Protein AF-0000000086518720 (afdb_homodimer)

Secondary structure (DSSP, 8-state):
-B--HHHHHHHH--SSGGG--EEE-TTS---B-TTGGG-TT--EEE--SS-----GGGGG-TT--EEE--SS--S--TT-TT-TT--EEE--SS----GGGGGGGTT-TT--EEES-BTTTTB--GGG-THHHHHHHHH-TT--EETTEE-SSTTTHHHHHHHHHHHHHHHS------------------------------SGGGGGGGG-/-B--HHHHHHHH--S-GGG--EEE-TTS---B-TTGGG-TT--EEE--SS-----GGGGG-TT--EEE--SS--S--TT-TT-TT--EEE--SS----GGGGGGGTT-TT--EEES-BTTTTB--GGG-THHHHHHHHH-TT--EETTEE-SSTTTHHHHHHHHHHHHHHHS----------------------------TTGGGGGGGTT-

Foldseek 3Di:
DEDDPVNCCVQQVDPALCPRAEGECAPVQYAHDHQNLRNQNHAYYHHEHYAYADQQSCLNNQNHAEYEHFQYAYAAPPNCCNNQNHAEYEHFQYAHQAPVRCVSNVNNPNHHYYHAADPVLRTHYNHVVPVVVVVVCVVPVPDQADPNRGCDDDPNVVSVVVVVVVVVVVPPPPPPPPPPDPPPDPDDDDPPDDPPDPDDVPPDPPPPPPVD/DEDDPVNCCVQQVDPALCPRAEGECAPVQYAHDHQNLRNQNHAYYHHEHYAYADQQSCLNNQNHAEYEHFQYAYAAPPNCCNNQNHAEYEHFQYAHQAPVRCVSNVNNPNHHYYHAADPVLRTHYNHVVPVVVVVVCVVPVPDQADPNRGCDDDPNVVVVVVVVVVVVVVPPPPPPPPPPDCPPPPPPDDPDDPPPPPDDPPDPPPPPPPVD

Nearest PDB structures (foldseek):
  2wqx-assembly2_B  TM=9.478E-01  e=1.005E-05  Listeria monocytogenes EGD-e
  2wqv-assembly1_A  TM=9.489E-01  e=1.326E-05  Listeria monocytogenes EGD-e
  8glv-assembly1_Em  TM=5.992E-01  e=5.963E-07  Chlamydomonas reinhardtii
  2omx-assembly1_A  TM=6.626E-01  e=3.709E-06  Listeria monocytogenes EGD-e
  2omt-assembly1_A  TM=5.688E-01  e=2.362E-04  Listeria monocytogenes EGD-e

InterPro domains:
  IPR001611 Leucine-rich repeat [PS51450] (41-62)
  IPR001611 Leucine-rich repeat [PS51450] (63-84)
  IPR025875 Leucine rich repeat 4 [PF12799] (62-103)
  IPR032675 Leucine-rich repeat domain superfamily [G3DSA:3.80.10.10] (2-61)
  IPR032675 Leucine-rich repeat domain superfamily [G3DSA:3.80.10.10] (62-153)

Solvent-accessible surface area (backbone atoms only — not comparable to full-atom values): 22838 Å² total; per-residue (Å²): 73,64,43,40,70,67,54,50,26,66,73,57,72,41,93,43,57,52,71,35,39,58,45,73,51,50,69,58,54,34,47,38,61,59,56,56,34,58,22,52,46,25,27,35,41,32,48,25,45,31,51,32,46,74,40,56,58,49,36,58,26,38,48,21,30,33,43,32,47,25,37,28,50,29,58,55,48,59,27,51,53,54,27,53,48,26,28,36,41,31,49,17,20,26,50,33,65,48,73,70,44,51,54,51,47,42,78,31,71,49,28,28,33,40,27,50,42,34,83,87,80,60,31,37,22,62,40,53,44,63,60,50,58,60,52,44,44,68,55,34,72,54,42,28,26,50,50,87,37,79,63,42,58,98,80,27,57,61,53,52,51,48,52,49,50,49,50,51,59,64,66,44,70,76,72,69,74,70,75,71,73,82,68,80,69,74,84,76,78,78,79,79,77,84,79,79,79,80,74,84,77,76,66,78,77,67,70,70,66,64,89,102,74,64,45,42,69,66,57,50,27,65,73,57,72,41,95,44,57,52,71,37,39,58,47,74,52,51,68,59,54,33,48,38,60,59,54,58,34,58,22,52,46,24,28,34,41,33,48,25,47,30,51,34,46,75,42,57,58,51,36,59,24,36,49,22,31,34,41,32,47,25,37,29,51,29,56,56,50,60,28,51,55,54,28,53,47,27,28,35,40,32,48,18,19,26,48,33,64,48,72,71,46,53,57,50,47,42,77,30,72,49,29,29,34,40,27,49,42,34,82,88,80,61,31,36,23,62,41,52,44,63,62,51,56,60,52,44,45,69,56,34,72,55,45,27,26,49,51,88,36,77,66,43,57,97,79,28,56,61,52,51,50,46,51,51,50,48,51,52,60,64,66,45,72,76,75,72,74,73,75,72,77,81,69,77,68,74,80,75,78,80,77,77,79,80,72,79,76,80,74,70,89,61,68,79,70,62,63,83,59,63,85,105

Structure (mmCIF, N/CA/C/O backbone):
data_AF-0000000086518720-model_v1
#
loop_
_entity.id
_entity.type
_entity.pdbx_description
1 polymer 'Leucine-rich repeat-containing protein 61'
#
loop_
_atom_site.group_PDB
_atom_site.id
_atom_site.type_symbol
_atom_site.label_atom_id
_atom_site.label_alt_id
_atom_site.label_comp_id
_atom_site.label_asym_id
_atom_site.label_entity_id
_atom_site.label_seq_id
_atom_site.pdbx_PDB_ins_code
_atom_site.Cartn_x
_atom_site.Cartn_y
_atom_site.Cartn_z
_atom_site.occupancy
_atom_site.B_iso_or_equiv
_atom_site.auth_seq_id
_atom_site.auth_comp_id
_atom_site.auth_asym_id
_atom_site.auth_atom_id
_atom_site.pdbx_PDB_model_num
ATOM 1 N N . GLY A 1 1 ? 10.828 29.547 6.891 1 94.19 1 GLY A N 1
ATOM 2 C CA . GLY A 1 1 ? 10.367 30.781 7.512 1 94.19 1 GLY A CA 1
ATOM 3 C C . GLY A 1 1 ? 9.328 30.547 8.594 1 94.19 1 GLY A C 1
ATOM 4 O O . GLY A 1 1 ? 8.992 29.406 8.906 1 94.19 1 GLY A O 1
ATOM 5 N N . ILE A 1 2 ? 8.953 31.672 9.266 1 96.94 2 ILE A N 1
ATOM 6 C CA . ILE A 1 2 ? 7.977 31.656 10.352 1 96.94 2 ILE A CA 1
ATOM 7 C C . ILE A 1 2 ? 6.676 32.312 9.875 1 96.94 2 ILE A C 1
ATOM 9 O O . ILE A 1 2 ? 6.695 33.312 9.18 1 96.94 2 ILE A O 1
ATOM 13 N N . ILE A 1 3 ? 5.59 31.688 10.234 1 97.81 3 ILE A N 1
ATOM 14 C CA . ILE A 1 3 ? 4.297 32.25 9.859 1 97.81 3 ILE A CA 1
ATOM 15 C C . ILE A 1 3 ? 4.031 33.5 10.656 1 97.81 3 ILE A C 1
ATOM 17 O O . ILE A 1 3 ? 4.043 33.5 11.891 1 97.81 3 ILE A O 1
ATOM 21 N N . THR A 1 4 ? 3.766 34.562 9.945 1 97.12 4 THR A N 1
ATOM 22 C CA . THR A 1 4 ? 3.439 35.844 10.57 1 97.12 4 THR A CA 1
ATOM 23 C C . THR A 1 4 ? 2.016 36.25 10.211 1 97.12 4 THR A C 1
ATOM 25 O O . THR A 1 4 ? 1.401 35.688 9.305 1 97.12 4 THR A O 1
ATOM 28 N N . GLN A 1 5 ? 1.587 37.312 11.039 1 96.44 5 GLN A N 1
ATOM 29 C CA . GLN A 1 5 ? 0.263 37.844 10.75 1 96.44 5 GLN A CA 1
ATOM 30 C C . GLN A 1 5 ? 0.203 38.438 9.336 1 96.44 5 GLN A C 1
ATOM 32 O O . GLN A 1 5 ? -0.768 38.219 8.609 1 96.44 5 GLN A O 1
ATOM 37 N N . GLN A 1 6 ? 1.216 39.125 8.992 1 95.31 6 GLN A N 1
ATOM 38 C CA . GLN A 1 6 ? 1.271 39.75 7.672 1 95.31 6 GLN A CA 1
ATOM 39 C C . GLN A 1 6 ? 1.215 38.719 6.562 1 95.31 6 GLN A C 1
ATOM 41 O O . GLN A 1 6 ? 0.52 38.906 5.562 1 95.31 6 GLN A O 1
ATOM 46 N N . PHE A 1 7 ? 1.935 37.656 6.77 1 96.69 7 PHE A N 1
ATOM 47 C CA . PHE A 1 7 ? 1.974 36.562 5.801 1 96.69 7 PHE A CA 1
ATOM 48 C C . PHE A 1 7 ? 0.594 35.938 5.633 1 96.69 7 PHE A C 1
ATOM 50 O O . PHE A 1 7 ? 0.141 35.719 4.508 1 96.69 7 PHE A O 1
ATOM 57 N N . LEU A 1 8 ? -0.118 35.656 6.719 1 97.5 8 LEU A N 1
ATOM 58 C CA . LEU A 1 8 ? -1.452 35.062 6.707 1 97.5 8 LEU A CA 1
ATOM 59 C C . LEU A 1 8 ? -2.443 35.969 5.984 1 97.5 8 LEU A C 1
ATOM 61 O O . LEU A 1 8 ? -3.225 35.5 5.152 1 97.5 8 LEU A O 1
ATOM 65 N N . LYS A 1 9 ? -2.359 37.25 6.328 1 96.12 9 LYS A N 1
ATOM 66 C CA . LYS A 1 9 ? -3.264 38.219 5.699 1 96.12 9 LYS A CA 1
ATOM 67 C C . LYS A 1 9 ? -3.006 38.312 4.199 1 96.12 9 LYS A C 1
ATOM 69 O O . LYS A 1 9 ? -3.945 38.312 3.402 1 96.12 9 LYS A O 1
ATOM 74 N N . LEU A 1 10 ? -1.81 38.312 3.857 1 95.19 10 LEU A N 1
ATOM 75 C CA . LEU A 1 10 ? -1.434 38.375 2.449 1 95.19 10 LEU A CA 1
ATOM 76 C C . LEU A 1 10 ? -1.926 37.156 1.69 1 95.19 10 LEU A C 1
ATOM 78 O O . LEU A 1 10 ? -2.471 37.281 0.591 1 95.19 10 LEU A O 1
ATOM 82 N N . ARG A 1 11 ? -1.772 36 2.227 1 95.62 11 ARG A N 1
ATOM 83 C CA . ARG A 1 11 ? -2.086 34.75 1.561 1 95.62 11 ARG A CA 1
ATOM 84 C C . ARG A 1 11 ? -3.59 34.5 1.544 1 95.62 11 ARG A C 1
ATOM 86 O O . ARG A 1 11 ? -4.117 33.906 0.593 1 95.62 11 ARG A O 1
ATOM 93 N N . SER A 1 12 ? -4.27 34.844 2.539 1 94.69 12 SER A N 1
ATOM 94 C CA . SER A 1 12 ? -5.695 34.562 2.654 1 94.69 12 SER A CA 1
ATOM 95 C C . SER A 1 12 ? -6.527 35.656 1.989 1 94.69 12 SER A C 1
ATOM 97 O O . SER A 1 12 ? -7.672 35.406 1.598 1 94.69 12 SER A O 1
ATOM 99 N N . GLY A 1 13 ? -6.027 36.938 1.977 1 93.88 13 GLY A N 1
ATOM 100 C CA . GLY A 1 13 ? -6.773 38.094 1.5 1 93.88 13 GLY A CA 1
ATOM 101 C C . GLY A 1 13 ? -7.688 38.688 2.553 1 93.88 13 GLY A C 1
ATOM 102 O O . GLY A 1 13 ? -8.492 39.562 2.254 1 93.88 13 GLY A O 1
ATOM 103 N N . GLU A 1 14 ? -7.531 38.25 3.754 1 92.25 14 GLU A N 1
ATOM 104 C CA . GLU A 1 14 ? -8.359 38.75 4.852 1 92.25 14 GLU A CA 1
ATOM 105 C C . GLU A 1 14 ? -7.66 39.875 5.602 1 92.25 14 GLU A C 1
ATOM 107 O O . GLU A 1 14 ? -6.426 39.938 5.645 1 92.25 14 GLU A O 1
ATOM 112 N N . PHE A 1 15 ? -8.414 40.688 6.277 1 91.75 15 PHE A N 1
ATOM 113 C CA . PHE A 1 15 ? -7.863 41.781 7.035 1 91.75 15 PHE A CA 1
ATOM 114 C C . PHE A 1 15 ? -7.547 41.375 8.469 1 91.75 15 PHE A C 1
ATOM 116 O O . PHE A 1 15 ? -6.645 41.938 9.094 1 91.75 15 PHE A O 1
ATOM 123 N N . ASP A 1 16 ? -8.352 40.469 8.805 1 94.94 16 ASP A N 1
ATOM 124 C CA . ASP A 1 16 ? -8.188 39.938 10.156 1 94.94 16 ASP A CA 1
ATOM 125 C C . ASP A 1 16 ? -7.871 38.438 10.117 1 94.94 16 ASP A C 1
ATOM 127 O O . ASP A 1 16 ? -8.531 37.656 9.414 1 94.94 16 ASP A O 1
ATOM 131 N N . VAL A 1 17 ? -6.938 38.094 10.875 1 95.5 17 VAL A N 1
ATOM 132 C CA . VAL A 1 17 ? -6.496 36.688 10.875 1 95.5 17 VAL A CA 1
ATOM 133 C C . VAL A 1 17 ? -7.586 35.812 11.477 1 95.5 17 VAL A C 1
ATOM 135 O O . VAL A 1 17 ? -7.738 34.656 11.086 1 95.5 17 VAL A O 1
ATOM 138 N N . GLN A 1 18 ? -8.461 36.375 12.391 1 95.38 18 GLN A N 1
ATOM 139 C CA . GLN A 1 18 ? -9.531 35.625 13.031 1 95.38 18 GLN A CA 1
ATOM 140 C C . GLN A 1 18 ? -10.625 35.25 12.031 1 95.38 18 GLN A C 1
ATOM 142 O O . GLN A 1 18 ? -11.422 34.344 12.289 1 95.38 18 GLN A O 1
ATOM 147 N N . SER A 1 19 ? -10.578 35.875 10.891 1 95.5 19 SER A N 1
ATOM 148 C CA . SER A 1 19 ? -11.633 35.688 9.906 1 95.5 19 SER A CA 1
ATOM 149 C C . SER A 1 19 ? -11.234 34.625 8.875 1 95.5 19 SER A C 1
ATOM 151 O O . SER A 1 19 ? -12.031 34.25 8.008 1 95.5 19 SER A O 1
ATOM 153 N N . ILE A 1 20 ? -10.094 34.156 8.992 1 97.06 20 ILE A N 1
ATOM 154 C CA . ILE A 1 20 ? -9.602 33.188 8.016 1 97.06 20 ILE A CA 1
ATOM 155 C C . ILE A 1 20 ? -10.227 31.812 8.289 1 97.06 20 ILE A C 1
ATOM 157 O O . ILE A 1 20 ? -10.07 31.25 9.375 1 97.06 20 ILE A O 1
ATOM 161 N N . HIS A 1 21 ? -10.906 31.203 7.277 1 97.5 21 HIS A N 1
ATOM 162 C CA . HIS A 1 21 ? -11.555 29.906 7.402 1 97.5 21 HIS A CA 1
ATOM 163 C C . HIS A 1 21 ? -10.773 28.828 6.656 1 97.5 21 HIS A C 1
ATOM 165 O O . HIS A 1 21 ? -10.805 27.656 7.031 1 97.5 21 HIS A O 1
ATOM 171 N N . THR A 1 22 ? -10.234 29.281 5.637 1 98.19 22 THR A N 1
ATOM 172 C CA . THR A 1 22 ? -9.453 28.391 4.785 1 98.19 22 THR A CA 1
ATOM 173 C C . THR A 1 22 ? -8.164 29.078 4.328 1 98.19 22 THR A C 1
ATOM 175 O O . THR A 1 22 ? -8.188 30.234 3.908 1 98.19 22 THR A O 1
ATOM 178 N N . ILE A 1 23 ? -7.027 28.359 4.375 1 98.06 23 ILE A N 1
ATOM 179 C CA . ILE A 1 23 ? -5.789 28.922 3.855 1 98.06 23 ILE A CA 1
ATOM 180 C C . ILE A 1 23 ? -4.855 27.797 3.406 1 98.06 23 ILE A C 1
ATOM 182 O O . ILE A 1 23 ? -4.797 26.734 4.039 1 98.06 23 ILE A O 1
ATOM 186 N N . SER A 1 24 ? -4.23 28 2.338 1 98.12 24 SER A N 1
ATOM 187 C CA . SER A 1 24 ? -3.197 27.094 1.832 1 98.12 24 SER A CA 1
ATOM 188 C C . SER A 1 24 ? -1.824 27.766 1.876 1 98.12 24 SER A C 1
ATOM 190 O O . SER A 1 24 ? -1.625 28.828 1.296 1 98.12 24 SER A O 1
ATOM 192 N N . LEU A 1 25 ? -0.903 27.141 2.537 1 97.94 25 LEU A N 1
ATOM 193 C CA . LEU A 1 25 ? 0.461 27.641 2.66 1 97.94 25 LEU A CA 1
ATOM 194 C C . LEU A 1 25 ? 1.465 26.625 2.127 1 97.94 25 LEU A C 1
ATOM 196 O O . LEU A 1 25 ? 2.545 26.453 2.697 1 97.94 25 LEU A O 1
ATOM 200 N N . THR A 1 26 ? 1.068 25.953 1.198 1 97.56 26 THR A N 1
ATOM 201 C CA . THR A 1 26 ? 1.896 24.922 0.588 1 97.56 26 THR A CA 1
ATOM 202 C C . THR A 1 26 ? 3.137 25.531 -0.059 1 97.56 26 THR A C 1
ATOM 204 O O . THR A 1 26 ? 3.09 26.656 -0.558 1 97.56 26 THR A O 1
ATOM 207 N N . HIS A 1 27 ? 4.215 24.875 0.012 1 96.38 27 HIS A N 1
ATOM 208 C CA . HIS A 1 27 ? 5.449 25.281 -0.654 1 96.38 27 HIS A CA 1
ATOM 209 C C . HIS A 1 27 ? 5.871 26.672 -0.238 1 96.38 27 HIS A C 1
ATOM 211 O O . HIS A 1 27 ? 6.234 27.5 -1.084 1 96.38 27 HIS A O 1
ATOM 217 N N . SER A 1 28 ? 5.891 26.906 0.978 1 96.56 28 SER A N 1
ATOM 218 C CA . SER A 1 28 ? 6.18 28.25 1.441 1 96.56 28 SER A CA 1
ATOM 219 C C . SER A 1 28 ? 7.441 28.297 2.299 1 96.56 28 SER A C 1
ATOM 221 O O . SER A 1 28 ? 7.703 29.281 2.984 1 96.56 28 SER A O 1
ATOM 223 N N . ASP A 1 29 ? 8.148 27.219 2.369 1 96.81 29 ASP A N 1
ATOM 224 C CA . ASP A 1 29 ? 9.398 27.109 3.117 1 96.81 29 ASP A CA 1
ATOM 225 C C . ASP A 1 29 ? 9.188 27.438 4.594 1 96.81 29 ASP A C 1
ATOM 227 O O . ASP A 1 29 ? 10.008 28.109 5.215 1 96.81 29 ASP A O 1
ATOM 231 N N . ILE A 1 30 ? 8.164 26.922 5.102 1 98 30 ILE A N 1
ATOM 232 C CA . ILE A 1 30 ? 7.809 27.141 6.5 1 98 30 ILE A CA 1
ATOM 233 C C . ILE A 1 30 ? 8.484 26.094 7.383 1 98 30 ILE A C 1
ATOM 235 O O . ILE A 1 30 ? 8.453 24.906 7.07 1 98 30 ILE A O 1
ATOM 239 N N . CYS A 1 31 ? 9.094 26.562 8.484 1 97.94 31 CYS A N 1
ATOM 240 C CA . CYS A 1 31 ? 9.648 25.625 9.453 1 97.94 31 CYS A CA 1
ATOM 241 C C . CYS A 1 31 ? 9.031 25.844 10.828 1 97.94 31 CYS A C 1
ATOM 243 O 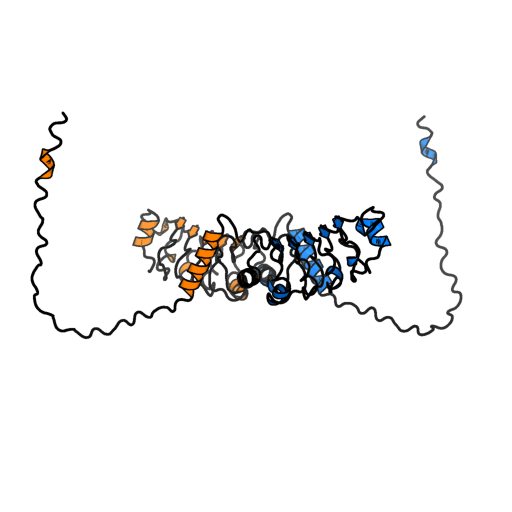O . CYS A 1 31 ? 9.094 24.953 11.688 1 97.94 31 CYS A O 1
ATOM 245 N N . ASP A 1 32 ? 8.523 27.078 11.039 1 98.06 32 ASP A N 1
ATOM 246 C CA . ASP A 1 32 ? 7.871 27.438 12.297 1 98.06 32 ASP A CA 1
ATOM 247 C C . ASP A 1 32 ? 6.457 27.969 12.047 1 98.06 32 ASP A C 1
ATOM 249 O O . ASP A 1 32 ? 6.262 28.875 11.242 1 98.06 32 ASP A O 1
ATOM 253 N N . LEU A 1 33 ? 5.5 27.469 12.852 1 98 33 LEU A N 1
ATOM 254 C CA . LEU A 1 33 ? 4.094 27.75 12.602 1 98 33 LEU A CA 1
ATOM 255 C C . LEU A 1 33 ? 3.717 29.125 13.125 1 98 33 LEU A C 1
ATOM 257 O O . LEU A 1 33 ? 2.646 29.656 12.797 1 98 33 LEU A O 1
ATOM 261 N N . GLY A 1 34 ? 4.508 29.734 13.883 1 96.81 34 GLY A N 1
ATOM 262 C CA . GLY A 1 34 ? 4.344 31.109 14.281 1 96.81 34 GLY A CA 1
ATOM 263 C C . GLY A 1 34 ? 2.988 31.406 14.906 1 96.81 34 GLY A C 1
ATOM 264 O O . GLY A 1 34 ? 2.6 30.766 15.883 1 96.81 34 GLY A O 1
ATOM 265 N N . CYS A 1 35 ? 2.271 32.312 14.32 1 95.44 35 CYS A N 1
ATOM 266 C CA . CYS A 1 35 ? 1.028 32.781 14.922 1 95.44 35 CYS A CA 1
ATOM 267 C C . CYS A 1 35 ? -0.175 32.094 14.305 1 95.44 35 CYS A C 1
ATOM 269 O O . CYS A 1 35 ? -1.271 32.656 14.266 1 95.44 35 CYS A O 1
ATOM 271 N N . ILE A 1 36 ? -0.052 30.859 13.82 1 96.69 36 ILE A N 1
ATOM 272 C CA . ILE A 1 36 ? -1.124 30.125 13.156 1 96.69 36 ILE A CA 1
ATOM 273 C C . ILE A 1 36 ? -2.297 29.938 14.109 1 96.69 36 ILE A C 1
ATOM 275 O O . ILE A 1 36 ? -3.455 29.906 13.688 1 96.69 36 ILE A O 1
ATOM 279 N N . GLY A 1 37 ? -1.939 29.875 15.414 1 94 37 GLY A N 1
ATOM 280 C CA . GLY A 1 37 ? -2.941 29.672 16.438 1 94 37 GLY A CA 1
ATOM 281 C C . GLY A 1 37 ? -3.891 30.844 16.594 1 94 37 GLY A C 1
ATOM 282 O O . GLY A 1 37 ? -4.949 30.719 17.219 1 94 37 GLY A O 1
ATOM 283 N N . GLU A 1 38 ? -3.576 31.953 16.047 1 95.06 38 GLU A N 1
ATOM 284 C CA . GLU A 1 38 ? -4.418 33.125 16.125 1 95.06 38 GLU A CA 1
ATOM 285 C C . GLU A 1 38 ? -5.602 33.031 15.164 1 95.06 38 GLU A C 1
ATOM 287 O O . GLU A 1 38 ? -6.559 33.812 15.273 1 95.06 38 GLU A O 1
ATOM 292 N N . CYS A 1 39 ? -5.535 32.125 14.234 1 96.19 39 CYS A N 1
ATOM 293 C CA . CYS A 1 39 ? -6.648 31.906 13.312 1 96.19 39 CYS A CA 1
ATOM 294 C C . CYS A 1 39 ? -7.715 31.016 13.945 1 96.19 39 CYS A C 1
ATOM 296 O O . CYS A 1 39 ? -7.855 29.859 13.578 1 96.19 39 CYS A O 1
ATOM 298 N N . THR A 1 40 ? -8.523 31.609 14.734 1 94.38 40 THR A N 1
ATOM 299 C CA . THR A 1 40 ? -9.438 30.859 15.594 1 94.38 40 THR A CA 1
ATOM 300 C C . THR A 1 40 ? -10.594 30.281 14.781 1 94.38 40 THR A C 1
ATOM 302 O O . THR A 1 40 ? -11.258 29.344 15.227 1 94.38 40 THR A O 1
ATOM 305 N N . SER A 1 41 ? -10.852 30.766 13.602 1 96.38 41 SER A N 1
ATOM 306 C CA . SER A 1 41 ? -11.969 30.297 12.789 1 96.38 41 SER A CA 1
ATOM 307 C C . SER A 1 41 ? -11.492 29.359 11.688 1 96.38 41 SER A C 1
ATOM 309 O O . SER A 1 41 ? -12.273 28.953 10.82 1 96.38 41 SER A O 1
ATOM 311 N N . LEU A 1 42 ? -10.258 29.016 11.766 1 97.5 42 LEU A N 1
ATOM 312 C CA . LEU A 1 42 ? -9.641 28.234 10.703 1 97.5 42 LEU A CA 1
ATOM 313 C C . LEU A 1 42 ? -10.234 26.828 10.656 1 97.5 42 LEU A C 1
ATOM 315 O O . LEU A 1 42 ? -10.211 26.109 11.648 1 97.5 42 LEU A O 1
ATOM 319 N N . GLU A 1 43 ? -10.766 26.438 9.523 1 98.5 43 GLU A N 1
ATOM 320 C CA . GLU A 1 43 ? -11.422 25.141 9.352 1 98.5 43 GLU A CA 1
ATOM 321 C C . GLU A 1 43 ? -10.609 24.234 8.438 1 98.5 43 GLU A C 1
ATOM 323 O O . GLU A 1 43 ? -10.617 23.016 8.609 1 98.5 43 GLU A O 1
ATOM 328 N N . ARG A 1 44 ? -10.023 24.859 7.457 1 98.69 44 ARG A N 1
ATOM 329 C CA . ARG A 1 44 ? -9.227 24.109 6.484 1 98.69 44 ARG A CA 1
ATOM 330 C C . ARG A 1 44 ? -7.832 24.719 6.34 1 98.69 44 ARG A C 1
ATOM 332 O O . ARG A 1 44 ? -7.684 25.906 6.051 1 98.69 44 ARG A O 1
ATOM 339 N N . LEU A 1 45 ? -6.816 23.844 6.531 1 98.69 45 LEU A N 1
ATOM 340 C CA . LEU A 1 45 ? -5.434 24.312 6.496 1 98.69 45 LEU A CA 1
ATOM 341 C C . LEU A 1 45 ? -4.555 23.359 5.695 1 98.69 45 LEU A C 1
ATOM 343 O O . LEU A 1 45 ? -4.551 22.156 5.949 1 98.69 45 LEU A O 1
ATOM 347 N N . ASP A 1 46 ? -3.887 23.891 4.758 1 98.69 46 ASP A N 1
ATOM 348 C CA . ASP A 1 46 ? -2.924 23.141 3.971 1 98.69 46 ASP A CA 1
ATOM 349 C C . ASP A 1 46 ? -1.5 23.625 4.215 1 98.69 46 ASP A C 1
ATOM 351 O O . ASP A 1 46 ? -1.149 24.75 3.822 1 98.69 46 ASP A O 1
ATOM 355 N N . LEU A 1 47 ? -0.714 22.797 4.852 1 98.56 47 LEU A N 1
ATOM 356 C CA . LEU A 1 47 ? 0.68 23.094 5.145 1 98.56 47 LEU A CA 1
ATOM 357 C C . LEU A 1 47 ? 1.615 22.109 4.457 1 98.56 47 LEU A C 1
ATOM 359 O O . LEU A 1 47 ? 2.727 21.875 4.934 1 98.56 47 LEU A O 1
ATOM 363 N N . SER A 1 48 ? 1.172 21.562 3.41 1 98.31 48 SER A N 1
ATOM 364 C CA . SER A 1 48 ? 1.945 20.531 2.738 1 98.31 48 SER A CA 1
ATOM 365 C C . SER A 1 48 ? 3.197 21.109 2.086 1 98.31 48 SER A C 1
ATOM 367 O O . SER A 1 48 ? 3.244 22.297 1.763 1 98.31 48 SER A O 1
ATOM 369 N N . TYR A 1 49 ? 4.199 20.312 1.961 1 97.31 49 TYR A N 1
ATOM 370 C CA . TYR A 1 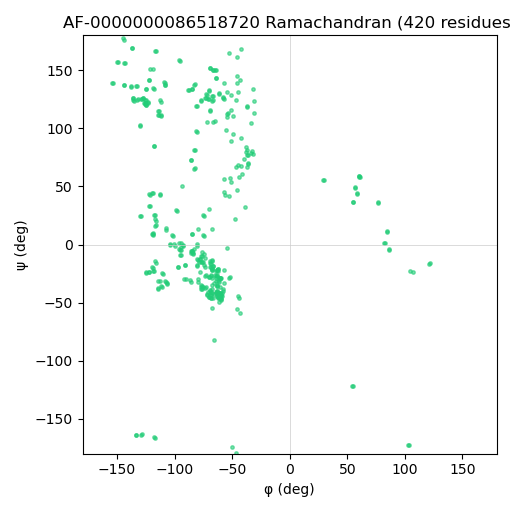49 ? 5.457 20.625 1.288 1 97.31 49 TYR A CA 1
ATOM 371 C C . TYR A 1 49 ? 6.148 21.797 1.957 1 97.31 49 TYR A C 1
ATOM 373 O O . TYR A 1 49 ? 6.473 22.797 1.299 1 97.31 49 TYR A O 1
ATOM 381 N N . ASN A 1 50 ? 6.434 21.625 3.195 1 98.12 50 ASN A N 1
ATOM 382 C CA . ASN A 1 50 ? 7.234 22.531 4 1 98.12 50 ASN A CA 1
ATOM 383 C C . ASN A 1 50 ? 8.281 21.797 4.82 1 98.12 50 ASN A C 1
ATOM 385 O O . ASN A 1 50 ? 8.711 20.703 4.441 1 98.12 50 ASN A O 1
ATOM 389 N N . ASN A 1 51 ? 8.828 22.469 5.809 1 98.31 51 ASN A N 1
ATOM 390 C CA . ASN A 1 51 ? 9.859 21.859 6.648 1 98.31 51 ASN A CA 1
ATOM 391 C C . ASN A 1 51 ? 9.453 21.844 8.117 1 98.31 51 ASN A C 1
ATOM 393 O O . ASN A 1 51 ? 10.258 22.156 8.992 1 98.31 51 ASN A O 1
ATOM 397 N N . ILE A 1 52 ? 8.234 21.516 8.281 1 98.38 52 ILE A N 1
ATOM 398 C CA . ILE A 1 52 ? 7.684 21.562 9.625 1 98.38 52 ILE A CA 1
ATOM 399 C C . ILE A 1 52 ? 8.047 20.281 10.375 1 98.38 52 ILE A C 1
ATOM 401 O O . ILE A 1 52 ? 7.918 19.188 9.836 1 98.38 52 ILE A O 1
ATOM 405 N N . SER A 1 53 ? 8.43 20.453 11.656 1 97.88 53 SER A N 1
ATOM 406 C CA . SER A 1 53 ? 8.781 19.281 12.461 1 97.88 53 SER A CA 1
ATOM 407 C C . SER A 1 53 ? 7.961 19.234 13.75 1 97.88 53 SER A C 1
ATOM 409 O O . SER A 1 53 ? 7.801 18.156 14.344 1 97.88 53 SER A O 1
ATOM 411 N N . HIS A 1 54 ? 7.453 20.438 14.195 1 97 54 HIS A N 1
ATOM 412 C CA . HIS A 1 54 ? 6.711 20.531 15.445 1 97 54 HIS A CA 1
ATOM 413 C C . HIS A 1 54 ? 5.309 21.094 15.211 1 97 54 HIS A C 1
ATOM 415 O O . HIS A 1 54 ? 5.133 22.031 14.422 1 97 54 HIS A O 1
ATOM 421 N N . LEU A 1 55 ? 4.387 20.516 15.961 1 98.06 55 LEU A N 1
ATOM 422 C CA . LEU A 1 55 ? 2.996 20.828 15.648 1 98.06 55 LEU A CA 1
ATOM 423 C C . LEU A 1 55 ? 2.314 21.5 16.844 1 98.06 55 LEU A C 1
ATOM 425 O O . LEU A 1 55 ? 1.114 21.781 16.797 1 98.06 55 LEU A O 1
ATOM 429 N N . GLN A 1 56 ? 3.047 21.891 17.891 1 96.5 56 GLN A N 1
ATOM 430 C CA . GLN A 1 56 ? 2.469 22.344 19.156 1 96.5 56 GLN A CA 1
ATOM 431 C C . GLN A 1 56 ? 1.636 23.609 18.953 1 96.5 56 GLN A C 1
ATOM 433 O O . GLN A 1 56 ? 0.609 23.797 19.609 1 96.5 56 GLN A O 1
ATOM 438 N N . LYS A 1 57 ? 2.004 24.391 18.047 1 97.12 57 LYS A N 1
ATOM 439 C CA . LYS A 1 57 ? 1.343 25.672 17.859 1 97.12 57 LYS A CA 1
ATOM 440 C C . LYS A 1 57 ? -0.014 25.5 17.172 1 97.12 57 LYS A C 1
ATOM 442 O O . LYS A 1 57 ? -0.82 26.438 17.141 1 97.12 57 LYS A O 1
ATOM 447 N N . LEU A 1 58 ? -0.337 24.297 16.734 1 97.56 58 LEU A N 1
ATOM 448 C CA . LEU A 1 58 ? -1.63 24.016 16.125 1 97.56 58 LEU A CA 1
ATOM 449 C C . LEU A 1 58 ? -2.674 23.688 17.172 1 97.56 58 LEU A C 1
ATOM 451 O O . LEU A 1 58 ? -3.869 23.625 16.875 1 97.56 58 LEU A O 1
ATOM 455 N N . SER A 1 59 ? -2.262 23.562 18.422 1 96.56 59 SER A N 1
ATOM 456 C CA . SER A 1 59 ? -3.123 23.047 19.484 1 96.56 59 SER A CA 1
ATOM 457 C C . SER A 1 59 ? -4.32 23.969 19.719 1 96.56 59 SER A C 1
ATOM 459 O O . SER A 1 59 ? -5.371 23.516 20.188 1 96.56 59 SER A O 1
ATOM 461 N N . THR A 1 60 ? -4.176 25.219 19.312 1 94.94 60 THR A N 1
ATOM 462 C CA . THR A 1 60 ? -5.238 26.172 19.594 1 94.94 60 THR A CA 1
ATOM 463 C C . THR A 1 60 ? -6.188 26.281 18.406 1 94.94 60 THR A C 1
ATOM 465 O O . THR A 1 60 ? -7.238 26.922 18.5 1 94.94 60 THR A O 1
ATOM 468 N N . ALA A 1 61 ? -5.863 25.703 17.312 1 96.12 61 ALA A N 1
ATOM 469 C CA . ALA A 1 61 ? -6.727 25.734 16.141 1 96.12 61 ALA A CA 1
ATOM 470 C C . ALA A 1 61 ? -7.816 24.672 16.219 1 96.12 61 ALA A C 1
ATOM 472 O O . ALA A 1 61 ? -7.914 23.812 15.344 1 96.12 61 ALA A O 1
ATOM 473 N N . THR A 1 62 ? -8.688 24.797 17.125 1 96.5 62 THR A N 1
ATOM 474 C CA . THR A 1 62 ? -9.633 23.75 17.5 1 96.5 62 THR A CA 1
ATOM 475 C C . THR A 1 62 ? -10.773 23.672 16.5 1 96.5 62 THR A C 1
ATOM 477 O O . THR A 1 62 ? -11.523 22.688 16.469 1 96.5 62 THR A O 1
ATOM 480 N N . SER A 1 63 ? -10.922 24.641 15.617 1 97.62 63 SER A N 1
ATOM 481 C CA . SER A 1 63 ? -11.992 24.641 14.625 1 97.62 63 SER A CA 1
ATOM 482 C C . SER A 1 63 ? -11.586 23.859 13.383 1 97.62 63 SER A C 1
ATOM 484 O O . SER A 1 63 ? -12.406 23.609 12.5 1 97.62 63 SER A O 1
ATOM 486 N N . LEU A 1 64 ? -10.383 23.422 13.305 1 98.25 64 LEU A N 1
ATOM 487 C CA . LEU A 1 64 ? -9.859 22.719 12.133 1 98.25 64 LEU A CA 1
ATOM 488 C C . LEU A 1 64 ? -10.641 21.438 11.883 1 98.25 64 LEU A C 1
ATOM 490 O O . LEU A 1 64 ? -10.844 20.641 12.797 1 98.25 64 LEU A O 1
ATOM 494 N N . THR A 1 65 ? -11.07 21.297 10.633 1 98.75 65 THR A N 1
ATOM 495 C CA . THR A 1 65 ? -11.758 20.078 10.219 1 98.75 65 THR A CA 1
ATOM 496 C C . THR A 1 65 ? -10.914 19.297 9.211 1 98.75 65 THR A C 1
ATOM 498 O O . THR A 1 65 ? -10.992 18.078 9.148 1 98.75 65 THR A O 1
ATOM 501 N N . VAL A 1 66 ? -10.172 20.031 8.445 1 98.81 66 VAL A N 1
ATOM 502 C CA . VAL A 1 66 ? -9.305 19.453 7.43 1 98.81 66 VAL A CA 1
ATOM 503 C C . VAL A 1 66 ? -7.887 19.984 7.586 1 98.81 66 VAL A C 1
ATOM 505 O O . VAL A 1 66 ? -7.676 21.203 7.605 1 98.81 66 VAL A O 1
ATOM 508 N N . LEU A 1 67 ? -6.93 19.094 7.695 1 98.81 67 LEU A N 1
ATOM 509 C CA . LEU A 1 67 ? -5.531 19.484 7.867 1 98.81 67 LEU A CA 1
ATOM 510 C C . LEU A 1 67 ? -4.625 18.641 6.973 1 98.81 67 LEU A C 1
ATOM 512 O O . LEU A 1 67 ? -4.652 17.406 7.023 1 98.81 67 LEU A O 1
ATOM 516 N N . ASN A 1 68 ? -3.863 19.312 6.164 1 98.75 68 ASN A N 1
ATOM 517 C CA . ASN A 1 68 ? -2.881 18.656 5.309 1 98.75 68 ASN A CA 1
ATOM 518 C C . ASN A 1 68 ? -1.454 19 5.734 1 98.75 68 ASN A C 1
ATOM 520 O O . ASN A 1 68 ? -1.013 20.141 5.598 1 98.75 68 ASN A O 1
ATOM 524 N N . LEU A 1 69 ? -0.771 18.016 6.25 1 98.69 69 LEU A N 1
ATOM 525 C CA . LEU A 1 69 ? 0.606 18.141 6.711 1 98.69 69 LEU A CA 1
ATOM 526 C C . LEU A 1 69 ? 1.544 17.266 5.891 1 98.69 69 LEU A C 1
ATOM 528 O O . LEU A 1 69 ? 2.633 16.922 6.352 1 98.69 69 LEU A O 1
ATOM 532 N N . SER A 1 70 ? 1.101 16.906 4.727 1 97.94 70 SER A N 1
ATOM 533 C CA . SER A 1 70 ? 1.907 15.992 3.92 1 97.94 70 SER A CA 1
ATOM 534 C C . SER A 1 70 ? 3.234 16.625 3.523 1 97.94 70 SER A C 1
ATOM 536 O O . SER A 1 70 ? 3.342 17.859 3.451 1 97.94 70 SER A O 1
ATOM 538 N N . ALA A 1 71 ? 4.223 15.828 3.367 1 97.06 71 ALA A N 1
ATOM 539 C CA . ALA A 1 71 ? 5.543 16.219 2.875 1 97.06 71 ALA A CA 1
ATOM 540 C C . ALA A 1 71 ? 6.184 17.25 3.791 1 97.06 71 ALA A C 1
ATOM 542 O O . ALA A 1 71 ? 6.555 18.344 3.344 1 97.06 71 ALA A O 1
ATOM 543 N N . ASN A 1 72 ? 6.332 16.875 5.016 1 98.25 72 ASN A N 1
ATOM 544 C CA . ASN A 1 72 ? 7.066 17.609 6.047 1 98.25 72 ASN A CA 1
ATOM 545 C C . ASN A 1 72 ? 8.078 16.719 6.758 1 98.25 72 ASN A C 1
ATOM 547 O O . ASN A 1 72 ? 8.539 15.727 6.195 1 98.25 72 ASN A O 1
ATOM 551 N N . ARG A 1 73 ? 8.539 17.203 7.918 1 98.06 73 ARG A N 1
ATOM 552 C CA . ARG A 1 73 ? 9.539 16.453 8.664 1 98.06 73 ARG A CA 1
ATOM 553 C C . ARG A 1 73 ? 9.016 16.062 10.047 1 98.06 73 ARG A C 1
ATOM 555 O O . ARG A 1 73 ? 9.727 16.203 11.047 1 98.06 73 ARG A O 1
ATOM 562 N N . ILE A 1 74 ? 7.852 15.633 10.031 1 98.38 74 ILE A N 1
ATOM 563 C CA . ILE A 1 74 ? 7.172 15.383 11.297 1 98.38 74 ILE A CA 1
ATOM 564 C C . ILE A 1 74 ? 7.539 13.984 11.805 1 98.38 74 ILE A C 1
ATOM 566 O O . ILE A 1 74 ? 7.5 13.016 11.055 1 98.38 74 ILE A O 1
ATOM 570 N N . THR A 1 75 ? 7.867 13.93 13.109 1 97.5 75 THR A N 1
ATOM 571 C CA . THR A 1 75 ? 8.219 12.648 13.711 1 97.5 75 THR A CA 1
ATOM 572 C C . THR A 1 75 ? 7.211 12.273 14.805 1 97.5 75 THR A C 1
ATOM 574 O O . THR A 1 75 ? 7.168 11.125 15.242 1 97.5 75 THR A O 1
ATOM 577 N N . SER A 1 76 ? 6.438 13.242 15.203 1 97.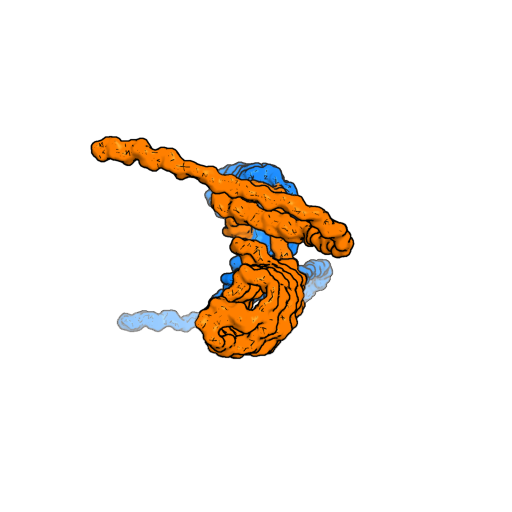5 76 SER A N 1
ATOM 578 C CA . SER A 1 76 ? 5.418 13.07 16.234 1 97.5 76 SER A CA 1
ATOM 579 C C . SER A 1 76 ? 4.184 13.914 15.93 1 97.5 76 SER A C 1
ATOM 581 O O . SER A 1 76 ? 4.285 14.977 15.312 1 97.5 76 SER A O 1
ATOM 583 N N . LEU A 1 77 ? 3.068 13.43 16.516 1 98.19 77 LEU A N 1
ATOM 584 C CA . LEU A 1 77 ? 1.827 14.156 16.25 1 98.19 77 LEU A CA 1
ATOM 585 C C . LEU A 1 77 ? 1.387 14.93 17.484 1 98.19 77 LEU A C 1
ATOM 587 O O . LEU A 1 77 ? 0.267 15.445 17.531 1 98.19 77 LEU A O 1
ATOM 591 N N . ASP A 1 78 ? 2.361 15.008 18.391 1 96.81 78 ASP A N 1
ATOM 592 C CA . ASP A 1 78 ? 2.062 15.812 19.562 1 96.81 78 ASP A CA 1
ATOM 593 C C . ASP A 1 78 ? 1.71 17.25 19.188 1 96.81 78 ASP A C 1
ATOM 595 O O . ASP A 1 78 ? 2.449 17.891 18.438 1 96.81 78 ASP A O 1
ATOM 599 N N . GLY A 1 79 ? 0.592 17.703 19.641 1 95.94 79 GLY A N 1
ATOM 600 C CA . GLY A 1 79 ? 0.085 19.016 19.281 1 95.94 79 GLY A CA 1
ATOM 601 C C . GLY A 1 79 ? -1.278 18.969 18.625 1 95.94 79 GLY A C 1
ATOM 602 O O . GLY A 1 79 ? -1.988 19.969 18.578 1 95.94 79 GLY A O 1
ATOM 603 N N . LEU A 1 80 ? -1.628 17.797 18.188 1 98 80 LEU A N 1
ATOM 604 C CA . LEU A 1 80 ? -2.883 17.688 17.453 1 98 80 LEU A CA 1
ATOM 605 C C . LEU A 1 80 ? -3.988 17.141 18.344 1 98 80 LEU A C 1
ATOM 607 O O . LEU A 1 80 ? -5.145 17.047 17.922 1 98 80 LEU A O 1
ATOM 611 N N . GLN A 1 81 ? -3.699 16.875 19.562 1 96.19 81 GLN A N 1
ATOM 612 C CA . GLN A 1 81 ? -4.609 16.172 20.469 1 96.19 81 GLN A CA 1
ATOM 613 C C . GLN A 1 81 ? -5.859 17 20.734 1 96.19 81 GLN A C 1
ATOM 615 O O . GLN A 1 81 ? -6.934 16.453 20.984 1 96.19 81 GLN A O 1
ATOM 620 N N . MET A 1 82 ? -5.684 18.266 20.609 1 96.06 82 MET A N 1
ATOM 621 C CA . MET A 1 82 ? -6.773 19.141 21.016 1 96.06 82 MET A CA 1
ATOM 622 C C . MET A 1 82 ? -7.688 19.469 19.844 1 96.06 82 MET A C 1
ATOM 624 O O . MET A 1 82 ?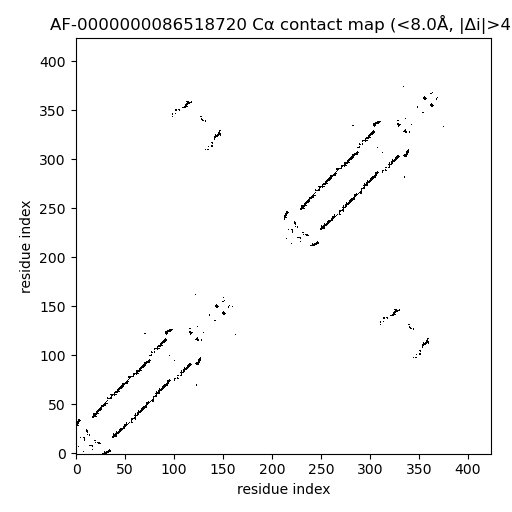 -8.695 20.156 20.016 1 96.06 82 MET A O 1
ATOM 628 N N . LEU A 1 83 ? -7.355 18.953 18.734 1 97.69 83 LEU A N 1
ATOM 629 C CA . LEU A 1 83 ? -8.133 19.281 17.531 1 97.69 83 LEU A CA 1
ATOM 630 C C . LEU A 1 83 ? -9.336 18.359 17.391 1 97.69 83 LEU A C 1
ATOM 632 O O . LEU A 1 83 ? -9.43 17.594 16.422 1 97.69 83 LEU A O 1
ATOM 636 N N . GLU A 1 84 ? -10.289 18.562 18.219 1 97.06 84 GLU A N 1
ATOM 637 C CA . GLU A 1 84 ? -11.414 17.641 18.406 1 97.06 84 GLU A CA 1
ATOM 638 C C . GLU A 1 84 ? -12.32 17.641 17.172 1 97.06 84 GLU A C 1
ATOM 640 O O . GLU A 1 84 ? -13.047 16.672 16.938 1 97.06 84 GLU A O 1
ATOM 645 N N . ASN A 1 85 ? -12.25 18.625 16.375 1 98.06 85 ASN A N 1
ATOM 646 C CA . ASN A 1 85 ? -13.141 18.719 15.227 1 98.06 85 ASN A CA 1
ATOM 647 C C . ASN A 1 85 ? -12.484 18.188 13.961 1 98.06 85 ASN A C 1
ATOM 649 O O . ASN A 1 85 ? -13.109 18.156 12.898 1 98.06 85 ASN A O 1
ATOM 653 N N . LEU A 1 86 ? -11.305 17.734 14.086 1 98.56 86 LEU A N 1
ATOM 654 C CA . LEU A 1 86 ? -10.555 17.281 12.922 1 98.56 86 LEU A CA 1
ATOM 655 C C . LEU A 1 86 ? -11.203 16.031 12.312 1 98.56 86 LEU A C 1
ATOM 657 O O . LEU A 1 86 ? -11.453 15.055 13.016 1 98.56 86 LEU A O 1
ATOM 661 N N . GLU A 1 87 ? -11.461 16.094 11.008 1 98.62 87 GLU A N 1
ATOM 662 C CA . GLU A 1 87 ? -12.133 15.016 10.297 1 98.62 87 GLU A CA 1
ATOM 663 C C . GLU A 1 87 ? -11.195 14.375 9.273 1 98.62 87 GLU A C 1
ATOM 665 O O . GLU A 1 87 ? -11.266 13.164 9.031 1 98.62 87 GLU A O 1
ATOM 670 N N . ASN A 1 88 ? -10.414 15.172 8.656 1 98.62 88 ASN A N 1
ATOM 671 C CA . ASN A 1 88 ? -9.531 14.758 7.57 1 98.62 88 ASN A CA 1
ATOM 672 C C . ASN A 1 88 ? -8.086 15.156 7.844 1 98.62 88 ASN A C 1
ATOM 674 O O . ASN A 1 88 ? -7.781 16.344 7.98 1 98.62 88 ASN A O 1
ATOM 678 N N . LEU A 1 89 ? -7.227 14.172 7.863 1 98.75 89 LEU A N 1
ATOM 679 C CA . LEU A 1 89 ? -5.816 14.414 8.148 1 98.75 89 LEU A CA 1
ATOM 680 C C . LEU A 1 89 ? -4.926 13.711 7.133 1 98.75 89 LEU A C 1
ATOM 682 O O . LEU A 1 89 ? -5.062 12.508 6.902 1 98.75 89 LEU A O 1
ATOM 686 N N . ASN A 1 90 ? -4.098 14.477 6.527 1 98.5 90 ASN A N 1
ATOM 687 C CA . ASN A 1 90 ? -3.096 13.938 5.617 1 98.5 90 ASN A CA 1
ATOM 688 C C . ASN A 1 90 ? -1.681 14.141 6.152 1 98.5 90 ASN A C 1
ATOM 690 O O . ASN A 1 90 ? -1.214 15.273 6.266 1 98.5 90 ASN A O 1
ATOM 694 N N . ILE A 1 91 ? -0.998 13.094 6.449 1 98.25 91 ILE A N 1
ATOM 695 C CA . ILE A 1 91 ? 0.339 13.188 7.027 1 98.25 91 ILE A CA 1
ATOM 696 C C . ILE A 1 91 ? 1.302 12.297 6.246 1 98.25 91 ILE A C 1
ATOM 698 O O . ILE A 1 91 ? 2.309 11.836 6.789 1 98.25 91 ILE A O 1
ATOM 702 N N . CYS A 1 92 ? 0.957 12.047 5.035 1 95.38 92 CYS A N 1
ATOM 703 C CA . CYS A 1 92 ? 1.878 11.273 4.211 1 95.38 92 CYS A CA 1
ATOM 704 C C . CYS A 1 92 ? 3.162 12.047 3.947 1 95.38 92 CYS A C 1
ATOM 706 O O . CYS A 1 92 ? 3.156 13.281 3.941 1 95.38 92 CYS A O 1
ATOM 708 N N . GLY A 1 93 ? 4.23 11.266 3.779 1 94.19 93 GLY A N 1
ATOM 709 C CA . GLY A 1 93 ? 5.492 11.906 3.432 1 94.19 93 GLY A CA 1
ATOM 710 C C . GLY A 1 93 ? 6.164 12.578 4.609 1 94.19 93 GLY A C 1
ATOM 711 O O . GLY A 1 93 ? 6.715 13.672 4.473 1 94.19 93 GLY A O 1
ATOM 712 N N . ASN A 1 94 ? 6.07 12.047 5.738 1 97.19 94 ASN A N 1
ATOM 713 C CA . ASN A 1 94 ? 6.762 12.508 6.934 1 97.19 94 ASN A CA 1
ATOM 714 C C . ASN A 1 94 ? 7.734 11.461 7.465 1 97.19 94 ASN A C 1
ATOM 716 O O . ASN A 1 94 ? 8.188 10.594 6.715 1 97.19 94 ASN A O 1
ATOM 720 N N . LEU A 1 95 ? 8.172 11.695 8.688 1 96.38 95 LEU A N 1
ATOM 721 C CA . LEU A 1 95 ? 9.172 10.797 9.266 1 96.38 95 LEU A CA 1
ATOM 722 C C . LEU A 1 95 ? 8.578 10 10.43 1 96.38 95 LEU A C 1
ATOM 724 O O . LEU A 1 95 ? 9.234 9.828 11.461 1 96.38 95 LEU A O 1
ATOM 728 N N . LEU A 1 96 ? 7.375 9.547 10.18 1 96.44 96 LEU A N 1
ATOM 729 C CA . LEU A 1 96 ? 6.707 8.75 11.203 1 96.44 96 LEU A CA 1
ATOM 730 C C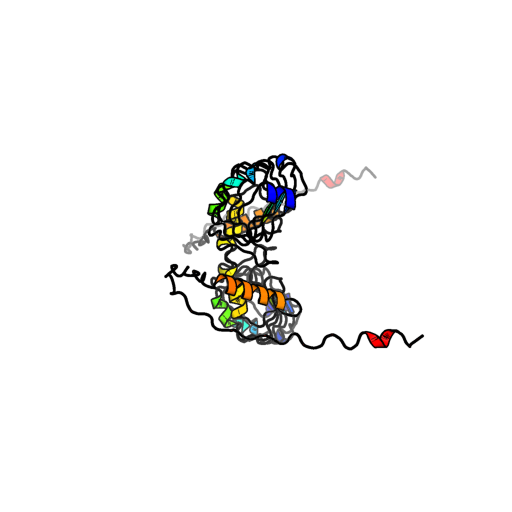 . LEU A 1 96 ? 7.203 7.305 11.172 1 96.44 96 LEU A C 1
ATOM 732 O O . LEU A 1 96 ? 6.914 6.566 10.234 1 96.44 96 LEU A O 1
ATOM 736 N N . GLY A 1 97 ? 7.777 6.938 12.32 1 92.62 97 GLY A N 1
ATOM 737 C CA . GLY A 1 97 ? 8.539 5.699 12.297 1 92.62 97 GLY A CA 1
ATOM 738 C C . GLY A 1 97 ? 7.754 4.504 12.797 1 92.62 97 GLY A C 1
ATOM 739 O O . GLY A 1 97 ? 8.125 3.357 12.539 1 92.62 97 GLY A O 1
ATOM 740 N N . SER A 1 98 ? 6.699 4.738 13.523 1 92.25 98 SER A N 1
ATOM 741 C CA . SER A 1 98 ? 5.902 3.668 14.117 1 92.25 98 SER A CA 1
ATOM 742 C C . SER A 1 98 ? 4.438 4.074 14.242 1 92.25 98 SER A C 1
ATOM 744 O O . SER A 1 98 ? 4.125 5.266 14.336 1 92.25 98 SER A O 1
ATOM 746 N N . VAL A 1 99 ? 3.607 3.061 14.305 1 93.69 99 VAL A N 1
ATOM 747 C CA . VAL A 1 99 ? 2.172 3.295 14.43 1 93.69 99 VAL A CA 1
ATOM 748 C C . VAL A 1 99 ? 1.861 3.898 15.797 1 93.69 99 VAL A C 1
ATOM 750 O O . VAL A 1 99 ? 0.823 4.539 15.977 1 93.69 99 VAL A O 1
ATOM 753 N N . ASP A 1 100 ? 2.775 3.73 16.719 1 95.88 100 ASP A N 1
ATOM 754 C CA . ASP A 1 100 ? 2.576 4.223 18.078 1 95.88 100 ASP A CA 1
ATOM 755 C C . ASP A 1 100 ? 2.383 5.738 18.078 1 95.88 100 ASP A C 1
ATOM 757 O O . ASP A 1 100 ? 1.709 6.277 18.969 1 95.88 100 ASP A O 1
ATOM 761 N N . VAL A 1 101 ? 2.947 6.406 17.141 1 96.5 101 VAL A N 1
ATOM 762 C CA . VAL A 1 101 ? 2.873 7.863 17.094 1 96.5 101 VAL A CA 1
ATOM 763 C C . VAL A 1 101 ? 1.42 8.305 16.922 1 96.5 101 VAL A C 1
ATOM 765 O O . VAL A 1 101 ? 1.055 9.422 17.297 1 96.5 101 VAL A O 1
ATOM 768 N N . LEU A 1 102 ? 0.599 7.438 16.422 1 97.88 102 LEU A N 1
ATOM 769 C CA . LEU A 1 102 ? -0.801 7.75 16.156 1 97.88 102 LEU A CA 1
ATOM 770 C C . LEU A 1 102 ? -1.61 7.758 17.453 1 97.88 102 LEU A C 1
ATOM 772 O O . LEU A 1 102 ? -2.736 8.258 17.484 1 97.88 102 LEU A O 1
ATOM 776 N N . ARG A 1 103 ? -1.071 7.223 18.484 1 96.69 103 ARG A N 1
ATOM 777 C CA . ARG A 1 103 ? -1.787 7.18 19.75 1 96.69 103 ARG A CA 1
ATOM 778 C C . ARG A 1 103 ? -2.107 8.586 20.25 1 96.69 103 ARG A C 1
ATOM 780 O O . ARG A 1 103 ? -3.123 8.797 20.922 1 96.69 103 ARG A O 1
ATOM 787 N N . SER A 1 104 ? -1.271 9.492 19.875 1 97 104 SER A N 1
ATOM 788 C CA . SER A 1 104 ? -1.457 10.875 20.297 1 97 104 SER A CA 1
ATOM 789 C C . SER A 1 104 ? -2.766 11.445 19.766 1 97 104 SER A C 1
ATOM 791 O O . SER A 1 104 ? -3.314 12.391 20.328 1 97 104 SER A O 1
ATOM 793 N N . ILE A 1 105 ? -3.303 10.844 18.703 1 97.75 105 ILE A N 1
ATOM 794 C CA . ILE A 1 105 ? -4.512 11.406 18.109 1 97.75 105 ILE A CA 1
ATOM 795 C C . ILE A 1 105 ? -5.66 10.406 18.234 1 97.75 105 ILE A C 1
ATOM 797 O O . ILE A 1 105 ? -6.684 10.547 17.562 1 97.75 105 ILE A O 1
ATOM 801 N N . SER A 1 106 ? -5.473 9.461 19.094 1 96.69 106 SER A N 1
ATOM 802 C CA . SER A 1 106 ? -6.492 8.43 19.281 1 96.69 106 SER A CA 1
ATOM 803 C C . SER A 1 106 ? -7.762 9.008 19.891 1 96.69 106 SER A C 1
ATOM 805 O O . SER A 1 106 ? -8.844 8.438 19.75 1 96.69 106 SER A O 1
ATOM 807 N N . CYS A 1 107 ? -7.664 10.211 20.516 1 96.19 107 CYS A N 1
ATOM 808 C CA . CYS A 1 107 ? -8.789 10.844 21.188 1 96.19 107 CYS A CA 1
ATOM 809 C C . CYS A 1 107 ? -9.641 11.641 20.219 1 96.19 107 CYS A C 1
ATOM 811 O O . CYS A 1 107 ? -10.703 12.148 20.578 1 96.19 107 CYS A O 1
ATOM 813 N N . LEU A 1 108 ? -9.18 11.75 18.984 1 97.5 108 LEU A N 1
ATOM 814 C CA . LEU A 1 108 ? -9.93 12.508 17.984 1 97.5 108 LEU A CA 1
ATOM 815 C C . LEU A 1 108 ? -11.055 11.664 17.406 1 97.5 108 LEU A C 1
ATOM 817 O O . LEU A 1 108 ? -10.891 11.031 16.359 1 97.5 108 LEU A O 1
ATOM 821 N N . LEU A 1 109 ? -12.227 11.836 17.906 1 95.62 109 LEU A N 1
ATOM 822 C CA . LEU A 1 109 ? -13.352 10.953 17.625 1 95.62 109 LEU A CA 1
ATOM 823 C C . LEU A 1 109 ? -13.992 11.297 16.281 1 95.62 109 LEU A C 1
ATOM 825 O O . LEU A 1 109 ? -14.703 10.477 15.703 1 95.62 109 LEU A O 1
ATOM 829 N N . LYS A 1 110 ? -13.711 12.43 15.82 1 97.5 110 LYS A N 1
ATOM 830 C CA . LYS A 1 110 ? -14.336 12.859 14.57 1 97.5 110 LYS A CA 1
ATOM 831 C C . LYS A 1 110 ? -13.438 12.57 13.375 1 97.5 110 LYS A C 1
ATOM 833 O O . LYS A 1 110 ? -13.844 12.766 12.227 1 97.5 110 LYS A O 1
ATOM 838 N N . LEU A 1 111 ? -12.266 12.094 13.641 1 97.94 111 LEU A N 1
ATOM 839 C CA . LEU A 1 111 ? -11.328 11.797 12.562 1 97.94 111 LEU A CA 1
ATOM 840 C C . LEU A 1 111 ? -11.805 10.594 11.75 1 97.94 111 LEU A C 1
ATOM 842 O O . LEU A 1 111 ? -11.773 9.461 12.242 1 97.94 111 LEU A O 1
ATOM 846 N N . THR A 1 112 ? -12.133 10.828 10.461 1 97 112 THR A N 1
ATOM 847 C CA . THR A 1 112 ? -12.68 9.758 9.641 1 97 112 THR A CA 1
ATOM 848 C C . THR A 1 112 ? -11.766 9.445 8.469 1 97 112 THR A C 1
ATOM 850 O O . THR A 1 112 ? -11.828 8.352 7.895 1 97 112 THR A O 1
ATOM 853 N N . THR A 1 113 ? -10.969 10.367 8.109 1 96.62 113 THR A N 1
ATOM 854 C CA . THR A 1 113 ? -10.094 10.195 6.953 1 96.62 113 THR A CA 1
ATOM 855 C C . THR A 1 113 ? -8.641 10.445 7.332 1 96.62 113 THR A C 1
ATOM 857 O O . THR A 1 113 ? -8.305 11.508 7.855 1 96.62 113 THR A O 1
ATOM 860 N N . LEU A 1 114 ? -7.809 9.438 7.062 1 97.75 114 LEU A N 1
ATOM 861 C CA . LEU A 1 114 ? -6.387 9.523 7.367 1 97.75 114 LEU A CA 1
ATOM 862 C C . LEU A 1 114 ? -5.547 9.055 6.18 1 97.75 114 LEU A C 1
ATOM 864 O O . LEU A 1 114 ? -5.871 8.047 5.543 1 97.75 114 LEU A O 1
ATOM 868 N N . ARG A 1 115 ? -4.523 9.781 5.906 1 96.06 115 ARG A N 1
ATOM 869 C CA . ARG A 1 115 ? -3.586 9.375 4.867 1 96.06 115 ARG A CA 1
ATOM 870 C C . ARG A 1 115 ? -2.16 9.312 5.402 1 96.06 115 ARG A C 1
ATOM 872 O O . ARG A 1 115 ? -1.63 10.312 5.887 1 96.06 115 ARG A O 1
ATOM 879 N N . LEU A 1 116 ? -1.589 8.156 5.328 1 95.38 116 LEU A N 1
ATOM 880 C CA . LEU A 1 116 ? -0.234 7.906 5.805 1 95.38 116 LEU A CA 1
ATOM 881 C C . LEU A 1 116 ? 0.713 7.648 4.637 1 95.38 116 LEU A C 1
ATOM 883 O O . LEU A 1 116 ? 1.932 7.766 4.781 1 95.38 116 LEU A O 1
ATOM 887 N N . HIS A 1 117 ? 0.141 7.242 3.68 1 88.62 117 HIS A N 1
ATOM 888 C CA . HIS A 1 117 ? 0.818 6.824 2.457 1 88.62 117 HIS A CA 1
ATOM 889 C C . HIS A 1 117 ? -0.001 7.184 1.223 1 88.62 117 HIS A C 1
ATOM 891 O O . HIS A 1 117 ? -1.228 7.055 1.228 1 88.62 117 HIS A O 1
ATOM 897 N N . ASP A 1 118 ? 0.716 7.684 0.25 1 83.19 118 ASP A N 1
ATOM 898 C CA . ASP A 1 118 ? 0.087 8.008 -1.027 1 83.19 118 ASP A CA 1
ATOM 899 C C . ASP A 1 118 ? 0.869 7.402 -2.191 1 83.19 118 ASP A C 1
ATOM 901 O O . ASP A 1 118 ? 1.866 7.969 -2.639 1 83.19 118 ASP A O 1
ATOM 905 N N . PRO A 1 119 ? 0.343 6.352 -2.688 1 69.75 119 PRO A N 1
ATOM 906 C CA . PRO A 1 119 ? 1.079 5.676 -3.76 1 69.75 119 PRO A CA 1
ATOM 907 C C . PRO A 1 119 ? 1.21 6.535 -5.016 1 69.75 119 PRO A C 1
ATOM 909 O O . PRO A 1 119 ? 2.172 6.387 -5.773 1 69.75 119 PRO A O 1
ATOM 912 N N . VAL A 1 120 ? 0.243 7.449 -5.203 1 67.94 120 VAL A N 1
ATOM 913 C CA . VAL A 1 120 ? 0.231 8.273 -6.406 1 67.94 120 VAL A CA 1
ATOM 914 C C . VAL A 1 120 ? 1.391 9.266 -6.363 1 67.94 120 VAL A C 1
ATOM 916 O O . VAL A 1 120 ? 2.131 9.406 -7.34 1 67.94 120 VAL A O 1
ATOM 919 N N . THR A 1 121 ? 1.581 9.891 -5.242 1 72.94 121 THR A N 1
ATOM 920 C CA . THR A 1 121 ? 2.629 10.898 -5.098 1 72.94 121 THR A CA 1
ATOM 921 C C . THR A 1 121 ? 3.93 10.258 -4.621 1 72.94 121 THR A C 1
ATOM 923 O O . THR A 1 121 ? 4.996 10.867 -4.711 1 72.94 121 THR A O 1
ATOM 926 N N . GLY A 1 122 ? 3.834 9.109 -4.113 1 75 122 GLY A N 1
ATOM 927 C CA . GLY A 1 122 ? 4.996 8.43 -3.568 1 75 122 GLY A CA 1
ATOM 928 C C . GLY A 1 122 ? 5.332 8.859 -2.152 1 75 122 GLY A C 1
ATOM 929 O O . GLY A 1 122 ? 6.316 8.398 -1.572 1 75 122 GLY A O 1
ATOM 930 N N . LEU A 1 123 ? 4.531 9.719 -1.661 1 86.06 123 LEU A N 1
ATOM 931 C CA . LEU A 1 123 ? 4.754 10.188 -0.297 1 86.06 123 LEU A CA 1
ATOM 932 C C . LEU A 1 123 ? 4.375 9.109 0.714 1 86.06 123 LEU A C 1
ATOM 934 O O . LEU A 1 123 ? 3.273 8.562 0.661 1 86.06 123 LEU A O 1
ATOM 938 N N . THR A 1 124 ? 5.363 8.812 1.579 1 88.81 124 THR A N 1
ATOM 939 C CA . THR A 1 124 ? 5.148 7.754 2.553 1 88.81 124 THR A CA 1
ATOM 940 C C . THR A 1 124 ? 5.816 8.094 3.883 1 88.81 124 THR A C 1
ATOM 942 O O . THR A 1 124 ? 6.379 9.18 4.039 1 88.81 124 THR A O 1
ATOM 945 N N . ASN A 1 125 ? 5.594 7.207 4.84 1 91.94 125 ASN A N 1
ATOM 946 C CA . ASN A 1 125 ? 6.266 7.262 6.137 1 91.94 125 ASN A CA 1
ATOM 947 C C . ASN A 1 125 ? 7.102 6.012 6.387 1 91.94 125 ASN A C 1
ATOM 949 O O . ASN A 1 125 ? 6.812 4.945 5.836 1 91.94 125 ASN A O 1
ATOM 953 N N . PRO A 1 126 ? 8.141 6.18 7.152 1 87.75 126 PRO A N 1
ATOM 954 C CA . PRO A 1 126 ? 8.961 5.008 7.465 1 87.75 126 PRO A CA 1
ATOM 955 C C . PRO A 1 126 ? 8.141 3.844 8.016 1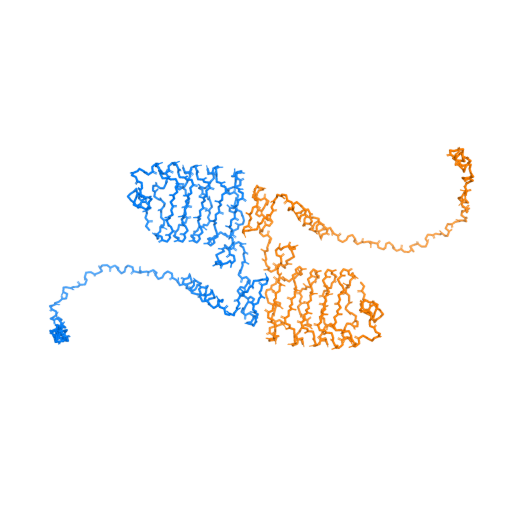 87.75 126 PRO A C 1
ATOM 957 O O . PRO A 1 126 ? 8.445 2.682 7.727 1 87.75 126 PRO A O 1
ATOM 960 N N . MET A 1 127 ? 7.102 4.062 8.633 1 87.19 127 MET A N 1
ATOM 961 C CA . MET A 1 127 ? 6.305 2.998 9.234 1 87.19 127 MET A CA 1
ATOM 962 C C . MET A 1 127 ? 5.578 2.191 8.164 1 87.19 127 MET A C 1
ATOM 964 O O . MET A 1 127 ? 5.176 1.053 8.398 1 87.19 127 MET A O 1
ATOM 968 N N . CYS A 1 128 ? 5.293 2.746 7.047 1 83.12 128 CYS A N 1
ATOM 969 C CA . CYS A 1 128 ? 4.547 2.086 5.98 1 83.12 128 CYS A CA 1
ATOM 970 C C . CYS A 1 128 ? 5.449 1.172 5.164 1 83.12 128 CYS A C 1
ATOM 972 O O . CYS A 1 128 ? 4.969 0.311 4.43 1 83.12 128 CYS A O 1
ATOM 974 N N . ASN A 1 129 ? 6.703 1.06 5.422 1 72 129 ASN A N 1
ATOM 975 C CA . ASN A 1 129 ? 7.738 0.269 4.762 1 72 129 ASN A CA 1
ATOM 976 C C . ASN A 1 129 ? 7.43 0.076 3.277 1 72 129 ASN A C 1
ATOM 978 O O . ASN A 1 129 ? 7.289 -1.056 2.811 1 72 129 ASN A O 1
ATOM 982 N N . THR A 1 130 ? 7.25 1.038 2.594 1 69.75 130 THR A N 1
ATOM 983 C CA . THR A 1 130 ? 6.992 0.946 1.16 1 69.75 130 THR A CA 1
ATOM 984 C C . THR A 1 130 ? 8.305 0.87 0.379 1 69.75 130 THR A C 1
ATOM 986 O O . THR A 1 130 ? 8.297 0.854 -0.853 1 69.75 130 THR A O 1
ATOM 989 N N . SER A 1 131 ? 9.328 0.719 1.204 1 73.38 131 SER A N 1
ATOM 990 C CA . SER A 1 131 ? 10.648 0.661 0.572 1 73.38 131 SER A CA 1
ATOM 991 C C . SER A 1 131 ? 10.805 -0.604 -0.265 1 73.38 131 SER A C 1
ATOM 993 O O . SER A 1 131 ? 11.594 -0.635 -1.21 1 73.38 131 SER A O 1
ATOM 995 N N . TYR A 1 132 ? 10.016 -1.567 0.027 1 82.12 132 TYR A N 1
ATOM 996 C CA . TYR A 1 132 ? 10.156 -2.82 -0.707 1 82.12 132 TYR A CA 1
ATOM 997 C C . TYR A 1 132 ? 9.836 -2.629 -2.184 1 82.12 132 TYR A C 1
ATOM 999 O O . TYR A 1 132 ? 10.375 -3.328 -3.041 1 82.12 132 TYR A O 1
ATOM 1007 N N . LEU A 1 133 ? 8.969 -1.733 -2.457 1 81 133 LEU A N 1
ATOM 1008 C CA . LEU A 1 133 ? 8.539 -1.49 -3.83 1 81 133 LEU A CA 1
ATOM 1009 C C . LEU A 1 133 ? 9.719 -1.088 -4.707 1 81 133 LEU A C 1
ATOM 1011 O O . LEU A 1 133 ? 9.914 -1.647 -5.789 1 81 133 LEU A O 1
ATOM 1015 N N . ASP A 1 134 ? 10.43 -0.165 -4.145 1 80.12 134 ASP A N 1
ATOM 1016 C CA . ASP A 1 134 ? 11.617 0.254 -4.879 1 80.12 134 ASP A CA 1
ATOM 1017 C C . ASP A 1 134 ? 12.594 -0.908 -5.059 1 80.12 134 ASP A C 1
ATOM 1019 O O . ASP A 1 134 ? 13.203 -1.055 -6.121 1 80.12 134 ASP A O 1
ATOM 1023 N N . GLN A 1 135 ? 12.75 -1.621 -4.109 1 87.94 135 GLN A N 1
ATOM 1024 C CA . GLN A 1 135 ? 13.664 -2.762 -4.152 1 87.94 135 GLN A CA 1
ATOM 1025 C C . GLN A 1 135 ? 13.203 -3.795 -5.176 1 87.94 135 GLN A C 1
ATOM 1027 O O . GLN A 1 135 ? 14.016 -4.363 -5.902 1 87.94 135 GLN A O 1
ATOM 1032 N N . VAL A 1 136 ? 11.93 -4.039 -5.273 1 92.06 136 VAL A N 1
ATOM 1033 C CA . VAL A 1 136 ? 11.359 -4.977 -6.234 1 92.06 136 VAL A CA 1
ATOM 1034 C C . VAL A 1 136 ? 11.695 -4.527 -7.656 1 92.06 136 VAL A C 1
ATOM 1036 O O . VAL A 1 136 ? 12.133 -5.336 -8.484 1 92.06 136 VAL A O 1
ATOM 1039 N N . LEU A 1 137 ? 11.547 -3.277 -7.859 1 87.69 137 LEU A N 1
ATOM 1040 C CA . LEU A 1 137 ? 11.773 -2.744 -9.203 1 87.69 137 LEU A CA 1
ATOM 1041 C C . LEU A 1 137 ? 13.25 -2.793 -9.57 1 87.69 137 LEU A C 1
ATOM 1043 O O . LEU A 1 137 ? 13.594 -2.896 -10.75 1 87.69 137 LEU A O 1
ATOM 1047 N N . LEU A 1 138 ? 14.078 -2.734 -8.617 1 88.5 138 LEU A N 1
ATOM 1048 C CA . LEU A 1 138 ? 15.508 -2.889 -8.867 1 88.5 138 LEU A CA 1
ATOM 1049 C C . LEU A 1 138 ? 15.836 -4.32 -9.273 1 88.5 138 LEU A C 1
ATOM 1051 O O . LEU A 1 138 ? 16.641 -4.547 -10.18 1 88.5 138 LEU A O 1
ATOM 1055 N N . ILE A 1 139 ? 15.227 -5.238 -8.656 1 93.62 139 ILE A N 1
ATOM 1056 C CA . ILE A 1 139 ? 15.484 -6.652 -8.891 1 93.62 139 ILE A CA 1
ATOM 1057 C C . ILE A 1 139 ? 14.828 -7.086 -10.203 1 93.62 139 ILE A C 1
ATOM 1059 O O . ILE A 1 139 ? 15.367 -7.914 -10.93 1 93.62 139 ILE A O 1
ATOM 1063 N N . LEU A 1 140 ? 13.609 -6.512 -10.438 1 95.44 140 LEU A N 1
ATOM 1064 C CA . LEU A 1 140 ? 12.82 -6.863 -11.617 1 95.44 140 LEU A CA 1
ATOM 1065 C C . LEU A 1 140 ? 12.609 -5.645 -12.508 1 95.44 140 LEU A C 1
ATOM 1067 O O . LEU A 1 140 ? 11.508 -5.098 -12.57 1 95.44 140 LEU A O 1
ATOM 1071 N N . PRO A 1 141 ? 13.523 -5.387 -13.328 1 90.06 141 PRO A N 1
ATOM 1072 C CA . PRO A 1 141 ? 13.523 -4.117 -14.055 1 90.06 141 PRO A CA 1
ATOM 1073 C C . PRO A 1 141 ? 12.516 -4.094 -15.203 1 90.06 141 PRO A C 1
ATOM 1075 O O . PRO A 1 141 ? 12.203 -3.025 -15.734 1 90.06 141 PRO A O 1
ATOM 1078 N N . PHE A 1 142 ? 11.953 -5.191 -15.508 1 91.88 142 PHE A N 1
ATOM 1079 C CA . PHE A 1 142 ? 11.086 -5.215 -16.688 1 91.88 142 PHE A CA 1
ATOM 1080 C C . PHE A 1 142 ? 9.617 -5.23 -16.266 1 91.88 142 PHE A C 1
ATOM 1082 O O . PHE A 1 142 ? 8.727 -5.191 -17.109 1 91.88 142 PHE A O 1
ATOM 1089 N N . VAL A 1 143 ? 9.469 -5.211 -15.039 1 94.19 143 VAL A N 1
ATOM 1090 C CA . VAL A 1 143 ? 8.094 -5.168 -14.555 1 94.19 143 VAL A CA 1
ATOM 1091 C C . VAL A 1 143 ? 7.48 -3.805 -14.859 1 94.19 143 VAL A C 1
ATOM 1093 O O . VAL A 1 143 ? 8.086 -2.768 -14.57 1 94.19 143 VAL A O 1
ATOM 1096 N N . GLU A 1 144 ? 6.293 -3.855 -15.398 1 92.12 144 GLU A N 1
ATOM 1097 C CA . GLU A 1 144 ? 5.586 -2.635 -15.773 1 92.12 144 GLU A CA 1
ATOM 1098 C C . GLU A 1 144 ? 4.422 -2.357 -14.828 1 92.12 144 GLU A C 1
ATOM 1100 O O . GLU A 1 144 ? 4.039 -1.203 -14.625 1 92.12 144 GLU A O 1
ATOM 1105 N N . THR A 1 145 ? 3.844 -3.307 -14.352 1 90.19 145 THR A N 1
ATOM 1106 C CA . THR A 1 145 ? 2.717 -3.184 -13.43 1 90.19 145 THR A CA 1
ATOM 1107 C C . THR A 1 145 ? 2.982 -3.949 -12.141 1 90.19 145 THR A C 1
ATOM 1109 O O . THR A 1 145 ? 3.25 -5.152 -12.172 1 90.19 145 THR A O 1
ATOM 1112 N N . LEU A 1 146 ? 2.945 -3.268 -11.047 1 90.62 146 LEU A N 1
ATOM 1113 C CA . LEU A 1 146 ? 3.176 -3.844 -9.727 1 90.62 146 LEU A CA 1
ATOM 1114 C C . LEU A 1 146 ? 1.984 -3.598 -8.812 1 90.62 146 LEU A C 1
ATOM 1116 O O . LEU A 1 146 ? 1.573 -2.451 -8.617 1 90.62 146 LEU A O 1
ATOM 1120 N N . ASN A 1 147 ? 1.418 -4.664 -8.305 1 87.12 147 ASN A N 1
ATOM 1121 C CA . ASN A 1 147 ? 0.277 -4.578 -7.398 1 87.12 147 ASN A CA 1
ATOM 1122 C C . ASN A 1 147 ? -0.871 -3.783 -8.016 1 87.12 147 ASN A C 1
ATOM 1124 O O . ASN A 1 147 ? -1.51 -2.977 -7.336 1 87.12 147 ASN A O 1
ATOM 1128 N N . GLY A 1 148 ? -0.987 -3.973 -9.242 1 83.44 148 GLY A N 1
ATOM 1129 C CA . GLY A 1 148 ? -2.109 -3.365 -9.945 1 83.44 148 GLY A CA 1
ATOM 1130 C C . GLY A 1 148 ? -1.831 -1.945 -10.398 1 83.44 148 GLY A C 1
ATOM 1131 O O . GLY A 1 148 ? -2.654 -1.336 -11.086 1 83.44 148 GLY A O 1
ATOM 1132 N N . SER A 1 149 ? -0.695 -1.43 -10.039 1 78.19 149 SER A N 1
ATOM 1133 C CA . SER A 1 149 ? -0.339 -0.07 -10.43 1 78.19 149 SER A CA 1
ATOM 1134 C C . SER A 1 149 ? 0.764 -0.07 -11.484 1 78.19 149 SER A C 1
ATOM 1136 O O . SER A 1 149 ? 1.714 -0.852 -11.398 1 78.19 149 SER A O 1
ATOM 1138 N N . ARG A 1 150 ? 0.593 0.837 -12.477 1 81.94 150 ARG A N 1
ATOM 1139 C CA . ARG A 1 150 ? 1.657 0.985 -13.469 1 81.94 150 ARG A CA 1
ATOM 1140 C C . ARG A 1 150 ? 2.869 1.686 -12.867 1 81.94 150 ARG A C 1
ATOM 1142 O O . ARG A 1 150 ? 2.736 2.736 -12.234 1 81.94 150 ARG A O 1
ATOM 1149 N N . VAL A 1 151 ? 4.023 1.094 -13.031 1 80.19 151 VAL A N 1
ATOM 1150 C CA . VAL A 1 151 ? 5.215 1.624 -12.375 1 80.19 151 VAL A CA 1
ATOM 1151 C C . VAL A 1 151 ? 6.246 2.027 -13.43 1 80.19 151 VAL A C 1
ATOM 1153 O O . VAL A 1 151 ? 7.227 2.707 -13.117 1 80.19 151 VAL A O 1
ATOM 1156 N N . ARG A 1 152 ? 6.094 1.476 -14.633 1 78.12 152 ARG A N 1
ATOM 1157 C CA . ARG A 1 152 ? 6.977 1.833 -15.734 1 78.12 152 ARG A CA 1
ATOM 1158 C C . ARG A 1 152 ? 6.191 2.025 -17.031 1 78.12 152 ARG A C 1
ATOM 1160 O O . ARG A 1 152 ? 5.082 1.505 -17.172 1 78.12 152 ARG A O 1
ATOM 1167 N N . GLY A 1 153 ? 6.859 2.588 -18.078 1 65.81 153 GLY A N 1
ATOM 1168 C CA . GLY A 1 153 ? 6.293 2.816 -19.391 1 65.81 153 GLY A CA 1
ATOM 1169 C C . GLY A 1 153 ? 5.906 4.262 -19.641 1 65.81 153 GLY A C 1
ATOM 1170 O O . GLY A 1 153 ? 6.195 5.133 -18.812 1 65.81 153 GLY A O 1
ATOM 1171 N N . LYS A 1 154 ? 5.242 4.59 -20.734 1 55.5 154 LYS A N 1
ATOM 1172 C CA . LYS A 1 154 ? 4.871 5.934 -21.172 1 55.5 154 LYS A CA 1
ATOM 1173 C C . LYS A 1 154 ? 4.094 6.668 -20.078 1 55.5 154 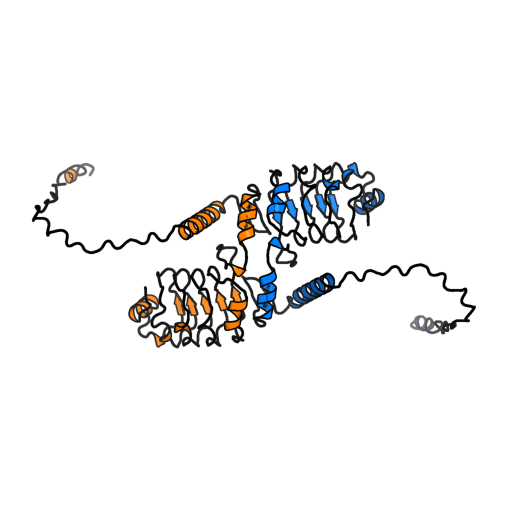LYS A C 1
ATOM 1175 O O . LYS A 1 154 ? 3.062 6.18 -19.609 1 55.5 154 LYS A O 1
ATOM 1180 N N . GLY A 1 155 ? 4.727 7.824 -19.422 1 50.41 155 GLY A N 1
ATOM 1181 C CA . GLY A 1 155 ? 4.121 8.672 -18.406 1 50.41 155 GLY A CA 1
ATOM 1182 C C . GLY A 1 155 ? 4.648 8.398 -17.016 1 50.41 155 GLY A C 1
ATOM 1183 O O . GLY A 1 155 ? 4.441 9.195 -16.094 1 50.41 155 GLY A O 1
ATOM 1184 N N . SER A 1 156 ? 5.203 7.098 -16.844 1 50.28 156 SER A N 1
ATOM 1185 C CA . SER A 1 156 ? 5.754 6.762 -15.531 1 50.28 156 SER A CA 1
ATOM 1186 C C . SER A 1 156 ? 7.152 7.34 -15.352 1 50.28 156 SER A C 1
ATOM 1188 O O . SER A 1 156 ? 7.676 7.387 -14.234 1 50.28 156 SER A O 1
ATOM 1190 N N . GLU A 1 157 ? 7.914 7.492 -16.422 1 52.72 157 GLU A N 1
ATOM 1191 C CA . GLU A 1 157 ? 9.273 8.031 -16.375 1 52.72 157 GLU A CA 1
ATOM 1192 C C . GLU A 1 157 ? 9.352 9.273 -15.492 1 52.72 157 GLU A C 1
ATOM 1194 O O . GLU A 1 157 ? 10.32 9.453 -14.75 1 52.72 157 GLU A O 1
ATOM 1199 N N . LEU A 1 158 ? 8.445 9.992 -15.711 1 51.69 158 LEU A N 1
ATOM 1200 C CA . LEU A 1 158 ? 8.453 11.227 -14.945 1 51.69 158 LEU A CA 1
ATOM 1201 C C . LEU A 1 158 ? 8.32 10.938 -13.453 1 51.69 158 LEU A C 1
ATOM 1203 O O . LEU A 1 158 ? 8.984 11.57 -12.633 1 51.69 158 LEU A O 1
ATOM 1207 N N . PHE A 1 159 ? 7.602 9.984 -13.195 1 47.31 159 PHE A N 1
ATOM 1208 C CA . PHE A 1 159 ? 7.371 9.688 -11.789 1 47.31 159 PHE A CA 1
ATOM 1209 C C . PHE A 1 159 ? 8.625 9.102 -11.148 1 47.31 159 PHE A C 1
ATOM 1211 O O . PHE A 1 159 ? 9.023 9.516 -10.062 1 47.31 159 PHE A O 1
ATOM 1218 N N . GLN A 1 160 ? 9.227 8.234 -11.883 1 53.72 160 GLN A N 1
ATOM 1219 C CA . GLN A 1 160 ? 10.438 7.594 -11.375 1 53.72 160 GLN A CA 1
ATOM 1220 C C . GLN A 1 160 ? 11.586 8.594 -11.266 1 53.72 160 GLN A C 1
ATOM 1222 O O . GLN A 1 160 ? 12.359 8.555 -10.305 1 53.72 160 GLN A O 1
ATOM 1227 N N . LEU A 1 161 ? 11.703 9.398 -12.203 1 51.72 161 LEU A N 1
ATOM 1228 C CA . LEU A 1 161 ? 12.68 10.484 -12.141 1 51.72 161 LEU A CA 1
ATOM 1229 C C . LEU A 1 161 ? 12.43 11.375 -10.93 1 51.72 161 LEU A C 1
ATOM 1231 O O . LEU A 1 161 ? 13.375 11.781 -10.25 1 51.72 161 LEU A O 1
ATOM 1235 N N . CYS A 1 162 ? 11.328 11.57 -10.688 1 50.56 162 CYS A N 1
ATOM 1236 C CA . CYS A 1 162 ? 10.992 12.43 -9.562 1 50.56 162 CYS A CA 1
ATOM 1237 C C . CYS A 1 162 ? 11.25 11.727 -8.234 1 50.56 162 CYS A C 1
ATOM 1239 O O . CYS A 1 162 ? 11.758 12.328 -7.293 1 50.56 162 CYS A O 1
ATOM 1241 N N . GLN A 1 163 ? 10.977 10.516 -8.227 1 52.84 163 GLN A N 1
ATOM 1242 C CA . GLN A 1 163 ? 11.234 9.758 -7.008 1 52.84 163 GLN A CA 1
ATOM 1243 C C . GLN A 1 163 ? 12.727 9.625 -6.746 1 52.84 163 GLN A C 1
ATOM 1245 O O . GLN A 1 163 ? 13.18 9.734 -5.602 1 52.84 163 GLN A O 1
ATOM 1250 N N . ASN A 1 164 ? 13.461 9.391 -7.766 1 52.84 164 ASN A N 1
ATOM 1251 C CA . ASN A 1 164 ? 14.914 9.336 -7.668 1 52.84 164 ASN A CA 1
ATOM 1252 C C . ASN A 1 164 ? 15.5 10.703 -7.316 1 52.84 164 ASN A C 1
ATOM 1254 O O . ASN A 1 164 ? 16.438 10.797 -6.52 1 52.84 164 ASN A O 1
ATOM 1258 N N . MET A 1 165 ? 15.055 11.719 -7.957 1 49.47 165 MET A N 1
ATOM 1259 C CA . MET A 1 165 ? 15.477 13.07 -7.629 1 49.47 165 MET A CA 1
ATOM 1260 C C . MET A 1 165 ? 15.148 13.406 -6.18 1 49.47 165 MET A C 1
ATOM 1262 O O . MET A 1 165 ? 15.969 13.992 -5.469 1 49.47 165 MET A O 1
ATOM 1266 N N . ASP A 1 166 ? 14.078 13.039 -5.812 1 47.97 166 ASP A N 1
ATOM 1267 C CA . ASP A 1 166 ? 13.648 13.328 -4.445 1 47.97 166 ASP A CA 1
ATOM 1268 C C . ASP A 1 166 ? 14.477 12.539 -3.436 1 47.97 166 ASP A C 1
ATOM 1270 O O . ASP A 1 166 ? 14.875 13.07 -2.4 1 47.97 166 ASP A O 1
ATOM 1274 N N . LYS A 1 167 ? 14.672 11.289 -3.691 1 53.59 167 LYS A N 1
ATOM 1275 C CA . LYS A 1 167 ? 15.547 10.477 -2.848 1 53.59 167 LYS A CA 1
ATOM 1276 C C . LYS A 1 167 ? 16.969 11.023 -2.846 1 53.59 167 LYS A C 1
ATOM 1278 O O . LYS A 1 167 ? 17.625 11.055 -1.805 1 53.59 167 LYS A O 1
ATOM 1283 N N . THR A 1 168 ? 17.516 11.383 -3.979 1 52.59 168 THR A N 1
ATOM 1284 C CA . THR A 1 168 ? 18.828 12.008 -4.082 1 52.59 168 THR A CA 1
ATOM 1285 C C . THR A 1 168 ? 18.859 13.32 -3.311 1 52.59 168 THR A C 1
ATOM 1287 O O . THR A 1 168 ? 19.844 13.625 -2.629 1 52.59 168 THR A O 1
ATOM 1290 N N . ILE A 1 169 ? 17.906 14.062 -3.416 1 50.66 169 ILE A N 1
ATOM 1291 C CA . ILE A 1 169 ? 17.859 15.344 -2.709 1 50.66 169 ILE A CA 1
ATOM 1292 C C . ILE A 1 169 ? 17.766 15.094 -1.204 1 50.66 169 ILE A C 1
ATOM 1294 O O . ILE A 1 169 ? 18.438 15.773 -0.419 1 50.66 169 ILE A O 1
ATOM 1298 N N . LYS A 1 170 ? 17.094 14.086 -0.961 1 49.75 170 LYS A N 1
ATOM 1299 C CA . LYS A 1 170 ? 16.922 13.797 0.46 1 49.75 170 LYS A CA 1
ATOM 1300 C C . LYS A 1 170 ? 18.203 13.195 1.054 1 49.75 170 LYS A C 1
ATOM 1302 O O . LYS A 1 170 ? 18.484 13.383 2.24 1 49.75 170 LYS A O 1
ATOM 1307 N N . ASN A 1 171 ? 18.922 12.406 0.32 1 47.88 171 ASN A N 1
ATOM 1308 C CA . ASN A 1 171 ? 20.188 11.82 0.767 1 47.88 171 ASN A CA 1
ATOM 1309 C C . ASN A 1 171 ? 21.359 12.781 0.575 1 47.88 171 ASN A C 1
ATOM 1311 O O . ASN A 1 171 ? 22.5 12.43 0.833 1 47.88 171 ASN A O 1
ATOM 1315 N N . MET A 1 172 ? 21.141 13.859 0.019 1 42.03 172 MET A N 1
ATOM 1316 C CA . MET A 1 172 ? 22.203 14.867 0.005 1 42.03 172 MET A CA 1
ATOM 1317 C C . MET A 1 172 ? 22.484 15.375 1.414 1 42.03 172 MET A C 1
ATOM 1319 O O . MET A 1 172 ? 21.562 15.727 2.148 1 42.03 172 MET A O 1
ATOM 1323 N N . PRO A 1 173 ? 23.578 14.945 1.989 1 39.53 173 PRO A N 1
ATOM 1324 C CA . PRO A 1 173 ? 23.953 15.547 3.271 1 39.53 173 PRO A CA 1
ATOM 1325 C C . PRO A 1 173 ? 23.641 17.047 3.338 1 39.53 173 PRO A C 1
ATOM 1327 O O . PRO A 1 173 ? 23.656 17.719 2.311 1 39.53 173 PRO A O 1
ATOM 1330 N N . SER A 1 174 ? 22.859 17.453 4.191 1 39.03 174 SER A N 1
ATOM 1331 C CA . SER A 1 174 ? 22.812 18.891 4.453 1 39.03 174 SER A CA 1
ATOM 1332 C C . SER A 1 174 ? 24.203 19.516 4.355 1 39.03 174 SER A C 1
ATOM 1334 O O . SER A 1 174 ? 25.094 19.188 5.145 1 39.03 174 SER A O 1
ATOM 1336 N N . VAL A 1 175 ? 24.766 19.766 3.258 1 37.16 175 VAL A N 1
ATOM 1337 C CA . VAL A 1 175 ? 25.953 20.609 3.256 1 37.16 175 VAL A CA 1
ATOM 1338 C C . VAL A 1 175 ? 25.797 21.719 4.301 1 37.16 175 VAL A C 1
ATOM 1340 O O . VAL A 1 175 ? 24.891 22.547 4.207 1 37.16 175 VAL A O 1
ATOM 1343 N N . GLU A 1 176 ? 26.078 21.344 5.578 1 36.06 176 GLU A N 1
ATOM 1344 C CA . GLU A 1 176 ? 26.422 22.406 6.52 1 36.06 176 GLU A CA 1
ATOM 1345 C C . GLU A 1 176 ? 27.141 23.547 5.816 1 36.06 176 GLU A C 1
ATOM 1347 O O . GLU A 1 176 ? 28.219 23.359 5.25 1 36.06 176 GLU A O 1
ATOM 1352 N N . LEU A 1 177 ? 26.406 24.359 5.137 1 33.47 177 LEU A N 1
ATOM 1353 C CA . LEU A 1 177 ? 27.031 25.656 4.867 1 33.47 177 LEU A CA 1
ATOM 1354 C C . LEU A 1 177 ? 27.875 26.094 6.047 1 33.47 177 LEU A C 1
ATOM 1356 O O . LEU A 1 177 ? 27.359 26.359 7.133 1 33.47 177 LEU A O 1
ATOM 1360 N N . LEU A 1 178 ? 29.016 25.422 6.289 1 33.56 178 LEU A N 1
ATOM 1361 C CA . LEU A 1 178 ? 30.062 25.984 7.148 1 33.56 178 LEU A CA 1
ATOM 1362 C C . LEU A 1 178 ? 30.109 27.5 7.012 1 33.56 178 LEU A C 1
ATOM 1364 O O . LEU A 1 178 ? 30.375 28.016 5.922 1 33.56 178 LEU A O 1
ATOM 1368 N N . SER A 1 179 ? 29.203 28.188 7.652 1 32.59 179 SER A N 1
ATOM 1369 C CA . SER A 1 179 ? 29.438 29.594 7.922 1 32.59 179 SER A CA 1
ATOM 1370 C C . SER A 1 179 ? 30.891 29.844 8.305 1 32.59 179 SER A C 1
ATOM 1372 O O . SER A 1 179 ? 31.359 29.391 9.352 1 32.59 179 SER A O 1
ATOM 1374 N N . SER A 1 180 ? 31.812 29.781 7.305 1 33.59 180 SER A N 1
ATOM 1375 C CA . SER A 1 180 ? 33.156 30.328 7.492 1 33.59 180 SER A CA 1
ATOM 1376 C C . SER A 1 180 ? 33.125 31.562 8.383 1 33.59 180 SER A C 1
ATOM 1378 O O . SER A 1 180 ? 32.25 32.406 8.234 1 33.59 180 SER A O 1
ATOM 1380 N N . GLU A 1 181 ? 33.531 31.438 9.578 1 35.06 181 GLU A N 1
ATOM 1381 C CA . GLU A 1 181 ? 33.969 32.531 10.461 1 35.06 181 GLU A CA 1
ATOM 1382 C C . GLU A 1 181 ? 34.594 33.656 9.664 1 35.06 181 GLU A C 1
ATOM 1384 O O . GLU A 1 181 ? 35.281 33.438 8.672 1 35.06 181 GLU A O 1
ATOM 1389 N N . ASP A 1 182 ? 34.062 34.938 9.781 1 33.88 182 ASP A N 1
ATOM 1390 C CA . ASP A 1 182 ? 34.406 36.281 9.359 1 33.88 182 ASP A CA 1
ATOM 1391 C C . ASP A 1 182 ? 35.906 36.531 9.461 1 33.88 182 ASP A C 1
ATOM 1393 O O . ASP A 1 182 ? 36.406 36.938 10.516 1 33.88 182 ASP A O 1
ATOM 1397 N N . SER A 1 183 ? 36.781 35.562 9.266 1 33.69 183 SER A N 1
ATOM 1398 C CA . SER A 1 183 ? 38.094 36.188 9.312 1 33.69 183 SER A CA 1
ATOM 1399 C C . SER A 1 183 ? 38.219 37.375 8.352 1 33.69 183 SER A C 1
ATOM 1401 O O . SER A 1 183 ? 37.719 37.281 7.223 1 33.69 183 SER A O 1
ATOM 1403 N N . SER A 1 184 ? 38.375 38.625 8.906 1 33.47 184 SER A N 1
ATOM 1404 C CA . SER A 1 184 ? 38.656 39.969 8.359 1 33.47 184 SER A CA 1
ATOM 1405 C C . SER A 1 184 ? 39.625 39.906 7.195 1 33.47 184 SER A C 1
ATOM 1407 O O . SER A 1 184 ? 40.781 39.562 7.379 1 33.47 184 SER A O 1
ATOM 1409 N N . PRO A 1 185 ? 39.188 39.281 6.027 1 34.78 185 PRO A N 1
ATOM 1410 C CA . PRO A 1 185 ? 40.25 39.344 5.012 1 34.78 185 PRO A CA 1
ATOM 1411 C C . PRO A 1 185 ? 40.781 40.75 4.816 1 34.78 185 PRO A C 1
ATOM 1413 O O . PRO A 1 185 ? 40.094 41.75 5.086 1 34.78 185 PRO A O 1
ATOM 1416 N N . PRO A 1 186 ? 42.062 41.031 4.859 1 36.19 186 PRO A N 1
ATOM 1417 C CA . PRO A 1 186 ? 42.594 42.375 4.645 1 36.19 186 PRO A CA 1
ATOM 1418 C C . PRO A 1 186 ? 41.969 43.062 3.426 1 36.19 186 PRO A C 1
ATOM 1420 O O . PRO A 1 186 ? 41.375 42.375 2.564 1 36.19 186 PRO A O 1
ATOM 1423 N N . ALA A 1 187 ? 42.062 44.375 3.312 1 31.7 187 ALA A N 1
ATOM 1424 C CA . ALA A 1 187 ? 41.562 45.438 2.441 1 31.7 187 ALA A CA 1
ATOM 1425 C C . ALA A 1 187 ? 41.938 45.188 0.986 1 31.7 187 ALA A C 1
ATOM 1427 O O . ALA A 1 187 ? 43.125 45.312 0.61 1 31.7 187 ALA A O 1
ATOM 1428 N N . PRO A 1 188 ? 41.562 44 0.403 1 27.11 188 PRO A N 1
ATOM 1429 C CA . PRO A 1 188 ? 42.188 43.938 -0.913 1 27.11 188 PRO A CA 1
ATOM 1430 C C . PRO A 1 188 ? 41.875 45.156 -1.792 1 27.11 188 PRO A C 1
ATOM 1432 O O . PRO A 1 188 ? 40.812 45.75 -1.626 1 27.11 188 PRO A O 1
ATOM 1435 N N . GLU A 1 189 ? 42.875 45.75 -2.381 1 26.23 189 GLU A N 1
ATOM 1436 C CA . GLU A 1 189 ? 43.031 46.875 -3.299 1 26.23 189 GLU A CA 1
ATOM 1437 C C . GLU A 1 189 ? 42.031 46.781 -4.441 1 26.23 189 GLU A C 1
ATOM 1439 O O . GLU A 1 189 ? 41.438 45.75 -4.699 1 26.23 189 GLU A O 1
ATOM 1444 N N . ASP A 1 190 ? 42.062 47.75 -5.371 1 24.16 190 ASP A N 1
ATOM 1445 C CA . ASP A 1 190 ? 41.375 48.531 -6.359 1 24.16 190 ASP A CA 1
ATOM 1446 C C . ASP A 1 190 ? 41.094 47.75 -7.633 1 24.16 190 ASP A C 1
ATOM 1448 O O . ASP A 1 190 ? 40.719 48.312 -8.664 1 24.16 190 ASP A O 1
ATOM 1452 N N . ARG A 1 191 ? 41.344 46.438 -7.68 1 22.78 191 ARG A N 1
ATOM 1453 C CA . ARG A 1 191 ? 41.594 46.062 -9.078 1 22.78 191 ARG A CA 1
ATOM 1454 C C . ARG A 1 191 ? 40.406 46.438 -9.953 1 22.78 191 ARG A C 1
ATOM 1456 O O . ARG A 1 191 ? 39.25 46.25 -9.562 1 22.78 191 ARG A O 1
ATOM 1463 N N . SER A 1 192 ? 40.531 47.219 -11.055 1 24.45 192 SER A N 1
ATOM 1464 C CA . SER A 1 192 ? 39.906 47.906 -12.18 1 24.45 192 SER A CA 1
ATOM 1465 C C . SER A 1 192 ? 39.031 46.969 -12.992 1 24.45 192 SER A C 1
ATOM 1467 O O . SER A 1 192 ? 39.375 46.625 -14.117 1 24.45 192 SER A O 1
ATOM 1469 N N . GLN A 1 193 ? 38.281 46.125 -12.297 1 22.27 193 GLN A N 1
ATOM 1470 C CA . GLN A 1 193 ? 37.719 45.094 -13.188 1 22.27 193 GLN A CA 1
ATOM 1471 C C . GLN A 1 193 ? 37 45.75 -14.383 1 22.27 193 GLN A C 1
ATOM 1473 O O . GLN A 1 193 ? 36.531 46.875 -14.297 1 22.27 193 GLN A O 1
ATOM 1478 N N . TRP A 1 194 ? 36.719 44.812 -15.5 1 21.48 194 TRP A N 1
ATOM 1479 C CA . TRP A 1 194 ? 36.5 44.656 -16.938 1 21.48 194 TRP A CA 1
ATOM 1480 C C . TRP A 1 194 ? 35.156 45.219 -17.344 1 21.48 194 TRP A C 1
ATOM 1482 O O . TRP A 1 194 ? 34.125 44.906 -16.703 1 21.48 194 TRP A O 1
ATOM 1492 N N . VAL A 1 195 ? 35.125 46.312 -17.953 1 23.33 195 VAL A N 1
ATOM 1493 C CA . VAL A 1 195 ? 34.219 47.25 -18.656 1 23.33 195 VAL A CA 1
ATOM 1494 C C . VAL A 1 195 ? 33.406 46.5 -19.719 1 23.33 195 VAL A C 1
ATOM 1496 O O . VAL A 1 195 ? 33.969 46.031 -20.703 1 23.33 195 VAL A O 1
ATOM 1499 N N . ILE A 1 196 ? 32.656 45.469 -19.359 1 22.28 196 ILE A N 1
ATOM 1500 C CA . ILE A 1 196 ? 31.938 44.812 -20.438 1 22.28 196 ILE A CA 1
ATOM 1501 C C . ILE A 1 196 ? 31.172 45.844 -21.25 1 22.28 196 ILE A C 1
ATOM 1503 O O . ILE A 1 196 ? 30.438 46.656 -20.688 1 22.28 196 ILE A O 1
ATOM 1507 N N . LEU A 1 197 ? 31.547 46 -22.531 1 22.67 197 LEU A N 1
ATOM 1508 C CA . LEU A 1 197 ? 31.266 46.781 -23.719 1 22.67 197 LEU A CA 1
ATOM 1509 C C . LEU A 1 197 ? 29.781 46.688 -24.078 1 22.67 197 LEU A C 1
ATOM 1511 O O . LEU A 1 197 ? 29.219 45.594 -24.172 1 22.67 197 LEU A O 1
ATOM 1515 N N . GLN A 1 198 ? 28.938 47.625 -23.734 1 21.36 198 GLN A N 1
ATOM 1516 C CA . GLN A 1 198 ? 27.562 48.031 -24.016 1 21.36 198 GLN A CA 1
ATOM 1517 C C . GLN A 1 198 ? 27.328 48.125 -25.531 1 21.36 198 GLN A C 1
ATOM 1519 O O . GLN A 1 198 ? 27.781 49.062 -26.172 1 21.36 198 GLN A O 1
ATOM 1524 N N . SER A 1 199 ? 27.656 46.969 -26.297 1 22.16 199 SER A N 1
ATOM 1525 C CA . SER A 1 199 ? 27.516 47.188 -27.719 1 22.16 199 SER A CA 1
ATOM 1526 C C . SER A 1 199 ? 26.156 47.812 -28.062 1 22.16 199 SER A C 1
ATOM 1528 O O . SER A 1 199 ? 25.25 47.781 -27.234 1 22.16 199 SER A O 1
ATOM 1530 N N . SER A 1 200 ? 25.844 47.969 -29.5 1 25.23 200 SER A N 1
ATOM 1531 C CA . SER A 1 200 ? 25.312 48.812 -30.547 1 25.23 200 SER A CA 1
ATOM 1532 C C . SER A 1 200 ? 23.828 48.531 -30.781 1 25.23 200 SER A C 1
ATOM 1534 O O . SER A 1 200 ? 23.469 47.531 -31.375 1 25.23 200 SER A O 1
ATOM 1536 N N . GLN A 1 201 ? 22.953 48.5 -29.797 1 21.33 201 GLN A N 1
ATOM 1537 C CA . GLN A 1 201 ? 21.547 48.188 -30.062 1 21.33 201 GLN A CA 1
ATOM 1538 C C . GLN A 1 201 ? 20.969 49.125 -31.141 1 21.33 201 GLN A C 1
ATOM 1540 O O . GLN A 1 201 ? 19.766 49.062 -31.422 1 21.33 201 GLN A O 1
ATOM 1545 N N . ASP A 1 202 ? 21.609 50.062 -31.672 1 25.27 202 ASP A N 1
ATOM 1546 C CA . ASP A 1 202 ? 20.844 51.094 -32.344 1 25.27 202 ASP A CA 1
ATOM 1547 C C . ASP A 1 202 ? 20.172 50.562 -33.594 1 25.27 202 ASP A C 1
ATOM 1549 O O . ASP A 1 202 ? 19.5 51.281 -34.344 1 25.27 202 ASP A O 1
ATOM 1553 N N . GLU A 1 203 ? 20.594 49.406 -34.125 1 23.64 203 GLU A N 1
ATOM 1554 C CA . GLU A 1 203 ? 20.328 49.375 -35.562 1 23.64 203 GLU A CA 1
ATOM 1555 C C . GLU A 1 203 ? 18.828 49.375 -35.844 1 23.64 203 GLU A C 1
ATOM 1557 O O . GLU A 1 203 ? 18.359 50.062 -36.719 1 23.64 203 GLU A O 1
ATOM 1562 N N . LEU A 1 204 ? 18.109 48.125 -35.781 1 23.45 204 LEU A N 1
ATOM 1563 C CA . LEU A 1 204 ? 17.125 47.688 -36.75 1 23.45 204 LEU A CA 1
ATOM 1564 C C . LEU A 1 204 ? 15.773 48.344 -36.531 1 23.45 204 LEU A C 1
ATOM 1566 O O . LEU A 1 204 ? 14.789 48 -37.188 1 23.45 204 LEU A O 1
ATOM 1570 N N . LEU A 1 205 ? 15.617 49.344 -35.781 1 21.98 205 LEU A N 1
ATOM 1571 C CA . LEU A 1 205 ? 14.281 49.938 -35.656 1 21.98 205 LEU A CA 1
ATOM 1572 C C . LEU A 1 205 ? 13.758 50.344 -37.031 1 21.98 205 LEU A C 1
ATOM 1574 O O . LEU A 1 205 ? 12.555 50.5 -37.219 1 21.98 205 LEU A O 1
ATOM 1578 N N . LYS A 1 206 ? 14.594 50.562 -38.031 1 25.31 206 LYS A N 1
ATOM 1579 C CA . LYS A 1 206 ? 14.156 51.406 -39.125 1 25.31 206 LYS A CA 1
ATOM 1580 C C . LYS A 1 206 ? 13.219 50.625 -40.062 1 25.31 206 LYS A C 1
ATOM 1582 O O . LYS A 1 206 ? 12.5 51.219 -40.875 1 25.31 206 LYS A O 1
ATOM 1587 N N . ALA A 1 207 ? 13.266 49.312 -40.125 1 22.55 207 ALA A N 1
ATOM 1588 C CA . ALA A 1 207 ? 12.617 48.781 -41.312 1 22.55 207 ALA A CA 1
ATOM 1589 C C . ALA A 1 207 ? 11.094 48.875 -41.188 1 22.55 207 ALA A C 1
ATOM 1591 O O . ALA A 1 207 ? 10.375 48.5 -42.125 1 22.55 207 ALA A O 1
ATOM 1592 N N . GLU A 1 208 ? 10.492 49.188 -40 1 21.41 208 GLU A N 1
ATOM 1593 C CA . GLU A 1 208 ? 9.047 49.062 -40.156 1 21.41 208 GLU A CA 1
ATOM 1594 C C . GLU A 1 208 ? 8.5 50 -41.219 1 21.41 208 GLU A C 1
ATOM 1596 O O . GLU A 1 208 ? 7.414 49.781 -41.75 1 21.41 208 GLU A O 1
ATOM 1601 N N . ALA A 1 209 ? 8.961 51.219 -41.438 1 24.81 209 ALA A N 1
ATOM 1602 C CA . ALA A 1 209 ? 8.07 52.25 -41.969 1 24.81 209 ALA A CA 1
ATOM 1603 C C . ALA A 1 209 ? 7.691 51.906 -43.406 1 24.81 209 ALA A C 1
ATOM 1605 O O . ALA A 1 209 ? 6.684 52.406 -43.906 1 24.81 209 ALA A O 1
ATOM 1606 N N . ALA A 1 210 ? 8.578 51.469 -44.281 1 26.12 210 ALA A N 1
ATOM 1607 C CA . ALA A 1 210 ? 8.352 51.656 -45.719 1 26.12 210 ALA A CA 1
ATOM 1608 C C . ALA A 1 210 ? 7.172 50.812 -46.188 1 26.12 210 ALA A C 1
ATOM 1610 O O . ALA A 1 210 ? 6.746 50.906 -47.344 1 26.12 210 ALA A O 1
ATOM 1611 N N . LEU A 1 211 ? 6.832 49.594 -45.531 1 23.11 211 LEU A N 1
ATOM 1612 C CA . LEU A 1 211 ? 5.758 48.969 -46.281 1 23.11 211 LEU A CA 1
ATOM 1613 C C . LEU A 1 211 ? 4.453 49.75 -46.125 1 23.11 211 LEU A C 1
ATOM 1615 O O . LEU A 1 211 ? 3.387 49.25 -46.5 1 23.11 211 LEU A O 1
ATOM 1619 N N . GLN A 1 212 ? 4.688 51.062 -45.938 1 25.11 212 GLN A N 1
ATOM 1620 C CA . GLN A 1 212 ? 3.688 51.906 -46.531 1 25.11 212 GLN A CA 1
ATOM 1621 C C . GLN A 1 212 ? 3.877 52 -48.062 1 25.11 212 GLN A C 1
ATOM 1623 O O . GLN A 1 212 ? 4.98 52.281 -48.531 1 25.11 212 GLN A O 1
ATOM 1628 N N . GLY B 1 1 ? -4.438 -32.219 -1.584 1 93.94 1 GLY B N 1
ATOM 1629 C CA . GLY B 1 1 ? -4.312 -33.312 -2.518 1 93.94 1 GLY B CA 1
ATOM 1630 C C . GLY B 1 1 ? -3.227 -33.125 -3.555 1 93.94 1 GLY B C 1
ATOM 1631 O O . GLY B 1 1 ? -2.508 -32.094 -3.512 1 93.94 1 GLY B O 1
ATOM 1632 N N . ILE B 1 2 ? -3.018 -34.156 -4.383 1 96.88 2 ILE B N 1
ATOM 1633 C CA . ILE B 1 2 ? -2.006 -34.156 -5.438 1 96.88 2 ILE B CA 1
ATOM 1634 C C . ILE B 1 2 ? -2.682 -34.062 -6.801 1 96.88 2 ILE B C 1
ATOM 1636 O O . ILE B 1 2 ? -3.709 -34.719 -7.039 1 96.88 2 ILE B O 1
ATOM 1640 N N . ILE B 1 3 ? -2.117 -33.25 -7.652 1 97.69 3 ILE B N 1
ATOM 1641 C CA . ILE B 1 3 ? -2.674 -33.125 -8.992 1 97.69 3 ILE B CA 1
ATOM 1642 C C . ILE B 1 3 ? -2.412 -34.406 -9.789 1 97.69 3 ILE B C 1
ATOM 1644 O O . ILE B 1 3 ? -1.264 -34.812 -9.945 1 97.69 3 ILE B O 1
ATOM 1648 N N . THR B 1 4 ? -3.455 -34.938 -10.289 1 96.94 4 THR B N 1
ATOM 1649 C CA . THR B 1 4 ? -3.361 -36.156 -11.125 1 96.94 4 THR B CA 1
ATOM 1650 C C . THR B 1 4 ? -3.85 -35.844 -12.539 1 96.94 4 THR B C 1
ATOM 1652 O O . THR B 1 4 ? -4.473 -34.812 -12.789 1 96.94 4 THR B O 1
ATOM 1655 N N . GLN B 1 5 ? -3.488 -36.875 -13.414 1 96.31 5 GLN B N 1
ATOM 1656 C CA . GLN B 1 5 ? -3.963 -36.75 -14.781 1 96.31 5 GLN B CA 1
ATOM 1657 C C . GLN B 1 5 ? -5.488 -36.75 -14.844 1 96.31 5 GLN B C 1
ATOM 1659 O O . GLN B 1 5 ? -6.082 -35.938 -15.562 1 96.31 5 GLN B O 1
ATOM 1664 N N . GLN B 1 6 ? -6.074 -37.594 -14.10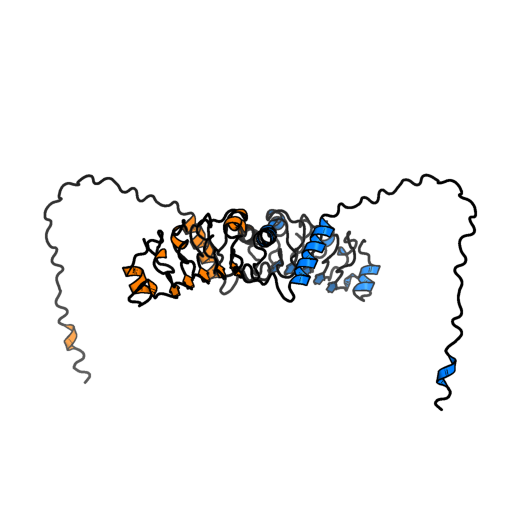2 1 95.19 6 GLN B N 1
ATOM 1665 C CA . GLN B 1 6 ? -7.531 -37.688 -14.07 1 95.19 6 GLN B CA 1
ATOM 1666 C C . GLN B 1 6 ? -8.164 -36.406 -13.602 1 95.19 6 GLN B C 1
ATOM 1668 O O . GLN B 1 6 ? -9.156 -35.938 -14.172 1 95.19 6 GLN B O 1
ATOM 1673 N N . PHE B 1 7 ? -7.605 -35.844 -12.586 1 96.25 7 PHE B N 1
ATOM 1674 C CA . PHE B 1 7 ? -8.086 -34.562 -12.031 1 96.25 7 PHE B CA 1
ATOM 1675 C C . PHE B 1 7 ? -8.016 -33.469 -13.078 1 96.25 7 PHE B C 1
ATOM 1677 O O . PHE B 1 7 ? -8.969 -32.719 -13.258 1 96.25 7 PHE B O 1
ATOM 1684 N N . LEU B 1 8 ? -6.887 -33.344 -13.812 1 97.31 8 LEU B N 1
ATOM 1685 C CA . LEU B 1 8 ? -6.676 -32.344 -14.844 1 97.31 8 LEU B CA 1
ATOM 1686 C C . LEU B 1 8 ? -7.688 -32.5 -15.977 1 97.31 8 LEU B C 1
ATOM 1688 O O . LEU B 1 8 ? -8.289 -31.5 -16.422 1 97.31 8 LEU B O 1
ATOM 1692 N N . LYS B 1 9 ? -7.844 -33.75 -16.391 1 96 9 LYS B N 1
ATOM 1693 C CA . LYS B 1 9 ? -8.789 -34 -17.484 1 96 9 LYS B CA 1
ATOM 1694 C C . LYS B 1 9 ? -10.211 -33.656 -17.062 1 96 9 LYS B C 1
ATOM 1696 O O . LYS B 1 9 ? -10.953 -33.062 -17.828 1 96 9 LYS B O 1
ATOM 1701 N N . LEU B 1 10 ? -10.531 -34 -15.906 1 95.06 10 LEU B N 1
ATOM 1702 C CA . LEU B 1 10 ? -11.859 -33.688 -15.383 1 95.06 10 LEU B CA 1
ATOM 1703 C C . LEU B 1 10 ? -12.102 -32.188 -15.312 1 95.06 10 LEU B C 1
ATOM 1705 O O . LEU B 1 10 ? -13.164 -31.719 -15.703 1 95.06 10 LEU B O 1
ATOM 1709 N N . ARG B 1 11 ? -11.18 -31.453 -14.828 1 95.5 11 ARG B N 1
ATOM 1710 C CA . ARG B 1 11 ? -11.32 -30.016 -14.594 1 95.5 11 ARG B CA 1
ATOM 1711 C C . ARG B 1 11 ? -11.242 -29.234 -15.906 1 95.5 11 ARG B C 1
ATOM 1713 O O . ARG B 1 11 ? -11.906 -28.203 -16.062 1 95.5 11 ARG B O 1
ATOM 1720 N N . SER B 1 12 ? -10.453 -29.625 -16.797 1 94.38 12 SER B N 1
ATOM 1721 C CA . SER B 1 12 ? -10.242 -28.906 -18.047 1 94.38 12 SER B CA 1
ATOM 1722 C C . SER B 1 12 ? -11.273 -29.297 -19.094 1 94.38 12 SER B C 1
ATOM 1724 O O . SER B 1 12 ? -11.547 -28.531 -20.031 1 94.38 12 SER B O 1
ATOM 1726 N N . GLY B 1 13 ? -11.766 -30.562 -19.094 1 93.56 13 GLY B N 1
ATOM 1727 C CA . GLY B 1 13 ? -12.641 -31.109 -20.125 1 93.56 13 GLY B CA 1
ATOM 1728 C C . GLY B 1 13 ? -11.891 -31.641 -21.328 1 93.56 13 GLY B C 1
ATOM 1729 O O . GLY B 1 13 ? -12.5 -31.984 -22.344 1 93.56 13 GLY B O 1
ATOM 1730 N N . GLU B 1 14 ? -10.617 -31.766 -21.188 1 92 14 GLU B N 1
ATOM 1731 C CA . GLU B 1 14 ? -9.781 -32.281 -22.281 1 92 14 GLU B CA 1
ATOM 1732 C C . GLU B 1 14 ? -9.516 -33.75 -22.125 1 92 14 GLU B C 1
ATOM 1734 O O . GLU B 1 14 ? -9.5 -34.281 -21 1 92 14 GLU B O 1
ATOM 1739 N N . PHE B 1 15 ? -9.172 -34.406 -23.188 1 91.31 15 PHE B N 1
ATOM 1740 C CA . PHE B 1 15 ? -8.898 -35.844 -23.172 1 91.31 15 PHE B CA 1
ATOM 1741 C C . PHE B 1 15 ? -7.414 -36.094 -22.938 1 91.31 15 PHE B C 1
ATOM 1743 O O . PHE B 1 15 ? -7.039 -37.125 -22.375 1 91.31 15 PHE B O 1
ATOM 1750 N N . ASP B 1 16 ? -6.762 -35.125 -23.422 1 94.94 16 ASP B N 1
ATOM 1751 C CA . ASP B 1 16 ? -5.312 -35.188 -23.281 1 94.94 16 ASP B CA 1
ATOM 1752 C C . ASP B 1 16 ? -4.781 -34.031 -22.453 1 94.94 16 ASP B C 1
ATOM 1754 O O . ASP B 1 16 ? -5.148 -32.875 -22.703 1 94.94 16 ASP B O 1
ATOM 1758 N N . VAL B 1 17 ? -3.945 -34.344 -21.578 1 95.5 17 VAL B N 1
ATOM 1759 C CA . VAL B 1 17 ? -3.416 -33.312 -20.688 1 95.5 17 VAL B CA 1
ATOM 1760 C C . VAL B 1 17 ? -2.529 -32.344 -21.469 1 95.5 17 VAL B C 1
ATOM 1762 O O . VAL B 1 17 ? -2.461 -31.156 -21.172 1 95.5 17 VAL B O 1
ATOM 1765 N N . GLN B 1 18 ? -1.904 -32.812 -22.609 1 95.31 18 GLN B N 1
ATOM 1766 C CA . GLN B 1 18 ? -1.025 -31.984 -23.438 1 95.31 18 GLN B CA 1
ATOM 1767 C C . GLN B 1 18 ? -1.814 -30.906 -24.172 1 95.31 18 GLN B C 1
ATOM 1769 O O . GLN B 1 18 ? -1.24 -29.922 -24.641 1 95.31 18 GLN B O 1
ATOM 1774 N N . SER B 1 19 ? -3.111 -31.094 -24.203 1 95.38 19 SER B N 1
ATOM 1775 C CA . SER B 1 19 ? -3.947 -30.172 -24.969 1 95.38 19 SER B CA 1
ATOM 1776 C C . SER B 1 19 ? -4.508 -29.062 -24.094 1 95.38 19 SER B C 1
ATOM 1778 O O . SER B 1 19 ? -5.168 -28.141 -24.578 1 95.38 19 SER B O 1
ATOM 1780 N N . ILE B 1 20 ? -4.215 -29.109 -22.875 1 97.06 20 ILE B N 1
ATOM 1781 C CA . ILE B 1 20 ? -4.75 -28.125 -21.938 1 97.06 20 ILE B CA 1
ATOM 1782 C C . ILE B 1 20 ? -3.984 -26.812 -22.094 1 97.06 20 ILE B C 1
ATOM 1784 O O . ILE B 1 20 ? -2.766 -26.766 -21.891 1 97.06 20 ILE B O 1
ATOM 1788 N N . HIS B 1 21 ? -4.676 -25.688 -22.375 1 97.5 21 HIS B N 1
ATOM 1789 C CA . HIS B 1 21 ? -4.066 -24.375 -22.531 1 97.5 21 HIS B CA 1
ATOM 1790 C C . HIS B 1 21 ? -4.355 -23.484 -21.344 1 97.5 21 HIS B C 1
ATOM 1792 O O . HIS B 1 21 ? -3.561 -22.594 -21.016 1 97.5 21 HIS B O 1
ATOM 1798 N N . THR B 1 22 ? -5.48 -23.719 -20.859 1 98.12 22 THR B N 1
ATOM 1799 C CA . THR B 1 22 ? -5.934 -22.953 -19.703 1 98.12 22 THR B CA 1
ATOM 1800 C C . THR B 1 22 ? -6.617 -23.859 -18.688 1 98.12 22 THR B C 1
ATOM 1802 O O . THR B 1 22 ? -7.438 -24.703 -19.047 1 98.12 22 THR B O 1
ATOM 1805 N N . ILE B 1 23 ? -6.301 -23.656 -17.391 1 97.94 23 ILE B N 1
ATOM 1806 C CA . ILE B 1 23 ? -6.996 -24.422 -16.359 1 97.94 23 ILE B CA 1
ATOM 1807 C C . ILE B 1 23 ? -6.988 -23.656 -15.039 1 97.94 23 ILE B C 1
ATOM 1809 O O . ILE B 1 23 ? -6.004 -22.984 -14.711 1 97.94 23 ILE B O 1
ATOM 1813 N N . SER B 1 24 ? -8.062 -23.688 -14.367 1 98.12 24 SER B N 1
ATOM 1814 C CA . SER B 1 24 ? -8.195 -23.125 -13.023 1 98.12 24 SER B CA 1
ATOM 1815 C C . SER B 1 24 ? -8.398 -24.219 -11.984 1 98.12 24 SER B C 1
ATOM 1817 O O . SER B 1 24 ? -9.344 -25.016 -12.078 1 98.12 24 SER B O 1
ATOM 1819 N N . LEU B 1 25 ? -7.547 -24.266 -11.016 1 97.88 25 LEU B N 1
ATOM 1820 C CA . LEU B 1 25 ? -7.621 -25.25 -9.938 1 97.88 25 LEU B CA 1
ATOM 1821 C C . LEU B 1 25 ? -7.738 -24.562 -8.578 1 97.88 25 LEU B C 1
ATOM 1823 O O . LEU B 1 25 ? -7.145 -25.016 -7.598 1 97.88 25 LEU B O 1
ATOM 1827 N N . THR B 1 26 ? -8.352 -23.516 -8.586 1 97.44 26 THR B N 1
ATOM 1828 C CA . THR B 1 26 ? -8.531 -22.719 -7.371 1 97.44 26 THR B CA 1
ATOM 1829 C C . THR B 1 26 ? -9.359 -23.484 -6.344 1 97.44 26 THR B C 1
ATOM 1831 O O . THR B 1 26 ? -10.242 -24.266 -6.703 1 97.44 26 THR B O 1
ATOM 1834 N N . HIS B 1 27 ? -9.047 -23.344 -5.125 1 96.31 27 HIS B N 1
ATOM 1835 C CA . HIS B 1 27 ? -9.812 -23.906 -4.023 1 96.31 27 HIS B CA 1
ATOM 1836 C C . HIS B 1 27 ? -9.953 -25.422 -4.172 1 96.31 27 HIS B C 1
ATOM 1838 O O . HIS B 1 27 ? -11.047 -25.969 -4.008 1 96.31 27 HIS B O 1
ATOM 1844 N N . SER B 1 28 ? -8.906 -26.047 -4.406 1 96.5 28 SER B N 1
ATOM 1845 C CA . SER B 1 28 ? -8.992 -27.469 -4.672 1 96.5 28 SER B CA 1
ATOM 1846 C C . SER B 1 28 ? -8.203 -28.266 -3.637 1 96.5 28 SER B C 1
ATOM 1848 O O . SER B 1 28 ? -7.945 -29.453 -3.83 1 96.5 28 SER B O 1
ATOM 1850 N N . ASP B 1 29 ? -7.738 -27.641 -2.619 1 96.69 29 ASP B N 1
ATOM 1851 C CA . ASP B 1 29 ? -6.996 -28.266 -1.526 1 96.69 29 ASP B CA 1
ATOM 1852 C C . ASP B 1 29 ? -5.75 -28.969 -2.045 1 96.69 29 ASP B C 1
ATOM 1854 O O . ASP B 1 29 ? -5.434 -30.078 -1.61 1 96.69 29 ASP B O 1
ATOM 1858 N N . ILE B 1 30 ? -5.078 -28.344 -2.896 1 97.94 30 ILE B N 1
ATOM 1859 C CA . ILE B 1 30 ? -3.871 -28.891 -3.5 1 97.94 30 ILE B CA 1
ATOM 1860 C C . ILE B 1 30 ? -2.658 -28.547 -2.637 1 97.94 30 ILE B C 1
ATOM 1862 O O . ILE B 1 30 ? -2.498 -27.406 -2.211 1 97.94 30 ILE B O 1
ATOM 1866 N N . CYS B 1 31 ? -1.819 -29.562 -2.385 1 97.94 31 CYS B N 1
ATOM 1867 C CA . CYS B 1 31 ? -0.569 -29.312 -1.68 1 97.94 31 CYS B CA 1
ATOM 1868 C C . CYS B 1 31 ? 0.628 -29.75 -2.51 1 97.94 31 CYS B C 1
ATOM 1870 O O . CYS B 1 31 ? 1.755 -29.312 -2.266 1 97.94 31 CYS B O 1
ATOM 1872 N N . ASP B 1 32 ? 0.368 -30.688 -3.445 1 98 32 ASP B N 1
ATOM 1873 C CA . ASP B 1 32 ? 1.393 -31.188 -4.352 1 98 32 ASP B CA 1
ATOM 1874 C C . ASP B 1 32 ? 0.968 -31.031 -5.809 1 98 32 ASP B C 1
ATOM 1876 O O . ASP B 1 32 ? -0.12 -31.453 -6.195 1 98 32 ASP B O 1
ATOM 1880 N N . LEU B 1 33 ? 1.895 -30.516 -6.641 1 97.94 33 LEU B N 1
ATOM 1881 C CA . LEU B 1 33 ? 1.555 -30.156 -8.016 1 97.94 33 LEU B CA 1
ATOM 1882 C C . LEU B 1 33 ? 1.522 -31.391 -8.914 1 97.94 33 LEU B C 1
ATOM 1884 O O . LEU B 1 33 ? 1.036 -31.328 -10.039 1 97.94 33 LEU B O 1
ATOM 1888 N N . GLY B 1 34 ? 2.002 -32.469 -8.492 1 96.69 34 GLY B N 1
ATOM 1889 C CA . GLY B 1 34 ? 1.853 -33.719 -9.18 1 96.69 34 GLY B CA 1
ATOM 1890 C C . GLY B 1 34 ? 2.32 -33.688 -10.617 1 96.69 34 GLY B C 1
ATOM 1891 O O . GLY B 1 34 ? 3.465 -33.312 -10.898 1 96.69 34 GLY B O 1
ATOM 1892 N N . CYS B 1 35 ? 1.438 -34 -11.516 1 95.31 35 CYS B N 1
ATOM 1893 C CA . CYS B 1 35 ? 1.819 -34.156 -12.914 1 95.31 35 CYS B CA 1
ATOM 1894 C C . CYS B 1 35 ? 1.506 -32.875 -13.703 1 95.31 35 CYS B C 1
ATOM 1896 O O . CYS B 1 35 ? 1.267 -32.938 -14.914 1 95.31 35 CYS B O 1
ATOM 1898 N N . ILE B 1 36 ? 1.52 -31.703 -13.102 1 96.62 36 ILE B N 1
ATOM 1899 C CA . ILE B 1 36 ? 1.176 -30.453 -13.75 1 96.62 36 ILE B CA 1
ATOM 1900 C C . ILE B 1 36 ? 2.135 -30.188 -14.906 1 96.62 36 ILE B C 1
ATOM 1902 O O . ILE B 1 36 ? 1.753 -29.578 -15.914 1 96.62 36 ILE B O 1
ATOM 1906 N N . GLY B 1 37 ? 3.352 -30.703 -14.75 1 93.94 37 GLY B N 1
ATOM 1907 C CA . GLY B 1 37 ? 4.387 -30.516 -15.75 1 93.94 37 GLY B CA 1
ATOM 1908 C C . GLY B 1 37 ? 4.09 -31.234 -17.062 1 93.94 37 GLY B C 1
ATOM 1909 O O . GLY B 1 37 ? 4.711 -30.938 -18.078 1 93.94 37 GLY B O 1
ATOM 1910 N N . GLU B 1 38 ? 3.16 -32.094 -17.062 1 94.94 38 GLU B N 1
ATOM 1911 C CA . GLU B 1 38 ? 2.787 -32.844 -18.266 1 94.94 38 GLU B CA 1
ATOM 1912 C C . GLU B 1 38 ? 1.93 -31.984 -19.188 1 94.94 38 GLU B C 1
ATOM 1914 O O . GLU B 1 38 ? 1.743 -32.344 -20.359 1 94.94 38 GLU B O 1
ATOM 1919 N N . CYS B 1 39 ? 1.413 -30.891 -18.688 1 96.12 39 CYS B N 1
ATOM 1920 C CA . CYS B 1 39 ? 0.642 -29.984 -19.516 1 96.12 39 CYS B CA 1
ATOM 1921 C C . CYS B 1 39 ? 1.561 -29.031 -20.281 1 96.12 39 CYS B C 1
ATOM 1923 O O . CYS B 1 39 ? 1.648 -27.844 -19.969 1 96.12 39 CYS B O 1
ATOM 1925 N N . THR B 1 40 ? 2.084 -29.516 -21.344 1 94.38 40 THR B N 1
ATOM 1926 C CA . THR B 1 40 ? 3.158 -28.828 -22.062 1 94.38 40 THR B CA 1
ATOM 1927 C C . THR B 1 40 ? 2.625 -27.609 -22.812 1 94.38 40 THR B C 1
ATOM 1929 O O . THR B 1 40 ? 3.389 -26.719 -23.172 1 94.38 40 THR B O 1
ATOM 1932 N N . SER B 1 41 ? 1.343 -27.531 -23.062 1 96.38 41 SER B N 1
ATOM 1933 C CA . SER B 1 41 ? 0.762 -26.438 -23.812 1 96.38 41 SER B CA 1
ATOM 1934 C C . SER B 1 41 ? 0.098 -25.422 -22.891 1 96.38 41 SER B C 1
ATOM 1936 O O . SER B 1 41 ? -0.538 -24.469 -23.359 1 96.38 41 SER B O 1
ATOM 1938 N N . LEU B 1 42 ? 0.293 -25.625 -21.641 1 97.44 42 LEU B N 1
ATOM 1939 C CA . LEU B 1 42 ? -0.397 -24.797 -20.656 1 97.44 42 LEU B CA 1
ATOM 1940 C C . LEU B 1 42 ? 0.086 -23.344 -20.719 1 97.44 42 LEU B C 1
ATOM 1942 O O . LEU B 1 42 ? 1.284 -23.094 -20.594 1 97.44 42 LEU B O 1
ATOM 1946 N N . GLU B 1 43 ? -0.804 -22.422 -20.906 1 98.5 43 GLU B N 1
ATOM 1947 C CA . GLU B 1 43 ? -0.478 -21 -21.047 1 98.5 43 GLU B CA 1
ATOM 1948 C C . GLU B 1 43 ? -0.982 -20.203 -19.859 1 98.5 43 GLU B C 1
ATOM 1950 O O . GLU B 1 43 ? -0.365 -19.203 -19.453 1 98.5 43 GLU B O 1
ATOM 1955 N N . ARG B 1 44 ? -2.123 -20.625 -19.375 1 98.69 44 ARG B N 1
ATOM 1956 C CA . ARG B 1 44 ? -2.746 -19.938 -18.25 1 98.69 44 ARG B CA 1
ATOM 1957 C C . ARG B 1 44 ? -3.102 -20.922 -17.141 1 98.69 44 ARG B C 1
ATOM 1959 O O . ARG B 1 44 ? -3.814 -21.906 -17.375 1 98.69 44 ARG B O 1
ATOM 1966 N N . LEU B 1 45 ? -2.598 -20.625 -15.93 1 98.69 45 LEU B N 1
ATOM 1967 C CA . LEU B 1 45 ? -2.803 -21.531 -14.805 1 98.69 45 LEU B CA 1
ATOM 1968 C C . LEU B 1 45 ? -3.189 -20.75 -13.547 1 98.69 45 LEU B C 1
ATOM 1970 O O . LEU B 1 45 ? -2.502 -19.797 -13.164 1 98.69 45 LEU B O 1
ATOM 1974 N N . ASP B 1 46 ? -4.266 -21.141 -12.984 1 98.69 46 ASP B N 1
ATOM 1975 C CA . ASP B 1 46 ? -4.715 -20.562 -11.719 1 98.69 46 ASP B CA 1
ATOM 1976 C C . ASP B 1 46 ? -4.676 -21.609 -10.602 1 98.69 46 ASP B C 1
ATOM 1978 O O . ASP B 1 46 ? -5.457 -22.562 -10.609 1 98.69 46 ASP B O 1
ATOM 1982 N N . LEU B 1 47 ? -3.77 -21.406 -9.664 1 98.56 47 LEU B N 1
ATOM 1983 C CA . LEU B 1 47 ? -3.613 -22.281 -8.523 1 98.56 47 LEU B CA 1
ATOM 1984 C C . LEU B 1 47 ? -3.887 -21.547 -7.215 1 98.56 47 LEU B C 1
ATOM 1986 O O . LEU B 1 47 ? -3.361 -21.922 -6.164 1 98.56 47 LEU B O 1
ATOM 1990 N N . SER B 1 48 ? -4.656 -20.531 -7.293 1 98.25 48 SER B N 1
ATOM 1991 C CA . SER B 1 48 ? -4.891 -19.688 -6.121 1 98.25 48 SER B CA 1
ATOM 1992 C C . SER B 1 48 ? -5.715 -20.422 -5.07 1 98.25 48 SER B C 1
ATOM 1994 O O . SER B 1 48 ? -6.461 -21.359 -5.391 1 98.25 48 SER B O 1
ATOM 1996 N N . TYR B 1 49 ? -5.535 -20.062 -3.84 1 97.19 49 TYR B N 1
ATOM 1997 C CA . TYR B 1 49 ? -6.281 -20.578 -2.693 1 97.19 49 TYR B CA 1
ATOM 1998 C C . TYR B 1 49 ? -6.102 -22.078 -2.551 1 97.19 49 TYR B C 1
ATOM 2000 O O . TYR B 1 49 ? -7.082 -22.828 -2.498 1 97.19 49 TYR B O 1
ATOM 2008 N N . ASN B 1 50 ? -4.887 -22.469 -2.393 1 98.06 50 ASN B N 1
ATOM 2009 C CA . ASN B 1 50 ? -4.488 -23.828 -2.082 1 98.06 50 ASN B CA 1
ATOM 2010 C C . ASN B 1 50 ? -3.451 -23.875 -0.962 1 98.06 50 ASN B C 1
ATOM 2012 O O . ASN B 1 50 ? -3.395 -22.969 -0.131 1 98.06 50 ASN B O 1
ATOM 2016 N N . ASN B 1 51 ? -2.785 -25 -0.833 1 98.25 51 ASN B N 1
ATOM 2017 C CA . ASN B 1 51 ? -1.782 -25.156 0.215 1 98.25 51 ASN B CA 1
ATOM 2018 C C . ASN B 1 51 ? -0.413 -25.516 -0.364 1 98.25 51 ASN B C 1
ATOM 2020 O O . ASN B 1 51 ? 0.284 -26.375 0.156 1 98.25 51 ASN B O 1
ATOM 2024 N N . ILE B 1 52 ? -0.116 -24.828 -1.394 1 98.31 52 ILE B N 1
ATOM 2025 C CA . ILE B 1 52 ? 1.117 -25.125 -2.113 1 98.31 52 ILE B CA 1
ATOM 2026 C C . ILE B 1 52 ? 2.293 -24.422 -1.438 1 98.31 52 ILE B C 1
ATOM 2028 O O . ILE B 1 52 ? 2.205 -23.234 -1.104 1 98.31 52 ILE B O 1
ATOM 2032 N N . SER B 1 53 ? 3.408 -25.141 -1.312 1 97.81 53 SER B N 1
ATOM 2033 C CA . SER B 1 53 ? 4.59 -24.562 -0.694 1 97.81 53 SER B CA 1
ATOM 2034 C C . SER B 1 53 ? 5.801 -24.656 -1.615 1 97.81 53 SER B C 1
ATOM 2036 O O . SER B 1 53 ? 6.758 -23.891 -1.476 1 97.81 53 SER B O 1
ATOM 2038 N N . HIS B 1 54 ? 5.766 -25.656 -2.57 1 96.94 54 HIS B N 1
ATOM 2039 C CA . HIS B 1 54 ? 6.891 -25.891 -3.469 1 96.94 54 HIS B CA 1
ATOM 2040 C C . HIS B 1 54 ? 6.465 -25.781 -4.93 1 96.94 54 HIS B C 1
ATOM 2042 O O . HIS B 1 54 ? 5.383 -26.234 -5.305 1 96.94 54 HIS B O 1
ATOM 2048 N N . LEU B 1 55 ? 7.375 -25.203 -5.703 1 98.06 55 LEU B N 1
ATOM 2049 C CA . LEU B 1 55 ? 6.969 -24.844 -7.062 1 98.06 55 LEU B CA 1
ATOM 2050 C C . LEU B 1 55 ? 7.824 -25.578 -8.086 1 98.06 55 LEU B C 1
ATOM 2052 O O . LEU B 1 55 ? 7.688 -25.359 -9.297 1 98.06 55 LEU B O 1
ATOM 2056 N N . GLN B 1 56 ? 8.664 -26.547 -7.68 1 96.5 56 GLN B N 1
ATOM 2057 C CA . GLN B 1 56 ? 9.664 -27.156 -8.547 1 96.5 56 GLN B CA 1
ATOM 2058 C C . GLN B 1 56 ? 9 -27.859 -9.734 1 96.5 56 GLN B C 1
ATOM 2060 O O . GLN B 1 56 ? 9.547 -27.859 -10.836 1 96.5 56 GLN B O 1
ATOM 2065 N N . LYS B 1 57 ? 7.875 -28.375 -9.547 1 97.12 57 LYS B N 1
ATOM 2066 C CA . LYS B 1 57 ? 7.207 -29.172 -10.578 1 97.12 57 LYS B CA 1
ATOM 2067 C C . LYS B 1 57 ? 6.648 -28.266 -11.68 1 97.12 57 LYS B C 1
ATOM 2069 O O . LYS B 1 57 ? 6.258 -28.75 -12.742 1 97.12 57 LYS B O 1
ATOM 2074 N N . LEU B 1 58 ? 6.668 -26.969 -11.508 1 97.5 58 LEU B N 1
ATOM 2075 C CA . LEU B 1 58 ? 6.203 -26.016 -12.516 1 97.5 58 LEU B CA 1
ATOM 2076 C C . LEU B 1 58 ? 7.312 -25.719 -13.523 1 97.5 58 LEU B C 1
ATOM 2078 O O . LEU B 1 58 ? 7.062 -25.109 -14.562 1 97.5 58 LEU B O 1
ATOM 2082 N N . SER B 1 59 ? 8.523 -26.203 -13.273 1 96.56 59 SER B N 1
ATOM 2083 C CA . SER B 1 59 ? 9.703 -25.797 -14.039 1 96.56 59 SER B CA 1
ATOM 2084 C C . SER B 1 59 ? 9.57 -26.219 -15.5 1 96.56 59 SER B C 1
ATOM 2086 O O . SER B 1 59 ? 10.172 -25.609 -16.391 1 96.56 59 SER B O 1
ATOM 2088 N N . THR B 1 60 ? 8.734 -27.219 -15.742 1 94.88 60 THR B N 1
ATOM 2089 C CA . THR B 1 60 ? 8.633 -27.75 -17.094 1 94.88 60 THR B CA 1
ATOM 2090 C C . THR B 1 60 ? 7.488 -27.078 -17.859 1 94.88 60 THR B C 1
ATOM 2092 O O . THR B 1 60 ? 7.336 -27.266 -19.062 1 94.88 60 THR B O 1
ATOM 2095 N N . ALA B 1 61 ? 6.695 -26.312 -17.203 1 96 61 ALA B N 1
ATOM 2096 C CA . ALA B 1 61 ? 5.586 -25.625 -17.844 1 96 61 ALA B CA 1
ATOM 2097 C C . ALA B 1 61 ? 6.059 -24.328 -18.5 1 96 61 ALA B C 1
ATOM 2099 O O . ALA B 1 61 ? 5.574 -23.25 -18.172 1 96 61 ALA B O 1
ATOM 2100 N N . THR B 1 62 ? 6.867 -24.422 -19.469 1 96.44 62 THR B N 1
ATOM 2101 C CA . THR B 1 62 ? 7.605 -23.297 -20.031 1 96.44 62 THR B CA 1
ATOM 2102 C C . THR B 1 62 ? 6.703 -22.453 -20.938 1 96.44 62 THR B C 1
ATOM 2104 O O . THR B 1 62 ? 7.055 -21.328 -21.281 1 96.44 62 THR B O 1
ATOM 2107 N N . SER B 1 63 ? 5.523 -22.938 -21.297 1 97.62 63 SER B N 1
ATOM 2108 C CA . SER B 1 63 ? 4.605 -22.188 -22.141 1 97.62 63 SER B CA 1
ATOM 2109 C C . SER B 1 63 ? 3.738 -21.234 -21.328 1 97.62 63 SER B C 1
ATOM 2111 O O . SER B 1 63 ? 3.01 -20.422 -21.875 1 97.62 63 SER B O 1
ATOM 2113 N N . LEU B 1 64 ? 3.83 -21.281 -20.047 1 98.25 64 LEU B N 1
ATOM 2114 C CA . LEU B 1 64 ? 3.006 -20.469 -19.156 1 98.25 64 LEU B CA 1
ATOM 2115 C C . LEU B 1 64 ? 3.254 -18.984 -19.406 1 98.25 64 LEU B C 1
ATOM 2117 O O . LEU B 1 64 ? 4.402 -18.531 -19.438 1 98.25 64 LEU B O 1
ATOM 2121 N N . THR B 1 65 ? 2.152 -18.266 -19.562 1 98.75 65 THR B N 1
ATOM 2122 C CA . THR B 1 65 ? 2.221 -16.812 -19.734 1 98.75 65 THR B CA 1
ATOM 2123 C C . THR B 1 65 ? 1.577 -16.109 -18.547 1 98.75 65 THR B C 1
ATOM 2125 O O . THR B 1 65 ? 1.983 -15.008 -18.188 1 98.75 65 THR B O 1
ATOM 2128 N N . VAL B 1 66 ? 0.604 -16.75 -17.984 1 98.81 66 VAL B N 1
ATOM 2129 C CA . VAL B 1 66 ? -0.124 -16.219 -16.844 1 98.81 66 VAL B CA 1
ATOM 2130 C C . VAL B 1 66 ? -0.178 -17.266 -15.734 1 98.81 66 VAL B C 1
ATOM 2132 O O . VAL B 1 66 ? -0.617 -18.391 -15.961 1 98.81 66 VAL B O 1
ATOM 2135 N N . LEU B 1 67 ? 0.263 -16.891 -14.562 1 98.81 67 LEU B N 1
ATOM 2136 C CA . LEU B 1 67 ? 0.28 -17.797 -13.422 1 98.81 67 LEU B CA 1
ATOM 2137 C C . LEU B 1 67 ? -0.242 -17.109 -12.164 1 98.81 67 LEU B C 1
ATOM 2139 O O . LEU B 1 67 ? 0.271 -16.047 -11.773 1 98.81 67 LEU B O 1
ATOM 2143 N N . ASN B 1 68 ? -1.259 -17.688 -11.578 1 98.75 68 ASN B N 1
ATOM 2144 C CA . ASN B 1 68 ? -1.81 -17.188 -10.32 1 98.75 68 ASN B CA 1
ATOM 2145 C C . ASN B 1 68 ? -1.545 -18.156 -9.172 1 98.75 68 ASN B C 1
ATOM 2147 O O . ASN B 1 68 ? -2.102 -19.25 -9.141 1 98.75 68 ASN B O 1
ATOM 2151 N N . LEU B 1 69 ? -0.685 -17.734 -8.266 1 98.62 69 LEU B N 1
ATOM 2152 C CA . LEU B 1 69 ? -0.309 -18.531 -7.102 1 98.62 69 LEU B CA 1
ATOM 2153 C C . LEU B 1 69 ? -0.74 -17.828 -5.812 1 98.62 69 LEU B C 1
ATOM 2155 O O . LEU B 1 69 ? -0.183 -18.094 -4.746 1 98.62 69 LEU B O 1
ATOM 2159 N N . SER B 1 70 ? -1.687 -16.953 -5.918 1 97.94 70 SER B N 1
ATOM 2160 C CA . SER B 1 70 ? -2.094 -16.188 -4.746 1 97.94 70 SER B CA 1
ATOM 2161 C C . SER B 1 70 ? -2.701 -17.094 -3.68 1 97.94 70 SER B C 1
ATOM 2163 O O . SER B 1 70 ? -3.227 -18.172 -3.992 1 97.94 70 SER B O 1
ATOM 2165 N N . ALA B 1 71 ? -2.547 -16.719 -2.461 1 97.06 71 ALA B N 1
ATOM 2166 C CA . ALA B 1 71 ? -3.152 -17.375 -1.306 1 97.06 71 ALA B CA 1
ATOM 2167 C C . ALA B 1 71 ? -2.691 -18.828 -1.194 1 97.06 71 ALA B C 1
ATOM 2169 O O . ALA B 1 71 ? -3.514 -19.734 -1.159 1 97.06 71 ALA B O 1
ATOM 2170 N N . ASN B 1 72 ? -1.413 -18.984 -1.105 1 98.19 72 ASN B N 1
ATOM 2171 C CA . ASN B 1 72 ? -0.735 -20.25 -0.821 1 98.19 72 ASN B CA 1
ATOM 2172 C C . ASN B 1 72 ? 0.256 -20.109 0.33 1 98.19 72 ASN B C 1
ATOM 2174 O O . ASN B 1 72 ? 0.101 -19.219 1.183 1 98.19 72 ASN B O 1
ATOM 2178 N N . ARG B 1 73 ? 1.154 -21.094 0.418 1 98 73 ARG B N 1
ATOM 2179 C CA . ARG B 1 73 ? 2.127 -21.078 1.506 1 98 73 ARG B CA 1
ATOM 2180 C C . ARG B 1 73 ? 3.551 -21.031 0.966 1 98 73 ARG B C 1
ATOM 2182 O O . ARG B 1 73 ? 4.422 -21.766 1.435 1 98 73 ARG B O 1
ATOM 2189 N N . ILE B 1 74 ? 3.719 -20.219 0.034 1 98.31 74 ILE B N 1
ATOM 2190 C CA . ILE B 1 74 ? 4.988 -20.188 -0.686 1 98.31 74 ILE B CA 1
ATOM 2191 C C . ILE B 1 74 ? 5.984 -19.312 0.064 1 98.31 74 ILE B C 1
ATOM 2193 O O . ILE B 1 74 ? 5.652 -18.188 0.47 1 98.31 74 ILE B O 1
ATOM 2197 N N . THR B 1 75 ? 7.195 -19.828 0.21 1 97.5 75 THR B N 1
ATOM 2198 C CA . THR B 1 75 ? 8.242 -19.062 0.888 1 97.5 75 THR B CA 1
ATOM 2199 C C . THR B 1 75 ? 9.383 -18.75 -0.068 1 97.5 75 THR B C 1
ATOM 2201 O O . THR B 1 75 ? 10.227 -17.906 0.225 1 97.5 75 THR B O 1
ATOM 2204 N N . SER B 1 76 ? 9.398 -19.453 -1.172 1 97.5 76 SER B N 1
ATOM 2205 C CA . SER B 1 76 ? 10.422 -19.281 -2.201 1 97.5 76 SER B CA 1
ATOM 2206 C C . SER B 1 76 ? 9.828 -19.438 -3.598 1 97.5 76 SER B C 1
ATOM 2208 O O . SER B 1 76 ? 8.852 -20.156 -3.783 1 97.5 76 SER B O 1
ATOM 2210 N N . LEU B 1 77 ? 10.539 -18.812 -4.551 1 98.19 77 LEU B N 1
ATOM 2211 C CA . LEU B 1 77 ? 10.031 -18.875 -5.918 1 98.19 77 LEU B CA 1
ATOM 2212 C C . LEU B 1 77 ? 10.891 -19.812 -6.77 1 98.19 77 LEU B C 1
ATOM 2214 O O . LEU B 1 77 ? 10.742 -19.844 -7.992 1 98.19 77 LEU B O 1
ATOM 2218 N N . ASP B 1 78 ? 11.695 -20.531 -6.012 1 96.81 78 ASP B N 1
ATOM 2219 C CA . ASP B 1 78 ? 12.492 -21.531 -6.734 1 96.81 78 ASP B CA 1
ATOM 2220 C C . ASP B 1 78 ? 11.594 -22.5 -7.504 1 96.81 78 ASP B C 1
ATOM 2222 O O . ASP B 1 78 ? 10.648 -23.062 -6.941 1 96.81 78 ASP B O 1
ATOM 2226 N N . GLY B 1 79 ? 11.859 -22.641 -8.773 1 95.94 79 GLY B N 1
ATOM 2227 C CA . GLY B 1 79 ? 11.031 -23.469 -9.641 1 95.94 79 GLY B CA 1
ATOM 2228 C C . GLY B 1 79 ? 10.438 -22.688 -10.797 1 95.94 79 GLY B C 1
ATOM 2229 O O . GLY B 1 79 ? 10.016 -23.266 -11.797 1 95.94 79 GLY B O 1
ATOM 2230 N N . LEU B 1 80 ? 10.445 -21.391 -10.672 1 98 80 LEU B N 1
ATOM 2231 C CA . LEU B 1 80 ? 9.805 -20.562 -11.695 1 98 80 LEU B CA 1
ATOM 2232 C C . LEU B 1 80 ? 10.836 -20 -12.656 1 98 80 LEU B C 1
ATOM 2234 O O . LEU B 1 80 ? 10.484 -19.344 -13.641 1 98 80 LEU B O 1
ATOM 2238 N N . GLN B 1 81 ? 12.078 -20.297 -12.445 1 96.31 81 GLN B N 1
ATOM 2239 C CA . GLN B 1 81 ? 13.18 -19.672 -13.18 1 96.31 81 GLN B CA 1
ATOM 2240 C C . GLN B 1 81 ? 13.117 -20 -14.664 1 96.31 81 GLN B C 1
ATOM 2242 O O . GLN B 1 81 ? 13.555 -19.219 -15.5 1 96.31 81 GLN B O 1
ATOM 2247 N N . MET B 1 82 ? 12.523 -21.109 -14.922 1 96.06 82 MET B N 1
ATOM 2248 C CA . MET B 1 82 ? 12.578 -21.609 -16.297 1 96.06 82 MET B CA 1
ATOM 2249 C C . MET B 1 82 ? 11.367 -21.141 -17.094 1 96.06 82 MET B C 1
ATOM 2251 O O . MET B 1 82 ? 11.258 -21.422 -18.297 1 96.06 82 MET B O 1
ATOM 2255 N N . LEU B 1 83 ? 10.516 -20.438 -16.453 1 97.69 83 LEU B N 1
ATOM 2256 C CA . LEU B 1 83 ? 9.289 -20.016 -17.125 1 97.69 83 LEU B CA 1
ATOM 2257 C C . LEU B 1 83 ? 9.508 -18.719 -17.906 1 97.69 83 LEU B C 1
ATOM 2259 O O . LEU B 1 83 ? 8.898 -17.703 -17.594 1 97.69 83 LEU B O 1
ATOM 2263 N N . GLU B 1 84 ? 10.203 -18.828 -18.969 1 97.06 84 GLU B N 1
ATOM 2264 C CA . GLU B 1 84 ? 10.711 -17.688 -19.734 1 97.06 84 GLU B CA 1
ATOM 2265 C C . GLU B 1 84 ? 9.578 -16.906 -20.391 1 97.06 84 GLU B C 1
ATOM 2267 O O . GLU B 1 84 ? 9.727 -15.727 -20.703 1 97.06 84 GLU B O 1
ATOM 2272 N N . ASN B 1 85 ? 8.477 -17.531 -20.562 1 98.06 85 ASN B N 1
ATOM 2273 C CA . ASN B 1 85 ? 7.371 -16.875 -21.25 1 98.06 85 ASN B CA 1
ATOM 2274 C C . ASN B 1 85 ? 6.395 -16.219 -20.281 1 98.06 85 ASN B C 1
ATOM 2276 O O . ASN B 1 85 ? 5.422 -15.594 -20.703 1 98.06 85 ASN B O 1
ATOM 2280 N N . LEU B 1 86 ? 6.68 -16.297 -19.047 1 98.5 86 LEU B N 1
ATOM 2281 C CA . LEU B 1 86 ? 5.777 -15.781 -18.031 1 98.5 86 LEU B CA 1
ATOM 2282 C C . LEU B 1 86 ? 5.68 -14.258 -18.109 1 98.5 86 LEU B C 1
ATOM 2284 O O . LEU B 1 86 ? 6.699 -13.57 -18.094 1 98.5 86 LEU B O 1
ATOM 2288 N N . GLU B 1 87 ? 4.445 -13.766 -18.188 1 98.62 87 GLU B N 1
ATOM 2289 C CA . GLU B 1 87 ? 4.191 -12.336 -18.328 1 98.62 87 GLU B CA 1
ATOM 2290 C C . GLU B 1 87 ? 3.482 -11.773 -17.094 1 98.62 87 GLU B C 1
ATOM 2292 O O . GLU B 1 87 ? 3.709 -10.625 -16.719 1 98.62 87 GLU B O 1
ATOM 2297 N N . ASN B 1 88 ? 2.613 -12.539 -16.578 1 98.62 88 ASN B N 1
ATOM 2298 C CA . ASN B 1 88 ? 1.761 -12.133 -15.461 1 98.62 88 ASN B CA 1
ATOM 2299 C C . ASN B 1 88 ? 1.862 -13.109 -14.289 1 98.62 88 ASN B C 1
ATOM 2301 O O . ASN B 1 88 ? 1.543 -14.289 -14.438 1 98.62 88 ASN B O 1
ATOM 2305 N N . LEU B 1 89 ? 2.258 -12.602 -13.156 1 98.69 89 LEU B N 1
ATOM 2306 C CA . LEU B 1 89 ? 2.432 -13.438 -11.977 1 98.69 89 LEU B CA 1
ATOM 2307 C C . LEU B 1 89 ? 1.749 -12.812 -10.766 1 98.69 89 LEU B C 1
ATOM 2309 O O . LEU B 1 89 ? 1.99 -11.641 -10.445 1 98.69 89 LEU B O 1
ATOM 2313 N N . ASN B 1 90 ? 0.901 -13.562 -10.164 1 98.5 90 ASN B N 1
ATOM 2314 C CA . ASN B 1 90 ? 0.258 -13.148 -8.922 1 98.5 90 ASN B CA 1
ATOM 2315 C C . ASN B 1 90 ? 0.677 -14.039 -7.75 1 98.5 90 ASN B C 1
ATOM 2317 O O . ASN B 1 90 ? 0.356 -15.227 -7.723 1 98.5 90 ASN B O 1
ATOM 2321 N N . ILE B 1 91 ? 1.36 -13.492 -6.797 1 98.25 91 ILE B N 1
ATOM 2322 C CA . ILE B 1 91 ? 1.858 -14.273 -5.672 1 98.25 91 ILE B CA 1
ATOM 2323 C C . ILE B 1 91 ? 1.468 -13.594 -4.359 1 98.25 91 ILE B C 1
ATOM 2325 O O . ILE B 1 91 ? 2.145 -13.758 -3.342 1 98.25 91 ILE B O 1
ATOM 2329 N N . CYS B 1 92 ? 0.427 -12.82 -4.418 1 95.44 92 CYS B N 1
ATOM 2330 C CA . CYS B 1 92 ? -0.046 -12.203 -3.18 1 95.44 92 CYS B CA 1
ATOM 2331 C C . CYS B 1 92 ? -0.583 -13.258 -2.219 1 95.44 92 CYS B C 1
ATOM 2333 O O . CYS B 1 92 ? -1.058 -14.312 -2.648 1 95.44 92 CYS B O 1
ATOM 2335 N N . GLY B 1 93 ? -0.449 -12.93 -0.935 1 94.19 93 GLY B N 1
ATOM 2336 C CA . GLY B 1 93 ? -1.011 -13.828 0.062 1 94.19 93 GLY B CA 1
ATOM 2337 C C . GLY B 1 93 ? -0.173 -15.07 0.284 1 94.19 93 GLY B C 1
ATOM 2338 O O . GLY B 1 93 ? -0.711 -16.172 0.432 1 94.19 93 GLY B O 1
ATOM 2339 N N . ASN B 1 94 ? 1.07 -14.977 0.241 1 97.12 94 ASN B N 1
ATOM 2340 C CA . ASN B 1 94 ? 2.006 -16.047 0.553 1 97.12 94 ASN B CA 1
ATOM 2341 C C . ASN B 1 94 ? 2.893 -15.695 1.743 1 97.12 94 ASN B C 1
ATOM 2343 O O . ASN B 1 94 ? 2.518 -14.867 2.576 1 97.12 94 ASN B O 1
ATOM 2347 N N . LEU B 1 95 ? 3.947 -16.484 1.897 1 96.38 95 LEU B N 1
ATOM 2348 C CA . LEU B 1 95 ? 4.82 -16.297 3.049 1 96.38 95 LEU B CA 1
ATOM 2349 C C . LEU B 1 95 ? 6.195 -15.797 2.611 1 96.38 95 LEU B C 1
ATOM 2351 O O . LEU B 1 95 ? 7.219 -16.25 3.127 1 96.38 95 LEU B O 1
ATOM 2355 N N . LEU B 1 96 ? 6.148 -14.852 1.692 1 96.31 96 LEU B N 1
ATOM 2356 C CA . LEU B 1 96 ? 7.395 -14.273 1.207 1 96.31 96 LEU B CA 1
ATOM 2357 C C . LEU B 1 96 ? 7.906 -13.203 2.17 1 96.31 96 LEU B C 1
ATOM 2359 O O . LEU B 1 96 ? 7.305 -12.133 2.297 1 96.31 96 LEU B O 1
ATOM 2363 N N . GLY B 1 97 ? 9.102 -13.508 2.656 1 92.56 97 GLY B N 1
ATOM 2364 C CA . GLY B 1 97 ? 9.547 -12.719 3.795 1 92.56 97 GLY B CA 1
ATOM 2365 C C . GLY B 1 97 ? 10.461 -11.57 3.406 1 92.56 97 GLY B C 1
ATOM 2366 O O . GLY B 1 97 ? 10.656 -10.641 4.184 1 92.56 97 GLY B O 1
ATOM 2367 N N . SER B 1 98 ? 11.047 -11.625 2.234 1 92.38 98 SER B N 1
ATOM 2368 C CA . SER B 1 98 ? 11.992 -10.617 1.782 1 92.38 98 SER B CA 1
ATOM 2369 C C . SER B 1 98 ? 11.961 -10.469 0.265 1 92.38 98 SER B C 1
ATOM 2371 O O . SER B 1 98 ? 11.609 -11.406 -0.45 1 92.38 98 SER B O 1
ATOM 2373 N N . VAL B 1 99 ? 12.398 -9.312 -0.162 1 93.69 99 VAL B N 1
ATOM 2374 C CA . VAL B 1 99 ? 12.422 -9.016 -1.592 1 93.69 99 VAL B CA 1
ATOM 2375 C C . VAL B 1 99 ? 13.461 -9.898 -2.279 1 93.69 99 VAL B C 1
ATOM 2377 O O . VAL B 1 99 ? 13.391 -10.125 -3.488 1 93.69 99 VAL B O 1
ATOM 2380 N N . ASP B 1 100 ? 14.383 -10.414 -1.501 1 95.94 100 ASP B N 1
ATOM 2381 C CA . ASP B 1 100 ? 15.453 -11.242 -2.045 1 95.94 100 ASP B CA 1
ATOM 2382 C C . ASP B 1 100 ? 14.898 -12.477 -2.746 1 95.94 100 ASP B C 1
ATOM 2384 O O . ASP B 1 100 ? 15.508 -12.992 -3.682 1 95.94 100 ASP B O 1
ATOM 2388 N N . VAL B 1 101 ? 13.789 -12.93 -2.309 1 96.56 101 VAL B N 1
ATOM 2389 C CA . VAL B 1 101 ? 13.188 -14.133 -2.871 1 96.56 101 VAL B CA 1
ATOM 2390 C C . VAL B 1 101 ? 12.867 -13.914 -4.348 1 96.56 101 VAL B C 1
ATOM 2392 O O . VAL B 1 101 ? 12.789 -14.867 -5.121 1 96.56 101 VAL B O 1
ATOM 2395 N N . LEU B 1 102 ? 12.711 -12.688 -4.762 1 97.81 102 LEU B N 1
ATOM 2396 C CA . LEU B 1 102 ? 12.352 -12.344 -6.133 1 97.81 102 LEU B CA 1
ATOM 2397 C C . LEU B 1 102 ? 13.547 -12.5 -7.066 1 97.81 102 LEU B C 1
ATOM 2399 O O . LEU B 1 102 ? 13.383 -12.523 -8.289 1 97.81 102 LEU B O 1
ATOM 2403 N N . ARG B 1 103 ? 14.703 -12.602 -6.52 1 96.81 103 ARG B N 1
ATOM 2404 C CA . ARG B 1 103 ? 15.898 -12.734 -7.348 1 96.81 103 ARG B CA 1
ATOM 2405 C C . ARG B 1 103 ? 15.828 -14 -8.203 1 96.81 103 ARG B C 1
ATOM 2407 O O . ARG B 1 103 ? 16.375 -14.039 -9.312 1 96.81 103 ARG B O 1
ATOM 2414 N N . SER B 1 104 ? 15.141 -14.953 -7.688 1 97.06 104 SER B N 1
ATOM 2415 C CA . SER B 1 104 ? 15.016 -16.219 -8.398 1 97.06 104 SER B CA 1
ATOM 2416 C C . SER B 1 104 ? 14.305 -16.031 -9.734 1 97.06 104 SER B C 1
ATOM 2418 O O . SER B 1 104 ? 14.477 -16.844 -10.648 1 97.06 104 SER B O 1
ATOM 2420 N N . ILE B 1 105 ? 13.547 -14.961 -9.891 1 97.81 105 ILE B N 1
ATOM 2421 C CA . ILE B 1 105 ? 12.789 -14.789 -11.125 1 97.81 105 ILE B CA 1
ATOM 2422 C C . ILE B 1 105 ? 13.273 -13.547 -11.859 1 97.81 105 ILE B C 1
ATOM 2424 O O . ILE B 1 105 ? 12.602 -13.039 -12.758 1 97.81 105 ILE B O 1
ATOM 2428 N N . SER B 1 106 ? 14.422 -13.086 -11.461 1 96.69 106 SER B N 1
ATOM 2429 C CA . SER B 1 106 ? 14.969 -11.883 -12.078 1 96.69 106 SER B CA 1
ATOM 2430 C C . SER B 1 106 ? 15.32 -12.125 -13.547 1 96.69 106 SER B C 1
ATOM 2432 O O . SER B 1 106 ? 15.422 -11.18 -14.328 1 96.69 106 SER B O 1
ATOM 2434 N N . CYS B 1 107 ? 15.461 -13.414 -13.961 1 96.25 107 CYS B N 1
ATOM 2435 C CA . CYS B 1 107 ? 15.859 -13.781 -15.312 1 96.25 107 CYS B CA 1
ATOM 2436 C C . CYS B 1 107 ? 14.648 -13.797 -16.25 1 96.25 107 CYS B C 1
ATOM 2438 O O . CYS B 1 107 ? 14.797 -13.969 -17.453 1 96.25 107 CYS B O 1
ATOM 2440 N N . LEU B 1 108 ? 13.477 -13.641 -15.688 1 97.56 108 LEU B N 1
ATOM 2441 C CA . LEU B 1 108 ? 12.266 -13.664 -16.5 1 97.56 108 LEU B CA 1
ATOM 2442 C C . LEU B 1 108 ? 12.039 -12.32 -17.172 1 97.56 108 LEU B C 1
ATOM 2444 O O . LEU B 1 108 ? 11.312 -11.469 -16.656 1 97.56 108 LEU B O 1
ATOM 2448 N N . LEU B 1 109 ? 12.445 -12.203 -18.391 1 95.62 109 LEU B N 1
ATOM 2449 C CA . LEU B 1 109 ? 12.508 -10.93 -19.094 1 95.62 109 LEU B CA 1
ATOM 2450 C C . LEU B 1 109 ? 11.133 -10.516 -19.625 1 95.62 109 LEU B C 1
ATOM 2452 O O . LEU B 1 109 ? 10.898 -9.344 -19.906 1 95.62 109 LEU B O 1
ATOM 2456 N N . LYS B 1 110 ? 10.281 -11.438 -19.703 1 97.5 110 LYS B N 1
ATOM 2457 C CA . LYS B 1 110 ? 8.961 -11.133 -20.266 1 97.5 110 LYS B CA 1
ATOM 2458 C C . LYS B 1 110 ? 7.965 -10.805 -19.156 1 97.5 110 LYS B C 1
ATOM 2460 O O . LYS B 1 110 ? 6.828 -10.422 -19.438 1 97.5 110 LYS B O 1
ATOM 2465 N N . LEU B 1 111 ? 8.383 -10.93 -17.938 1 98 111 LEU B N 1
ATOM 2466 C CA . LEU B 1 111 ? 7.496 -10.648 -16.812 1 98 111 LEU B CA 1
ATOM 2467 C C . LEU B 1 111 ? 7.195 -9.156 -16.719 1 98 111 LEU B C 1
ATOM 2469 O O . LEU B 1 111 ? 8.078 -8.359 -16.375 1 98 111 LEU B O 1
ATOM 2473 N N . THR B 1 112 ? 5.91 -8.789 -16.906 1 97.06 112 THR B N 1
ATOM 2474 C CA . THR B 1 112 ? 5.551 -7.375 -16.938 1 97.06 112 THR B CA 1
ATOM 2475 C C . THR B 1 112 ? 4.578 -7.043 -15.812 1 97.06 112 THR B C 1
ATOM 2477 O O . THR B 1 112 ? 4.457 -5.883 -15.414 1 97.06 112 THR B O 1
ATOM 2480 N N . THR B 1 113 ? 3.9 -8 -15.344 1 96.62 113 THR B N 1
ATOM 2481 C CA . THR B 1 113 ? 2.895 -7.773 -14.305 1 96.62 113 THR B CA 1
ATOM 2482 C C . THR B 1 113 ? 3.154 -8.664 -13.094 1 96.62 113 THR B C 1
ATOM 2484 O O . THR B 1 113 ? 3.246 -9.883 -13.227 1 96.62 113 THR B O 1
ATOM 2487 N N . LEU B 1 114 ? 3.285 -8.023 -11.938 1 97.69 114 LEU B N 1
ATOM 2488 C CA . LEU B 1 114 ? 3.535 -8.734 -10.688 1 97.69 114 LEU B CA 1
ATOM 2489 C C . LEU B 1 114 ? 2.609 -8.234 -9.586 1 97.69 114 LEU B C 1
ATOM 2491 O O . LEU B 1 114 ? 2.396 -7.027 -9.453 1 97.69 114 LEU B O 1
ATOM 2495 N N . ARG B 1 115 ? 2.08 -9.133 -8.844 1 96.12 115 ARG B N 1
ATOM 2496 C CA . ARG B 1 115 ? 1.269 -8.773 -7.688 1 96.12 115 ARG B CA 1
ATOM 2497 C C . ARG B 1 115 ? 1.79 -9.438 -6.422 1 96.12 115 ARG B C 1
ATOM 2499 O O . ARG B 1 115 ? 1.859 -10.664 -6.344 1 96.12 115 ARG B O 1
ATOM 2506 N N . LEU B 1 116 ? 2.158 -8.633 -5.48 1 95.25 116 LEU B N 1
ATOM 2507 C CA . LEU B 1 116 ? 2.693 -9.086 -4.199 1 95.25 116 LEU B CA 1
ATOM 2508 C C . LEU B 1 116 ? 1.708 -8.82 -3.07 1 95.25 116 LEU B C 1
ATOM 2510 O O . LEU B 1 116 ? 1.803 -9.422 -1.999 1 95.25 116 LEU B O 1
ATOM 2514 N N . HIS B 1 117 ? 0.965 -7.918 -3.324 1 88.75 117 HIS B N 1
ATOM 2515 C CA . HIS B 1 117 ? -0.013 -7.391 -2.379 1 88.75 117 HIS B CA 1
ATOM 2516 C C . HIS B 1 117 ? -1.293 -6.965 -3.09 1 88.75 117 HIS B C 1
ATOM 2518 O O . HIS B 1 117 ? -1.241 -6.398 -4.184 1 88.75 117 HIS B O 1
ATOM 2524 N N . ASP B 1 118 ? -2.387 -7.32 -2.467 1 83.12 118 ASP B N 1
ATOM 2525 C CA . ASP B 1 118 ? -3.693 -6.922 -2.98 1 83.12 118 ASP B CA 1
ATOM 2526 C C . ASP B 1 118 ? -4.547 -6.293 -1.88 1 83.12 118 ASP B C 1
ATOM 2528 O O . ASP B 1 118 ? -5.176 -7.004 -1.094 1 83.12 118 ASP B O 1
ATOM 2532 N N . PRO B 1 119 ? -4.598 -5.012 -1.919 1 70.19 119 PRO B N 1
ATOM 2533 C CA . PRO B 1 119 ? -5.34 -4.34 -0.851 1 70.19 119 PRO B CA 1
ATOM 2534 C C . PRO B 1 119 ? -6.824 -4.691 -0.85 1 70.19 119 PRO B C 1
ATOM 2536 O O . PRO B 1 119 ? -7.469 -4.664 0.201 1 70.19 119 PRO B O 1
ATOM 2539 N N . VAL B 1 120 ? -7.348 -5.051 -2.039 1 68.12 120 VAL B N 1
ATOM 2540 C CA . VAL B 1 120 ? -8.773 -5.332 -2.166 1 68.12 120 VAL B CA 1
ATOM 2541 C C . VAL B 1 120 ? -9.109 -6.633 -1.439 1 68.12 120 VAL B C 1
ATOM 2543 O O . VAL B 1 120 ? -10.07 -6.691 -0.667 1 68.12 120 VAL B O 1
ATOM 2546 N N . THR B 1 121 ? -8.289 -7.637 -1.641 1 73.25 121 THR B N 1
ATOM 2547 C CA . THR B 1 121 ? -8.531 -8.945 -1.038 1 73.25 121 THR B CA 1
ATOM 2548 C C . THR B 1 121 ? -7.852 -9.047 0.323 1 73.25 121 THR B C 1
ATOM 2550 O O . THR B 1 121 ? -8.156 -9.945 1.109 1 73.25 121 THR B O 1
ATOM 2553 N N . GLY B 1 122 ? -6.945 -8.195 0.563 1 75.31 122 GLY B N 1
ATOM 2554 C CA . GLY B 1 122 ? -6.18 -8.242 1.799 1 75.31 122 GLY B CA 1
ATOM 2555 C C . GLY B 1 122 ? -5.031 -9.234 1.756 1 75.31 122 GLY B C 1
ATOM 2556 O O . GLY B 1 122 ? -4.324 -9.414 2.748 1 75.31 122 GLY B O 1
ATOM 2557 N N . LEU B 1 123 ? -4.906 -9.836 0.651 1 86.06 123 LEU B N 1
ATOM 2558 C CA . LEU B 1 123 ? -3.816 -10.789 0.498 1 86.06 123 LEU B CA 1
ATOM 2559 C C . LEU B 1 123 ? -2.477 -10.07 0.378 1 86.06 123 LEU B C 1
ATOM 2561 O O . LEU B 1 123 ? -2.322 -9.172 -0.448 1 86.06 123 LEU B O 1
ATOM 2565 N N . THR B 1 124 ? -1.562 -10.492 1.258 1 88.94 124 THR B N 1
ATOM 2566 C CA . THR B 1 124 ? -0.26 -9.836 1.29 1 88.94 124 THR B CA 1
ATOM 2567 C C . THR B 1 124 ? 0.845 -10.836 1.604 1 88.94 124 THR B C 1
ATOM 2569 O O . THR B 1 124 ? 0.59 -12.039 1.695 1 88.94 124 THR B O 1
ATOM 2572 N N . ASN B 1 125 ? 2.076 -10.32 1.61 1 91.75 125 ASN B N 1
ATOM 2573 C CA . ASN B 1 125 ? 3.258 -11.07 2.029 1 91.75 125 ASN B CA 1
ATOM 2574 C C . ASN B 1 125 ? 3.963 -10.391 3.199 1 91.75 125 ASN B C 1
ATOM 2576 O O . ASN B 1 125 ? 3.854 -9.18 3.377 1 91.75 125 ASN B O 1
ATOM 2580 N N . PRO B 1 126 ? 4.602 -11.188 3.992 1 87.69 126 PRO B N 1
ATOM 2581 C CA . PRO B 1 126 ? 5.332 -10.594 5.117 1 87.69 126 PRO B CA 1
ATOM 2582 C C . PRO B 1 126 ? 6.277 -9.477 4.684 1 87.69 126 PRO B C 1
ATOM 2584 O O . PRO B 1 126 ? 6.449 -8.492 5.41 1 87.69 126 PRO B O 1
ATOM 2587 N N . MET B 1 127 ? 6.758 -9.484 3.539 1 87.19 127 MET B N 1
ATOM 2588 C CA . MET B 1 127 ? 7.715 -8.484 3.082 1 87.19 127 MET B CA 1
ATOM 2589 C C . MET B 1 127 ? 7.023 -7.145 2.838 1 87.19 127 MET B C 1
ATOM 2591 O O . MET B 1 127 ? 7.676 -6.102 2.818 1 87.19 127 MET B O 1
ATOM 2595 N N . CYS B 1 128 ? 5.785 -7.125 2.537 1 83.06 128 CYS B N 1
ATOM 2596 C CA . CYS B 1 128 ? 5.043 -5.91 2.225 1 83.06 128 CYS B CA 1
ATOM 2597 C C . CYS B 1 128 ? 4.625 -5.184 3.498 1 83.06 128 CYS B C 1
ATOM 2599 O O . CYS B 1 128 ? 4.238 -4.012 3.453 1 83.06 128 CYS B O 1
ATOM 2601 N N . ASN B 1 129 ? 4.922 -5.625 4.664 1 72.44 129 ASN B N 1
ATOM 2602 C CA . ASN B 1 129 ? 4.602 -5.098 5.984 1 72.44 129 ASN B CA 1
ATOM 2603 C C . ASN B 1 129 ? 3.295 -4.309 5.973 1 72.44 129 ASN B C 1
ATOM 2605 O O . ASN B 1 129 ? 3.281 -3.119 6.289 1 72.44 129 ASN B O 1
ATOM 2609 N N . THR B 1 130 ? 2.295 -4.84 5.562 1 70.19 130 THR B N 1
ATOM 2610 C CA . THR B 1 130 ? 0.996 -4.176 5.555 1 70.19 130 THR B CA 1
ATOM 2611 C C . THR B 1 130 ? 0.305 -4.324 6.906 1 70.19 130 THR B C 1
ATOM 2613 O O . THR B 1 130 ? -0.829 -3.875 7.086 1 70.19 130 THR B O 1
ATOM 2616 N N . SER B 1 131 ? 1.131 -4.855 7.816 1 72.5 131 SER B N 1
ATOM 2617 C CA . SER B 1 131 ? 0.57 -5.074 9.141 1 72.5 131 SER B CA 1
ATOM 2618 C C . SER B 1 131 ? 0.263 -3.754 9.844 1 72.5 131 SER B C 1
ATOM 2620 O O . SER B 1 131 ? -0.593 -3.699 10.727 1 72.5 131 SER B O 1
ATOM 2622 N N . TYR B 1 132 ? 0.931 -2.73 9.398 1 81.31 132 TYR B N 1
ATOM 2623 C CA . TYR B 1 132 ? 0.714 -1.454 10.078 1 81.31 132 TYR B CA 1
ATOM 2624 C C . TYR B 1 132 ? -0.728 -0.989 9.914 1 81.31 132 TYR B C 1
ATOM 2626 O O . TYR B 1 132 ? -1.263 -0.291 10.773 1 81.31 132 TYR B O 1
ATOM 2634 N N . LEU B 1 133 ? -1.347 -1.358 8.844 1 80.75 133 LEU B N 1
ATOM 2635 C CA . LEU B 1 133 ? -2.713 -0.938 8.547 1 80.75 133 LEU B CA 1
ATOM 2636 C C . LEU B 1 133 ? -3.676 -1.425 9.625 1 80.75 133 LEU B C 1
ATOM 2638 O O . LEU B 1 133 ? -4.469 -0.644 10.156 1 80.75 133 LEU B O 1
ATOM 2642 N N . ASP B 1 134 ? -3.51 -2.68 9.875 1 80.38 134 ASP B N 1
ATOM 2643 C CA . ASP B 1 134 ? -4.344 -3.234 10.938 1 80.38 134 ASP B CA 1
ATOM 2644 C C . ASP B 1 134 ? -4.078 -2.537 12.273 1 80.38 134 ASP B C 1
ATOM 2646 O O . ASP B 1 134 ? -5.008 -2.271 13.039 1 80.38 134 ASP B O 1
ATOM 2650 N N . GLN B 1 135 ? -2.92 -2.312 12.523 1 87.81 135 GLN B N 1
ATOM 2651 C CA . GLN B 1 135 ? -2.539 -1.655 13.773 1 87.81 135 GLN B CA 1
ATOM 2652 C C . GLN B 1 135 ? -3.104 -0.24 13.844 1 87.81 135 GLN B C 1
ATOM 2654 O O . GLN B 1 135 ? -3.564 0.198 14.898 1 87.81 135 GLN B O 1
ATOM 2659 N N . VAL B 1 136 ? -3.092 0.483 12.758 1 92.31 136 VAL B N 1
ATOM 2660 C CA . VAL B 1 136 ? -3.637 1.834 12.688 1 92.31 136 VAL B CA 1
ATOM 2661 C C . VAL B 1 136 ? -5.121 1.812 13.047 1 92.31 136 VAL B C 1
ATOM 2663 O O . VAL B 1 136 ? -5.586 2.631 13.844 1 92.31 136 VAL B O 1
ATOM 2666 N N . LEU B 1 137 ? -5.781 0.854 12.508 1 87.75 137 LEU B N 1
ATOM 2667 C CA . LEU B 1 137 ? -7.223 0.776 12.711 1 87.75 137 LEU B CA 1
ATOM 2668 C C . LEU B 1 137 ? -7.547 0.392 14.148 1 87.75 137 LEU B C 1
ATOM 2670 O O . LEU B 1 137 ? -8.602 0.758 14.672 1 87.75 137 LEU B O 1
ATOM 2674 N N . LEU B 1 138 ? -6.691 -0.3 14.781 1 88.5 138 LEU B N 1
ATOM 2675 C CA . LEU B 1 138 ? -6.863 -0.619 16.188 1 88.5 138 LEU B CA 1
ATOM 2676 C C . LEU B 1 138 ? -6.707 0.629 17.062 1 88.5 138 LEU B C 1
ATOM 2678 O O . LEU B 1 138 ? -7.473 0.833 18 1 88.5 138 LEU B O 1
ATOM 2682 N N . ILE B 1 139 ? -5.789 1.441 16.703 1 93.56 139 ILE B N 1
ATOM 2683 C CA . ILE B 1 139 ? -5.48 2.645 17.469 1 93.56 139 ILE B CA 1
ATOM 2684 C C . ILE B 1 139 ? -6.535 3.713 17.203 1 93.56 139 ILE B C 1
ATOM 2686 O O . ILE B 1 139 ? -6.914 4.469 18.094 1 93.56 139 ILE B O 1
ATOM 2690 N N . LEU B 1 140 ? -6.973 3.758 15.906 1 95.56 140 LEU B N 1
ATOM 2691 C CA . LEU B 1 140 ? -7.934 4.762 15.461 1 95.56 140 LEU B CA 1
ATOM 2692 C C . LEU B 1 140 ? -9.219 4.105 14.977 1 95.56 140 LEU B C 1
ATOM 2694 O O . LEU B 1 140 ? -9.477 4.062 13.766 1 95.56 140 LEU B O 1
ATOM 2698 N N . PRO B 1 141 ? -10.086 3.82 15.852 1 90 141 PRO B N 1
ATOM 2699 C CA . PRO B 1 141 ? -11.242 2.984 15.523 1 90 141 PRO B CA 1
ATOM 2700 C C . PRO B 1 141 ? -12.305 3.74 14.734 1 90 141 PRO B C 1
ATOM 2702 O O . PRO B 1 141 ? -13.195 3.121 14.141 1 90 141 PRO B O 1
ATOM 2705 N N . PHE B 1 142 ? -12.18 5 14.625 1 92.06 142 PHE B N 1
ATOM 2706 C CA . PHE B 1 142 ? -13.25 5.754 13.992 1 92.06 142 PHE B CA 1
ATOM 2707 C C . PHE B 1 142 ? -12.859 6.164 12.578 1 92.06 142 PHE B C 1
ATOM 2709 O O . PHE B 1 142 ? -13.656 6.762 11.852 1 92.06 142 PHE B O 1
ATOM 2716 N N . VAL B 1 143 ? -11.727 5.777 12.266 1 94.38 143 VAL B N 1
ATOM 2717 C CA . VAL B 1 143 ? -11.289 6.086 10.906 1 94.38 143 VAL B CA 1
ATOM 2718 C C . VAL B 1 143 ? -12.086 5.246 9.906 1 94.38 143 VAL B C 1
ATOM 2720 O O . VAL B 1 143 ? -12.203 4.031 10.07 1 94.38 143 VAL B O 1
ATOM 2723 N N . GLU B 1 144 ? -12.57 5.918 8.891 1 92.31 144 GLU B N 1
ATOM 2724 C CA . GLU B 1 144 ? -13.375 5.262 7.867 1 92.31 144 GLU B CA 1
ATOM 2725 C C . GLU B 1 144 ? -12.602 5.133 6.555 1 92.31 144 GLU B C 1
ATOM 2727 O O . GLU B 1 144 ? -12.852 4.215 5.773 1 92.31 144 GLU B O 1
ATOM 2732 N N . THR B 1 145 ? -11.789 5.992 6.285 1 90.12 145 THR B N 1
ATOM 2733 C CA . THR B 1 145 ? -10.992 6 5.066 1 90.12 145 THR B CA 1
ATOM 2734 C C . THR B 1 145 ? -9.508 6.113 5.398 1 90.12 145 THR B C 1
ATOM 2736 O O . THR B 1 145 ? -9.086 7.059 6.066 1 90.12 145 THR B O 1
ATOM 2739 N N . LEU B 1 146 ? -8.75 5.172 4.965 1 90.56 146 LEU B N 1
ATOM 2740 C CA . LEU B 1 146 ? -7.312 5.125 5.195 1 90.56 146 LEU B CA 1
ATOM 2741 C C . LEU B 1 146 ? -6.555 5.039 3.873 1 90.56 146 LEU B C 1
ATOM 2743 O O . LEU B 1 146 ? -6.797 4.137 3.07 1 90.56 146 LEU B O 1
ATOM 2747 N N . ASN B 1 147 ? -5.684 5.98 3.648 1 87.25 147 ASN B N 1
ATOM 2748 C CA . ASN B 1 147 ? -4.875 6.02 2.436 1 87.25 147 ASN B CA 1
ATOM 2749 C C . ASN B 1 147 ? -5.738 5.98 1.18 1 87.25 147 ASN B C 1
ATOM 2751 O O . ASN B 1 147 ? -5.41 5.285 0.215 1 87.25 147 ASN B O 1
ATOM 2755 N N . GLY B 1 148 ? -6.809 6.629 1.317 1 83.69 148 GLY B N 1
ATOM 2756 C CA . GLY B 1 148 ? -7.684 6.766 0.163 1 83.69 148 GLY B CA 1
ATOM 2757 C C . GLY B 1 148 ? -8.641 5.598 -0.006 1 83.69 148 GLY B C 1
ATOM 2758 O O . GLY B 1 148 ? -9.5 5.621 -0.884 1 83.69 148 GLY B O 1
ATOM 2759 N N . SER B 1 149 ? -8.508 4.605 0.815 1 77.81 149 SER B N 1
ATOM 2760 C CA . SER B 1 149 ? -9.383 3.441 0.73 1 77.81 149 SER B CA 1
ATOM 2761 C C . SER B 1 149 ? -10.352 3.395 1.901 1 77.81 149 SER B C 1
ATOM 2763 O O . SER B 1 149 ? -9.984 3.688 3.039 1 77.81 149 SER B O 1
ATOM 2765 N N . ARG B 1 150 ? -11.617 3.008 1.568 1 81.69 150 ARG B N 1
ATOM 2766 C CA . ARG B 1 150 ? -12.586 2.828 2.645 1 81.69 150 ARG B CA 1
ATOM 2767 C C . ARG B 1 150 ? -12.281 1.564 3.443 1 81.69 150 ARG B C 1
ATOM 2769 O O . ARG B 1 150 ? -12.094 0.491 2.869 1 81.69 150 ARG B O 1
ATOM 2776 N N . VAL B 1 151 ? -12.219 1.688 4.738 1 80.12 151 VAL B N 1
ATOM 2777 C CA . VAL B 1 151 ? -11.812 0.56 5.566 1 80.12 151 VAL B CA 1
ATOM 2778 C C . VAL B 1 151 ? -12.938 0.191 6.531 1 80.12 151 VAL B C 1
ATOM 2780 O O . VAL B 1 151 ? -12.906 -0.869 7.16 1 80.12 151 VAL B O 1
ATOM 2783 N N . ARG B 1 152 ? -13.852 1.126 6.754 1 78.31 152 ARG B N 1
ATOM 2784 C CA . ARG B 1 152 ? -15.008 0.869 7.605 1 78.31 152 ARG B CA 1
ATOM 2785 C C . ARG B 1 152 ? -16.281 1.44 6.988 1 78.31 152 ARG B C 1
ATOM 2787 O O . ARG B 1 152 ? -16.219 2.346 6.156 1 78.31 152 ARG B O 1
ATOM 2794 N N . GLY B 1 153 ? -17.453 1.075 7.566 1 66.38 153 GLY B N 1
ATOM 2795 C CA . GLY B 1 153 ? -18.766 1.537 7.137 1 66.38 153 GLY B CA 1
ATOM 2796 C C . GLY B 1 153 ? -19.531 0.499 6.34 1 66.38 153 GLY B C 1
ATOM 2797 O O . GLY B 1 153 ? -19.094 -0.642 6.203 1 66.38 153 GLY B O 1
ATOM 2798 N N . LYS B 1 154 ? -20.688 0.846 5.766 1 55.56 154 LYS B N 1
ATOM 2799 C CA . LYS B 1 154 ? -21.594 -0.035 5.039 1 55.56 154 LYS B CA 1
ATOM 2800 C C . LYS B 1 154 ? -20.875 -0.768 3.916 1 55.56 154 LYS B C 1
ATOM 2802 O O . LYS B 1 154 ? -20.266 -0.137 3.041 1 55.56 154 LYS B O 1
ATOM 2807 N N . GLY B 1 155 ? -20.641 -2.232 4.07 1 50.59 155 GLY B N 1
ATOM 2808 C CA . GLY B 1 155 ? -20.031 -3.113 3.094 1 50.59 155 GLY B CA 1
ATOM 2809 C C . GLY B 1 155 ? -18.625 -3.553 3.482 1 50.59 155 GLY B C 1
ATOM 2810 O O . GLY B 1 155 ? -18.109 -4.523 2.934 1 50.59 155 GLY B O 1
ATOM 2811 N N . SER B 1 156 ? -17.984 -2.658 4.375 1 49.97 156 SER B N 1
ATOM 2812 C CA . SER B 1 156 ? -16.641 -3.025 4.816 1 49.97 156 SER B CA 1
ATOM 2813 C C . SER B 1 156 ? -16.688 -4.059 5.934 1 49.97 156 SER B C 1
ATOM 2815 O O . SER B 1 156 ? -15.68 -4.707 6.234 1 49.97 156 SER B O 1
ATOM 2817 N N . GLU B 1 157 ? -17.688 -4.031 6.758 1 52.72 157 GLU B N 1
ATOM 2818 C CA . GLU B 1 157 ? -17.859 -4.98 7.855 1 52.72 157 GLU B CA 1
ATOM 2819 C C . GLU B 1 157 ? -17.562 -6.406 7.398 1 52.72 157 GLU B C 1
ATOM 2821 O O . GLU B 1 157 ? -16.953 -7.184 8.133 1 52.72 157 GLU B O 1
ATOM 2826 N N . LEU B 1 158 ? -18.078 -6.633 6.371 1 51.97 158 LEU B N 1
ATOM 2827 C CA . LEU B 1 158 ? -17.875 -7.984 5.855 1 51.97 158 LEU B CA 1
ATOM 2828 C C . LEU B 1 158 ? -16.406 -8.25 5.574 1 51.97 158 LEU B C 1
ATOM 2830 O O . LEU B 1 158 ? -15.898 -9.336 5.875 1 51.97 158 LEU B O 1
ATOM 2834 N N . PHE B 1 159 ? -15.828 -7.289 5.168 1 47.59 159 PHE B N 1
ATOM 2835 C CA . PHE B 1 159 ? -14.422 -7.477 4.828 1 47.59 159 PHE B CA 1
ATOM 2836 C C . PHE B 1 159 ? -13.578 -7.656 6.086 1 47.59 159 PHE B C 1
ATOM 2838 O O . PHE B 1 159 ? -12.75 -8.57 6.16 1 47.59 159 PHE B O 1
ATOM 2845 N N . GLN B 1 160 ? -13.867 -6.836 7.035 1 53.75 160 GLN B N 1
ATOM 2846 C CA . GLN B 1 160 ? -13.133 -6.902 8.297 1 53.75 160 GLN B CA 1
ATOM 2847 C C . GLN B 1 160 ? -13.414 -8.203 9.031 1 53.75 160 GLN B C 1
ATOM 2849 O O . GLN B 1 160 ? -12.508 -8.805 9.617 1 53.75 160 GLN B O 1
ATOM 2854 N N . LEU B 1 161 ? -14.57 -8.57 9.039 1 51.84 161 LEU B N 1
ATOM 2855 C CA . LEU B 1 161 ? -14.953 -9.859 9.602 1 51.84 161 LEU B CA 1
ATOM 2856 C C . LEU B 1 161 ? -14.211 -11 8.906 1 51.84 161 LEU B C 1
ATOM 2858 O O . LEU B 1 161 ? -13.75 -11.938 9.562 1 51.84 161 LEU B O 1
ATOM 2862 N N . CYS B 1 162 ? -14.094 -10.883 7.766 1 51.53 162 CYS B N 1
ATOM 2863 C CA . CYS B 1 162 ? -13.422 -11.922 6.992 1 51.53 162 CYS B CA 1
ATOM 2864 C C . CYS B 1 162 ? -11.922 -11.906 7.25 1 51.53 162 CYS B C 1
ATOM 2866 O O . CYS B 1 162 ? -11.305 -12.961 7.395 1 51.53 162 CYS B O 1
ATOM 2868 N N . GLN B 1 163 ? -11.461 -10.781 7.391 1 53.88 163 GLN B N 1
ATOM 2869 C CA . GLN B 1 163 ? -10.031 -10.672 7.672 1 53.88 163 GLN B CA 1
ATOM 2870 C C . GLN B 1 163 ? -9.703 -11.188 9.07 1 53.88 163 GLN B C 1
ATOM 2872 O O . GLN B 1 163 ? -8.695 -11.875 9.273 1 53.88 163 GLN B O 1
ATOM 2877 N N . ASN B 1 164 ? -10.5 -10.82 9.984 1 54.28 164 ASN B N 1
ATOM 2878 C CA . ASN B 1 164 ? -10.367 -11.328 11.352 1 54.28 164 ASN B CA 1
ATOM 2879 C C . ASN B 1 164 ? -10.586 -12.836 11.414 1 54.28 164 ASN B C 1
ATOM 2881 O O . ASN B 1 164 ? -9.875 -13.539 12.141 1 54.28 164 ASN B O 1
ATOM 2885 N N . MET B 1 165 ? -11.578 -13.312 10.758 1 50.41 165 MET B N 1
ATOM 2886 C CA . MET B 1 165 ? -11.828 -14.75 10.68 1 50.41 165 MET B CA 1
ATOM 2887 C C . MET B 1 165 ? -10.648 -15.477 10.039 1 50.41 165 MET B C 1
ATOM 2889 O O . MET B 1 165 ? -10.227 -16.531 10.531 1 50.41 165 MET B O 1
ATOM 2893 N N . ASP B 1 166 ? -10.203 -14.883 9.102 1 49.44 166 ASP B N 1
ATOM 2894 C CA . ASP B 1 166 ? -9.078 -15.508 8.406 1 49.44 166 ASP B CA 1
ATOM 2895 C C . ASP B 1 166 ? -7.828 -15.516 9.281 1 49.44 166 ASP B C 1
ATOM 2897 O O . ASP B 1 166 ? -7.102 -16.516 9.32 1 49.44 166 ASP B O 1
ATOM 2901 N N . LYS B 1 167 ? -7.531 -14.422 9.891 1 54.22 167 LYS B N 1
ATOM 2902 C CA . LYS B 1 167 ? -6.422 -14.336 10.828 1 54.22 167 LYS B CA 1
ATOM 2903 C C . LYS B 1 167 ? -6.609 -15.297 12 1 54.22 167 LYS B C 1
ATOM 2905 O O . LYS B 1 167 ? -5.656 -15.945 12.438 1 54.22 167 LYS B O 1
ATOM 2910 N N . THR B 1 168 ? -7.77 -15.375 12.602 1 52.56 168 THR B N 1
ATOM 2911 C CA . THR B 1 168 ? -8.086 -16.328 13.656 1 52.56 168 THR B CA 1
ATOM 2912 C C . THR B 1 168 ? -7.898 -17.766 13.156 1 52.56 168 THR B C 1
ATOM 2914 O O . THR B 1 168 ? -7.371 -18.609 13.875 1 52.56 168 THR B O 1
ATOM 2917 N N . ILE B 1 169 ? -8.344 -18.031 12.047 1 51.03 169 ILE B N 1
ATOM 2918 C CA . ILE B 1 169 ? -8.242 -19.375 11.477 1 51.03 169 ILE B CA 1
ATOM 2919 C C . ILE B 1 169 ? -6.773 -19.719 11.227 1 51.03 169 ILE B C 1
ATOM 2921 O O . ILE B 1 169 ? -6.332 -20.828 11.5 1 51.03 169 ILE B O 1
ATOM 2925 N N . LYS B 1 170 ? -6.117 -18.703 10.906 1 50.88 170 LYS B N 1
ATOM 2926 C CA . LYS B 1 170 ? -4.703 -18.922 10.617 1 50.88 170 LYS B CA 1
ATOM 2927 C C . LYS B 1 170 ? -3.895 -19.094 11.906 1 50.88 170 LYS B C 1
ATOM 2929 O O . LYS B 1 170 ? -2.883 -19.797 11.922 1 50.88 170 LYS B O 1
ATOM 2934 N N . ASN B 1 171 ? -4.227 -18.422 12.945 1 47.84 171 ASN B N 1
ATOM 2935 C CA . ASN B 1 171 ? -3.559 -18.547 14.242 1 47.84 171 ASN B CA 1
ATOM 2936 C C . ASN B 1 171 ? -4.125 -19.703 15.062 1 47.84 171 ASN B C 1
ATOM 2938 O O . ASN B 1 171 ? -3.746 -19.891 16.219 1 47.84 171 ASN B O 1
ATOM 2942 N N . MET B 1 172 ? -5.098 -20.328 14.648 1 42.03 172 MET B N 1
ATOM 2943 C CA . MET B 1 172 ? -5.52 -21.547 15.328 1 42.03 172 MET B CA 1
ATOM 2944 C C . MET B 1 172 ? -4.461 -22.641 15.211 1 42.03 172 MET B C 1
ATOM 2946 O O . MET B 1 172 ? -3.963 -22.906 14.109 1 42.03 172 MET B O 1
ATOM 2950 N N . PRO B 1 173 ? -3.736 -22.922 16.312 1 40.41 173 PRO B N 1
ATOM 2951 C CA . PRO B 1 173 ? -2.809 -24.062 16.266 1 40.41 173 PRO B CA 1
ATOM 2952 C C . PRO B 1 173 ? -3.361 -25.234 15.469 1 40.41 173 PRO B C 1
ATOM 2954 O O . PRO B 1 173 ? -4.578 -25.438 15.414 1 40.41 173 PRO B O 1
ATOM 2957 N N . SER B 1 174 ? -2.723 -25.594 14.453 1 41.34 174 SER B N 1
ATOM 2958 C CA . SER B 1 174 ? -3.035 -26.875 13.828 1 41.34 174 SER B CA 1
ATOM 2959 C C . SER B 1 174 ? -3.361 -27.938 14.867 1 41.34 174 SER B C 1
ATOM 2961 O O . SER B 1 174 ? -2.514 -28.281 15.695 1 41.34 174 SER B O 1
ATOM 2963 N N . VAL B 1 175 ? -4.477 -28.047 15.453 1 38.75 175 VAL B N 1
ATOM 2964 C CA . VAL B 1 175 ? -4.816 -29.234 16.234 1 38.75 175 VAL B CA 1
ATOM 2965 C C . VAL B 1 175 ? -4.266 -30.469 15.531 1 38.75 175 VAL B C 1
ATOM 2967 O O . VAL B 1 175 ? -4.656 -30.781 14.406 1 38.75 175 VAL B O 1
ATOM 2970 N N . GLU B 1 176 ? -2.969 -30.75 15.797 1 37.88 176 GLU B N 1
ATOM 2971 C CA . GLU B 1 176 ? -2.514 -32.125 15.57 1 37.88 176 GLU B CA 1
ATOM 2972 C C . GLU B 1 176 ? -3.598 -33.125 15.945 1 37.88 176 GLU B C 1
ATOM 2974 O O . GLU B 1 176 ? -4.02 -33.188 17.094 1 37.88 176 GLU B O 1
ATOM 2979 N N . LEU B 1 177 ? -4.559 -33.281 15.117 1 33.47 177 LEU B N 1
ATOM 2980 C CA . LEU B 1 177 ? -5.324 -34.531 15.266 1 33.47 177 LEU B CA 1
ATOM 2981 C C . LEU B 1 177 ? -4.418 -35.688 15.672 1 33.47 177 LEU B C 1
ATOM 2983 O O . LEU B 1 177 ? -3.539 -36.062 14.906 1 33.47 177 LEU B O 1
ATOM 2987 N N . LEU B 1 178 ? -3.891 -35.688 16.906 1 33.28 178 LEU B N 1
ATOM 2988 C CA . LEU B 1 178 ? -3.307 -36.906 17.5 1 33.28 178 LEU B CA 1
ATOM 2989 C C . LEU B 1 178 ? -4.043 -38.156 17.016 1 33.28 178 LEU B C 1
ATOM 2991 O O . LEU B 1 178 ? -5.234 -38.312 17.281 1 33.28 178 LEU B O 1
ATOM 2995 N N . SER B 1 179 ? -3.713 -38.594 15.844 1 33.09 179 SER B N 1
ATOM 2996 C CA . SER B 1 179 ? -4.039 -39.969 15.461 1 33.09 179 SER B CA 1
ATOM 2997 C C . SER B 1 179 ? -3.76 -40.938 16.594 1 33.09 179 SER B C 1
ATOM 2999 O O . SER B 1 179 ? -2.602 -41.156 16.969 1 33.09 179 SER B O 1
ATOM 3001 N N . SER B 1 180 ? -4.523 -40.875 17.734 1 34.12 180 SER B N 1
ATOM 3002 C CA . SER B 1 180 ? -4.527 -41.969 18.688 1 34.12 180 SER B CA 1
ATOM 3003 C C . SER B 1 180 ? -4.309 -43.312 18 1 34.12 180 SER B C 1
ATOM 3005 O O . SER B 1 180 ? -4.832 -43.562 16.906 1 34.12 180 SER B O 1
ATOM 3007 N N . GLU B 1 181 ? -3.189 -43.969 18.25 1 34.56 181 GLU B N 1
ATOM 3008 C CA . GLU B 1 181 ? -2.818 -45.375 18.016 1 34.56 181 GLU B CA 1
ATOM 3009 C C . GLU B 1 181 ? -4.027 -46.281 18.141 1 34.56 181 GLU B C 1
ATOM 3011 O O . GLU B 1 181 ? -4.945 -46.031 18.922 1 34.56 181 GLU B O 1
ATOM 3016 N N . ASP B 1 182 ? -4.207 -47.219 17.188 1 34.03 182 ASP B N 1
ATOM 3017 C CA . ASP B 1 182 ? -5.098 -48.312 16.828 1 34.03 182 ASP B CA 1
ATOM 3018 C C . ASP B 1 182 ? -5.359 -49.219 18.031 1 34.03 182 ASP B C 1
ATOM 3020 O O . ASP B 1 182 ? -4.641 -50.219 18.234 1 34.03 182 ASP B O 1
ATOM 3024 N N . SER B 1 183 ? -5.199 -48.781 19.266 1 33.38 183 SER B N 1
ATOM 3025 C CA . SER B 1 183 ? -5.512 -49.906 20.141 1 33.38 183 SER B CA 1
ATOM 3026 C C . SER B 1 183 ? -6.844 -50.562 19.766 1 33.38 183 SER B C 1
ATOM 3028 O O . SER B 1 183 ? -7.824 -49.844 19.5 1 33.38 183 SER B O 1
ATOM 3030 N N . SER B 1 184 ? -6.766 -51.844 19.219 1 32.78 184 SER B N 1
ATOM 3031 C CA . SER B 1 184 ? -7.766 -52.812 18.781 1 32.78 184 SER B CA 1
ATOM 3032 C C . SER B 1 184 ? -8.938 -52.875 19.75 1 32.78 184 SER B C 1
ATOM 3034 O O . SER B 1 184 ? -8.781 -53.281 20.906 1 32.78 184 SER B O 1
ATOM 3036 N N . PRO B 1 185 ? -9.672 -51.719 19.938 1 35.22 185 PRO B N 1
ATOM 3037 C CA . PRO B 1 185 ? -10.711 -52 20.922 1 35.22 185 PRO B CA 1
ATOM 3038 C C . PRO B 1 185 ? -11.438 -53.312 20.625 1 35.22 185 PRO B C 1
ATOM 3040 O O . PRO B 1 185 ? -11.492 -53.75 19.484 1 35.22 185 PRO B O 1
ATOM 3043 N N . PRO B 1 186 ? -11.484 -54.25 21.578 1 35.66 186 PRO B N 1
ATOM 3044 C CA . PRO B 1 186 ? -12.156 -55.531 21.297 1 35.66 186 PRO B CA 1
ATOM 3045 C C . PRO B 1 186 ? -13.477 -55.344 20.547 1 35.66 186 PRO B C 1
ATOM 3047 O O . PRO B 1 186 ? -14.07 -54.281 20.594 1 35.66 186 PRO B O 1
ATOM 3050 N N . ALA B 1 187 ? -13.727 -56.25 19.609 1 30.73 187 ALA B N 1
ATOM 3051 C CA . ALA B 1 187 ? -14.836 -56.406 18.672 1 30.73 187 ALA B CA 1
ATOM 3052 C C . ALA B 1 187 ? -16.188 -56.25 19.375 1 30.73 187 ALA B C 1
ATOM 3054 O O . ALA B 1 187 ? -16.547 -57.062 20.219 1 30.73 187 ALA B O 1
ATOM 3055 N N . PRO B 1 188 ? -16.438 -54.938 19.875 1 28.06 188 PRO B N 1
ATOM 3056 C CA . PRO B 1 188 ? -17.703 -55 20.625 1 28.06 188 PRO B CA 1
ATOM 3057 C C . PRO B 1 188 ? -18.797 -55.75 19.875 1 28.06 188 PRO B C 1
ATOM 3059 O O . PRO B 1 188 ? -18.75 -55.844 18.641 1 28.06 188 PRO B O 1
ATOM 3062 N N . GLU B 1 189 ? -19.547 -56.562 20.609 1 26.94 189 GLU B N 1
ATOM 3063 C CA . GLU B 1 189 ? -20.672 -57.469 20.359 1 26.94 189 GLU B CA 1
ATOM 3064 C C . GLU B 1 189 ? -21.672 -56.812 19.406 1 26.94 189 GLU B C 1
ATOM 3066 O O . GLU B 1 189 ? -21.703 -55.594 19.25 1 26.94 189 GLU B O 1
ATOM 3071 N N . ASP B 1 190 ? -22.641 -57.625 18.891 1 25.59 190 ASP B N 1
ATOM 3072 C CA . ASP B 1 190 ? -23.594 -57.844 17.812 1 25.59 190 ASP B CA 1
ATOM 3073 C C . ASP B 1 190 ? -24.703 -56.812 17.844 1 25.59 190 ASP B C 1
ATOM 3075 O O . ASP B 1 190 ? -25.703 -56.938 17.141 1 25.59 190 ASP B O 1
ATOM 3079 N N . ARG B 1 191 ? -24.547 -55.719 18.609 1 23.31 191 ARG B N 1
ATOM 3080 C CA . ARG B 1 191 ? -25.875 -55.25 19 1 23.31 191 ARG B CA 1
ATOM 3081 C C . ARG B 1 191 ? -26.734 -54.969 17.781 1 23.31 191 ARG B C 1
ATOM 3083 O O . ARG B 1 191 ? -26.234 -54.5 16.75 1 23.31 191 ARG B O 1
ATOM 3090 N N . SER B 1 192 ? -28.062 -55.375 17.844 1 24.86 192 SER B N 1
ATOM 3091 C CA . SER B 1 192 ? -29.312 -55.5 17.109 1 24.86 192 SER B CA 1
ATOM 3092 C C . SER B 1 192 ? -29.641 -54.25 16.312 1 24.86 192 SER B C 1
ATOM 3094 O O . SER B 1 192 ? -29.219 -53.156 16.688 1 24.86 192 SER B O 1
ATOM 3096 N N . GLN B 1 193 ? -29.984 -54.5 15.016 1 22.88 193 GLN B N 1
ATOM 3097 C CA . GLN B 1 193 ? -30.469 -53.875 13.781 1 22.88 193 GLN B CA 1
ATOM 3098 C C . GLN B 1 193 ? -31.594 -52.906 14.055 1 22.88 193 GLN B C 1
ATOM 3100 O O . GLN B 1 193 ? -32.688 -53.312 14.43 1 22.88 193 GLN B O 1
ATOM 3105 N N . TRP B 1 194 ? -31.406 -51.844 14.898 1 21.58 194 TRP B N 1
ATOM 3106 C CA . TRP B 1 194 ? -32.562 -51.031 15.203 1 21.58 194 TRP B CA 1
ATOM 3107 C C . TRP B 1 194 ? -33.281 -50.594 13.93 1 21.58 194 TRP B C 1
ATOM 3109 O O . TRP B 1 194 ? -32.688 -50.031 13.023 1 21.58 194 TRP B O 1
ATOM 3119 N N . VAL B 1 195 ? -34.25 -51.438 13.469 1 22.89 195 VAL B N 1
ATOM 3120 C CA . VAL B 1 195 ? -35.281 -51.469 12.445 1 22.89 195 VAL B CA 1
ATOM 3121 C C . VAL B 1 195 ? -36.062 -50.125 12.43 1 22.89 195 VAL B C 1
ATOM 3123 O O . VAL B 1 195 ? -36.719 -49.781 13.406 1 22.89 195 VAL B O 1
ATOM 3126 N N . ILE B 1 196 ? -35.406 -49.094 12.023 1 21.89 196 ILE B N 1
ATOM 3127 C CA . ILE B 1 196 ? -36.125 -47.812 11.922 1 21.89 196 ILE B CA 1
ATOM 3128 C C . ILE B 1 196 ? -37.438 -48.031 11.164 1 21.89 196 ILE B C 1
ATOM 3130 O O . ILE B 1 196 ? -37.438 -48.5 10.023 1 21.89 196 ILE B O 1
ATOM 3134 N N . LEU B 1 197 ? -38.531 -48.25 11.875 1 22.06 197 LEU B N 1
ATOM 3135 C CA . LEU B 1 197 ? -39.969 -48.375 11.633 1 22.06 197 LEU B CA 1
ATOM 3136 C C . LEU B 1 197 ? -40.438 -47.312 10.641 1 22.06 197 LEU B C 1
ATOM 3138 O O . LEU B 1 197 ? -40.156 -46.125 10.828 1 22.06 197 LEU B O 1
ATOM 3142 N N . GLN B 1 198 ? -40.438 -47.656 9.305 1 22.42 198 GLN B N 1
ATOM 3143 C CA . GLN B 1 198 ? -41.062 -47.031 8.141 1 22.42 198 GLN B CA 1
ATOM 3144 C C . GLN B 1 198 ? -42.531 -46.656 8.43 1 22.42 198 GLN B C 1
ATOM 3146 O O . GLN B 1 198 ? -43.375 -47.531 8.539 1 22.42 198 GLN B O 1
ATOM 3151 N N . SER B 1 199 ? -42.812 -46.031 9.57 1 21.75 199 SER B N 1
ATOM 3152 C CA . SER B 1 199 ? -44.219 -45.812 9.867 1 21.75 199 SER B CA 1
ATOM 3153 C C . SER B 1 199 ? -44.969 -45.281 8.641 1 21.75 199 SER B C 1
ATOM 3155 O O . SER B 1 199 ? -44.344 -44.719 7.73 1 21.75 199 SER B O 1
ATOM 3157 N N . SER B 1 200 ? -46.281 -45.688 8.453 1 25.23 200 SER B N 1
ATOM 3158 C CA . SER B 1 200 ? -47.531 -45.75 7.68 1 25.23 200 SER B CA 1
ATOM 3159 C C . SER B 1 200 ? -48.062 -44.344 7.387 1 25.23 200 SER B C 1
ATOM 3161 O O . SER B 1 200 ? -49.25 -44.188 7.16 1 25.23 200 SER B O 1
ATOM 3163 N N . GLN B 1 201 ? -47.281 -43.375 6.965 1 21.22 201 GLN B N 1
ATOM 3164 C CA . GLN B 1 201 ? -47.969 -42.125 6.684 1 21.22 201 GLN B CA 1
ATOM 3165 C C . GLN B 1 201 ? -49.094 -42.375 5.652 1 21.22 201 GLN B C 1
ATOM 3167 O O . GLN B 1 201 ? -48.812 -42.344 4.449 1 21.22 201 GLN B O 1
ATOM 3172 N N . ASP B 1 202 ? -49.906 -43.375 5.645 1 24.7 202 ASP B N 1
ATOM 3173 C CA . ASP B 1 202 ? -51.125 -43.594 4.891 1 24.7 202 ASP B CA 1
ATOM 3174 C C . ASP B 1 202 ? -52.031 -42.344 4.906 1 24.7 202 ASP B C 1
ATOM 3176 O O . ASP B 1 202 ? -52.75 -42.094 3.943 1 24.7 202 ASP B O 1
ATOM 3180 N N . GLU B 1 203 ? -52.375 -41.844 6.117 1 24.86 203 GLU B N 1
ATOM 3181 C CA . GLU B 1 203 ? -53.75 -41.406 6.254 1 24.86 203 GLU B CA 1
ATOM 3182 C C . GLU B 1 203 ? -53.969 -40.125 5.434 1 24.86 203 GLU B C 1
ATOM 3184 O O . GLU B 1 203 ? -55.125 -39.781 5.168 1 24.86 203 GLU B O 1
ATOM 3189 N N . LEU B 1 204 ? -53.062 -39.188 5.41 1 22.86 204 LEU B N 1
ATOM 3190 C CA . LEU B 1 204 ? -53.656 -37.875 5.133 1 22.86 204 LEU B CA 1
ATOM 3191 C C . LEU B 1 204 ? -54.031 -37.75 3.662 1 22.86 204 LEU B C 1
ATOM 3193 O O . LEU B 1 204 ? -54.469 -36.688 3.217 1 22.86 204 LEU B O 1
ATOM 3197 N N . LEU B 1 205 ? -53.969 -38.781 2.859 1 23.27 205 LEU B N 1
ATOM 3198 C CA . LEU B 1 205 ? -54.438 -38.625 1.495 1 23.27 205 LEU B CA 1
ATOM 3199 C C . LEU B 1 205 ? -55.906 -38.156 1.491 1 23.27 205 LEU B C 1
ATOM 3201 O O . LEU B 1 205 ? -56.344 -37.531 0.518 1 23.27 205 LEU B O 1
ATOM 3205 N N . LYS B 1 206 ? -56.75 -38.562 2.455 1 24.19 206 LYS B N 1
ATOM 3206 C CA . LYS B 1 206 ? -58.188 -38.562 2.217 1 24.19 206 LYS B CA 1
ATOM 3207 C C . LYS B 1 206 ? -58.719 -37.125 2.072 1 24.19 206 LYS B C 1
ATOM 3209 O O . LYS B 1 206 ? -59.719 -36.906 1.42 1 24.19 206 LYS B O 1
ATOM 3214 N N . ALA B 1 207 ? -58.188 -36.219 2.861 1 21.86 207 ALA B N 1
ATOM 3215 C CA . ALA B 1 207 ? -59.156 -35.156 3.002 1 21.86 207 ALA B CA 1
ATOM 3216 C C . ALA B 1 207 ? -59.344 -34.406 1.678 1 21.86 207 ALA B C 1
ATOM 3218 O O . ALA B 1 207 ? -60.469 -34.062 1.325 1 21.86 207 ALA B O 1
ATOM 3219 N N . GLU B 1 208 ? -58.219 -33.875 1.034 1 22.45 208 GLU B N 1
ATOM 3220 C CA . GLU B 1 208 ? -58.656 -32.812 0.146 1 22.45 208 GLU B CA 1
ATOM 3221 C C . GLU B 1 208 ? -59.312 -33.375 -1.104 1 22.45 208 GLU B C 1
ATOM 3223 O O . GLU B 1 208 ? -58.688 -33.469 -2.162 1 22.45 208 GLU B O 1
ATOM 3228 N N . ALA B 1 209 ? -59.875 -34.531 -1.163 1 23.69 209 ALA B N 1
ATOM 3229 C CA . ALA B 1 209 ? -60.875 -34.906 -2.168 1 23.69 209 ALA B CA 1
ATOM 3230 C C . ALA B 1 209 ? -61.875 -33.781 -2.369 1 23.69 209 ALA B C 1
ATOM 3232 O O . ALA B 1 209 ? -62.438 -33.625 -3.467 1 23.69 209 ALA B O 1
ATOM 3233 N N . ALA B 1 210 ? -62.562 -33.406 -1.257 1 24.5 210 ALA B N 1
ATOM 3234 C CA . ALA B 1 210 ? -63.906 -32.781 -1.384 1 24.5 210 ALA B CA 1
ATOM 3235 C C . ALA B 1 210 ? -63.812 -31.453 -2.131 1 24.5 210 ALA B C 1
ATOM 3237 O O . ALA B 1 210 ? -64.875 -30.906 -2.527 1 24.5 210 ALA B O 1
ATOM 3238 N N . LEU B 1 211 ? -62.656 -30.656 -1.906 1 23.78 211 LEU B N 1
ATOM 3239 C CA . LEU B 1 211 ? -62.938 -29.359 -2.523 1 23.78 211 LEU B CA 1
ATOM 3240 C C . LEU B 1 211 ? -62.844 -29.453 -4.043 1 23.78 211 LEU B C 1
ATOM 3242 O O . LEU B 1 211 ? -62.75 -28.438 -4.727 1 23.78 211 LEU B O 1
ATOM 3246 N N . GLN B 1 212 ? -63.031 -30.625 -4.531 1 25.16 212 GLN B N 1
ATOM 3247 C CA . GLN B 1 212 ? -63.594 -30.516 -5.867 1 25.16 212 GLN B CA 1
ATOM 3248 C C . GLN B 1 212 ? -64.938 -29.781 -5.82 1 25.16 212 GLN B C 1
ATOM 3250 O O . GLN B 1 212 ? -65.938 -30.297 -5.293 1 25.16 212 GLN B O 1
#

Organism: NCBI:txid100452

pLDDT: mean 77.4, std 27.53, range [21.22, 98.81]

Radius of gyration: 33.85 Å; Cα contacts (8 Å, |Δi|>4): 760; chains: 2; bounding box: 107×110×68 Å

Sequence (424 aa):
GIITQQFLKLRSGEFDVQSIHTISLTHSDICDLGCIGECTSLERLDLSYNNISHLQKLSTATSLTVLNLSANRITSLDGLQMLENLENLNICGNLLGSVDVLRSISCLLKLTTLRLHDPVTGLTNPMCNTSYLDQVLLILPFVETLNGSRVRGKGSELFQLCQNMDKTIKNMPSVELLSSEDSSPPAPEDRSQWVILQSSQDELLKAEAALQGIITQQFLKLRSGEFDVQSIHTISLTHSDICDLGCIGECTSLERLDLSYNNISHLQKLSTATSLTVLNLSANRITSLDGLQMLENLENLNICGNLLGSVDVLRSISCLLKLTTLRLHDPVTGLTNPMCNTSYLDQVLLILPFVETLNGSRVRGKGSELFQLCQNMDKTIKNMPSVELLSSEDSSPPAPEDRSQWVILQSSQDELLKAEAALQ